Protein AF-0000000084919489 (afdb_homodimer)

Secondary structure (DSSP, 8-state):
--HHHHHHHHHHHHHHHHHH-HHHHHHHHTS-TTTHHHHHHHHHHHHHHHHHHHH-TTS-HHHHHHHHHHHHHHHHHHS--SSHHHHHHHHHHHHHT-HHHHHHHHHHHHHHHH--B--SHHHHHHHHIIIIIHHHHHHHHHHTTT-HHHHHHHHHHHHHHHHHHHHHHHHHTHHHIIIII--B--TT-SSS---HHHHHHHHHHHHHHHHHHHHHHTTS-HHHHHHHHHHHHHHHHHHHHHHHS-HHHHHHS-----HHHHHHHHHHHHHHHHTT--/--HHHHHHHHHHHHHHHHHH-HHHHHHHHTS-TTTHHHHHHHHHHHHHHHHHHHH-TTS-HHHHHHHHHHHHHHHHHHS--SSHHHHHHHHHHHHHT-HHHHHHHHHHHHHHHH--B--SHHHHHHHHIIIIIHHHHHHHHHHTTT-HHHHHHHHHHHHHHHHHHHHHHHHHTHHHIIIII--B--TT-SSS---HHHHHHHHHHHHHHHHHHHHHHTTS-HHHHHHHHHHHHHHHHHHHHHHHS-HHHHHHS-----HHHHHHHHHHHHHHHHTT--

Solvent-accessible surface area (backbone atoms only — not comparable to full-atom values): 28231 Å² total; per-residue (Å²): 127,56,58,68,58,48,53,50,11,27,50,38,8,41,49,45,36,53,71,75,30,65,68,58,37,55,20,44,69,53,25,37,78,90,52,35,56,52,52,25,8,51,48,23,42,53,48,52,55,48,41,40,54,71,56,37,77,94,51,65,36,68,60,53,51,51,52,53,51,50,49,45,58,50,14,57,76,70,71,54,45,92,30,36,37,51,31,30,25,38,55,43,33,67,73,46,69,33,59,70,41,50,52,40,25,52,51,33,49,55,41,52,69,74,57,36,70,24,79,38,68,65,55,33,51,51,41,39,40,18,68,24,13,30,58,34,46,50,49,42,27,60,61,49,70,55,36,65,68,61,40,68,71,34,45,64,20,34,31,26,37,20,40,25,55,47,53,48,48,49,52,31,39,33,28,51,31,43,74,71,68,51,36,46,63,58,49,78,43,85,67,91,46,69,46,71,68,48,47,52,52,52,48,53,51,38,50,51,23,45,55,49,14,49,68,32,50,66,65,45,49,80,50,38,28,61,11,53,48,40,43,51,51,52,52,49,52,51,48,53,52,54,70,70,46,51,54,68,50,35,54,71,35,72,67,81,80,56,70,69,57,52,49,51,50,48,52,52,46,49,53,34,51,76,66,66,67,97,130,53,60,69,58,49,52,51,12,27,51,38,8,40,49,47,36,54,70,77,29,63,66,59,36,54,20,45,70,52,25,37,78,89,52,34,58,53,52,25,10,50,48,23,43,54,49,52,54,48,40,39,55,71,56,36,78,96,50,66,37,68,59,53,49,52,52,51,49,50,51,46,57,49,14,59,76,70,72,53,45,92,30,36,38,50,32,29,25,36,54,43,33,67,73,45,67,32,61,70,40,49,52,41,25,54,50,32,48,56,42,52,70,73,57,36,71,25,79,40,69,65,56,33,50,52,40,39,40,18,68,25,14,29,58,34,46,51,49,43,28,60,60,51,68,55,35,64,67,60,39,67,71,35,46,65,21,34,32,26,38,19,41,25,55,47,53,48,47,49,51,30,39,33,28,52,32,42,74,71,68,50,36,45,64,58,49,78,44,86,70,89,48,70,44,69,67,49,47,52,52,51,50,52,52,36,49,50,23,45,56,50,15,50,68,31,49,68,66,45,49,81,51,38,27,61,12,53,49,38,43,51,51,51,51,50,51,51,49,53,52,54,70,70,45,52,53,68,50,35,53,72,36,71,69,81,80,55,69,70,57,50,49,52,49,47,53,52,46,50,53,34,50,77,67,66,68,97

Radius of gyration: 27.22 Å; Cα contacts (8 Å, |Δi|>4): 750; chains: 2; bounding box: 45×75×59 Å

Organism: Cellulophaga lytica (strain ATCC 23178 / DSM 7489 / JCM 8516 / NBRC 14961 / NCIMB 1423 / VKM B-1433 / Cy l20) (NCBI:txid867900)

pLDDT: mean 94.31, std 6.11, range [64.94, 98.94]

Structure (mmCIF, N/CA/C/O backbone):
data_AF-0000000084919489-model_v1
#
loop_
_entity.id
_entity.type
_entity.pdbx_description
1 polymer 'Phytoene synthase'
#
loop_
_atom_site.group_PDB
_atom_site.id
_atom_site.type_symbol
_atom_site.label_atom_id
_atom_site.label_alt_id
_atom_site.label_comp_id
_atom_site.label_asym_id
_atom_site.label_entity_id
_atom_site.label_seq_id
_atom_site.pdbx_PDB_ins_code
_atom_site.Cartn_x
_atom_site.Cartn_y
_atom_site.Cartn_z
_atom_site.occupancy
_atom_site.B_iso_or_equiv
_atom_site.auth_seq_id
_atom_site.auth_comp_id
_atom_site.auth_asym_id
_atom_site.auth_atom_id
_atom_site.pdbx_PDB_model_num
ATOM 1 N N . MET A 1 1 ? 19.141 -4.91 -3.258 1 65.06 1 MET A N 1
ATOM 2 C CA . MET A 1 1 ? 18.391 -5.949 -2.555 1 65.06 1 MET A CA 1
ATOM 3 C C . MET A 1 1 ? 17.016 -5.438 -2.137 1 65.06 1 MET A C 1
ATOM 5 O O . MET A 1 1 ? 16.797 -4.23 -2.041 1 65.06 1 MET A O 1
ATOM 9 N N . LYS A 1 2 ? 15.922 -5.48 -2.252 1 89.19 2 LYS A N 1
ATOM 10 C CA . LYS A 1 2 ? 14.469 -5.355 -2.219 1 89.19 2 LYS A CA 1
ATOM 11 C C . LYS A 1 2 ? 14.008 -4.074 -2.906 1 89.19 2 LYS A C 1
ATOM 13 O O . LYS A 1 2 ? 13.125 -3.375 -2.406 1 89.19 2 LYS A O 1
ATOM 18 N N . ALA A 1 3 ? 14.727 -3.834 -4.109 1 91.25 3 ALA A N 1
ATOM 19 C CA . ALA A 1 3 ? 14.469 -2.58 -4.812 1 91.25 3 ALA A CA 1
ATOM 20 C C . ALA A 1 3 ? 13.008 -2.49 -5.258 1 91.25 3 ALA A C 1
ATOM 22 O O . ALA A 1 3 ? 12.367 -1.452 -5.09 1 91.25 3 ALA A O 1
ATOM 23 N N . LEU A 1 4 ? 12.547 -3.535 -5.812 1 94.12 4 LEU A N 1
ATOM 24 C CA . LEU A 1 4 ? 11.172 -3.547 -6.293 1 94.12 4 LEU A CA 1
ATOM 25 C C . LEU A 1 4 ? 10.188 -3.408 -5.133 1 94.12 4 LEU A C 1
ATOM 27 O O . LEU A 1 4 ? 9.18 -2.707 -5.246 1 94.12 4 LEU A O 1
ATOM 31 N N . PHE A 1 5 ? 10.492 -4.043 -4.008 1 97.06 5 PHE A N 1
ATOM 32 C CA . PHE A 1 5 ? 9.672 -3.953 -2.809 1 97.06 5 PHE A CA 1
ATOM 33 C C . PHE A 1 5 ? 9.656 -2.527 -2.268 1 97.06 5 PHE A C 1
ATOM 35 O O . PHE A 1 5 ? 8.602 -2 -1.916 1 97.06 5 PHE A O 1
ATOM 42 N N . ASP A 1 6 ? 10.828 -1.882 -2.295 1 97.44 6 ASP A N 1
ATOM 43 C CA . ASP A 1 6 ? 10.953 -0.512 -1.807 1 97.44 6 ASP A CA 1
ATOM 44 C C . ASP A 1 6 ? 10.18 0.46 -2.697 1 97.44 6 ASP A C 1
ATOM 46 O O . ASP A 1 6 ? 9.461 1.326 -2.199 1 97.44 6 ASP A O 1
ATOM 50 N N . SER A 1 7 ? 10.312 0.253 -3.961 1 97.31 7 SER A N 1
ATOM 51 C CA . SER A 1 7 ? 9.625 1.139 -4.895 1 97.31 7 SER A CA 1
ATOM 52 C C . SER A 1 7 ? 8.109 0.983 -4.785 1 97.31 7 SER A C 1
ATOM 54 O O . SER A 1 7 ? 7.379 1.974 -4.793 1 97.31 7 SER A O 1
ATOM 56 N N . SER A 1 8 ? 7.617 -0.249 -4.688 1 97.75 8 SER A N 1
ATOM 57 C CA . SER A 1 8 ? 6.188 -0.483 -4.543 1 97.75 8 SER A CA 1
ATOM 58 C C . SER A 1 8 ? 5.668 0.064 -3.215 1 97.75 8 SER A C 1
ATOM 60 O O . SER A 1 8 ? 4.531 0.53 -3.133 1 97.75 8 SER A O 1
ATOM 62 N N . SER A 1 9 ? 6.492 0.033 -2.174 1 98.5 9 SER A N 1
ATOM 63 C CA . SER A 1 9 ? 6.121 0.587 -0.875 1 98.5 9 SER A CA 1
ATOM 64 C C . SER A 1 9 ? 5.898 2.094 -0.961 1 98.5 9 SER A C 1
ATOM 66 O O . SER A 1 9 ? 4.91 2.609 -0.437 1 98.5 9 SER A O 1
ATOM 68 N N . VAL A 1 10 ? 6.793 2.773 -1.64 1 98.56 10 VAL A N 1
ATOM 69 C CA . VAL A 1 10 ? 6.668 4.215 -1.822 1 98.56 10 VAL A CA 1
ATOM 70 C C . VAL A 1 10 ? 5.406 4.527 -2.621 1 98.56 10 VAL A C 1
ATOM 72 O O . VAL A 1 10 ? 4.684 5.477 -2.305 1 98.56 10 VAL A O 1
ATOM 75 N N . ASN A 1 11 ? 5.133 3.75 -3.6 1 98.62 11 ASN A N 1
ATOM 76 C CA . ASN A 1 11 ? 3.959 3.975 -4.434 1 98.62 11 ASN A CA 1
ATOM 77 C C . ASN A 1 11 ? 2.668 3.719 -3.664 1 98.62 11 ASN A C 1
ATOM 79 O O . ASN A 1 11 ? 1.645 4.352 -3.932 1 98.62 11 ASN A O 1
ATOM 83 N N . CYS A 1 12 ? 2.674 2.826 -2.74 1 98.75 12 CYS A N 1
ATOM 84 C CA . CYS A 1 12 ? 1.529 2.678 -1.849 1 98.75 12 CYS A CA 1
ATOM 85 C C . CYS A 1 12 ? 1.317 3.938 -1.018 1 98.75 12 CYS A C 1
ATOM 87 O O . CYS A 1 12 ? 0.183 4.387 -0.839 1 98.75 12 CYS A O 1
ATOM 89 N N . SER A 1 13 ? 2.396 4.516 -0.531 1 98.75 13 SER A N 1
ATOM 90 C CA . SER A 1 13 ? 2.289 5.766 0.217 1 98.75 13 SER A CA 1
ATOM 91 C C . SER A 1 13 ? 1.735 6.887 -0.656 1 98.75 13 SER A C 1
ATOM 93 O O . SER A 1 13 ? 0.948 7.711 -0.189 1 98.75 13 SER A O 1
ATOM 95 N N . LYS A 1 14 ? 2.217 6.914 -1.881 1 98.5 14 LYS A N 1
ATOM 96 C CA . LYS A 1 14 ? 1.668 7.871 -2.838 1 98.5 14 LYS A CA 1
ATOM 97 C C . LYS A 1 14 ? 0.169 7.66 -3.027 1 98.5 14 LYS A C 1
ATOM 99 O O . LYS A 1 14 ? -0.603 8.625 -3.041 1 98.5 14 LYS A O 1
ATOM 104 N N . LEU A 1 15 ? -0.211 6.445 -3.145 1 98.44 15 LEU A N 1
ATOM 105 C CA . LEU A 1 15 ? -1.619 6.102 -3.303 1 98.44 15 LEU A CA 1
ATOM 106 C C . LEU A 1 15 ? -2.434 6.57 -2.102 1 98.44 15 LEU A C 1
ATOM 108 O O . LEU A 1 15 ? -3.529 7.113 -2.262 1 98.44 15 LEU A O 1
ATOM 112 N N . ILE A 1 16 ? -1.938 6.359 -0.915 1 98 16 ILE A N 1
ATOM 113 C CA . ILE A 1 16 ? -2.609 6.812 0.298 1 98 16 ILE A CA 1
ATOM 114 C C . ILE A 1 16 ? -2.746 8.336 0.275 1 98 16 ILE A C 1
ATOM 116 O O . ILE A 1 16 ? -3.809 8.875 0.588 1 98 16 ILE A O 1
ATOM 120 N N . THR A 1 17 ? -1.705 9 -0.117 1 97.56 17 THR A N 1
ATOM 121 C CA . THR A 1 17 ? -1.72 10.461 -0.183 1 97.56 17 THR A CA 1
ATOM 122 C C . THR A 1 17 ? -2.809 10.945 -1.134 1 97.56 17 THR A C 1
ATOM 124 O O . THR A 1 17 ? -3.617 11.805 -0.772 1 97.56 17 THR A O 1
ATOM 127 N N . THR A 1 18 ? -2.896 10.367 -2.27 1 96.44 18 THR A N 1
ATOM 128 C CA . THR A 1 18 ? -3.842 10.797 -3.295 1 96.44 18 THR A CA 1
ATOM 129 C C . THR A 1 18 ? -5.273 10.445 -2.895 1 96.44 18 THR A C 1
ATOM 131 O O . THR A 1 18 ? -6.215 11.141 -3.262 1 96.44 18 THR A O 1
ATOM 134 N N . THR A 1 19 ? -5.395 9.422 -2.139 1 96.25 19 THR A N 1
ATOM 135 C CA . THR A 1 19 ? -6.707 8.969 -1.704 1 96.25 19 THR A CA 1
ATOM 136 C C . THR A 1 19 ? -7.266 9.883 -0.618 1 96.25 19 THR A C 1
ATOM 138 O O . THR A 1 19 ? -8.461 10.188 -0.608 1 96.25 19 THR A O 1
ATOM 141 N N . TYR A 1 20 ? -6.426 10.359 0.219 1 94.38 20 TYR A N 1
ATOM 142 C CA . TYR A 1 20 ? -6.914 11.008 1.432 1 94.38 20 TYR A CA 1
ATOM 143 C C . TYR A 1 20 ? -6.883 12.523 1.291 1 94.38 20 TYR A C 1
ATOM 145 O O . TYR A 1 20 ? -7.559 13.242 2.037 1 94.38 20 TYR A O 1
ATOM 153 N N . SER A 1 21 ? -6.062 13.031 0.315 1 92.56 21 SER A N 1
ATOM 154 C CA . SER A 1 21 ? -5.961 14.492 0.253 1 92.56 21 SER A CA 1
ATOM 155 C C . SER A 1 21 ? -5.652 14.961 -1.163 1 92.56 21 SER A C 1
ATOM 157 O O . SER A 1 21 ? -4.562 14.711 -1.683 1 92.56 21 SER A O 1
ATOM 159 N N . THR A 1 22 ? -6.48 15.695 -1.717 1 89.62 22 THR A N 1
ATOM 160 C CA . THR A 1 22 ? -6.25 16.297 -3.025 1 89.62 22 THR A CA 1
ATOM 161 C C . THR A 1 22 ? -5.254 17.438 -2.924 1 89.62 22 THR A C 1
ATOM 163 O O . THR A 1 22 ? -4.359 17.578 -3.764 1 89.62 22 THR A O 1
ATOM 166 N N . SER A 1 23 ? -5.387 18.328 -1.868 1 87.19 23 SER A N 1
ATOM 167 C CA . SER A 1 23 ? -4.531 19.5 -1.711 1 87.19 23 SER A CA 1
ATOM 168 C C . SER A 1 23 ? -3.072 19.094 -1.528 1 87.19 23 SER A C 1
ATOM 170 O O . SER A 1 23 ? -2.188 19.641 -2.197 1 87.19 23 SER A O 1
ATOM 172 N N . PHE A 1 24 ? -2.867 18.047 -0.701 1 90.5 24 PHE A N 1
ATOM 173 C CA . PHE A 1 24 ? -1.49 17.625 -0.463 1 90.5 24 PHE A CA 1
ATOM 174 C C . PHE A 1 24 ? -0.933 16.875 -1.672 1 90.5 24 PHE A C 1
ATOM 176 O O . PHE A 1 24 ? 0.256 16.984 -1.979 1 90.5 24 PHE A O 1
ATOM 183 N N . SER A 1 25 ? -1.797 16.125 -2.332 1 94.19 25 SER A N 1
ATOM 184 C CA . SER A 1 25 ? -1.357 15.445 -3.545 1 94.19 25 SER A CA 1
ATOM 185 C C . SER A 1 25 ? -0.851 16.438 -4.586 1 94.19 25 SER A C 1
ATOM 187 O O . SER A 1 25 ? 0.199 16.219 -5.195 1 94.19 25 SER A O 1
ATOM 189 N N . ILE A 1 26 ? -1.596 17.5 -4.746 1 92.94 26 ILE A N 1
ATOM 190 C CA . ILE A 1 26 ? -1.223 18.516 -5.715 1 92.94 26 ILE A CA 1
ATOM 191 C C . ILE A 1 26 ? 0.076 19.203 -5.281 1 92.94 26 ILE A C 1
ATOM 193 O O . ILE A 1 26 ? 0.989 19.375 -6.09 1 92.94 26 ILE A O 1
ATOM 197 N N . GLY A 1 27 ? 0.155 19.578 -4.039 1 94.5 27 GLY A N 1
ATOM 198 C CA . GLY A 1 27 ? 1.374 20.172 -3.523 1 94.5 27 GLY A CA 1
ATOM 199 C C . GLY A 1 27 ? 2.604 19.312 -3.74 1 94.5 27 GLY A C 1
ATOM 200 O O . GLY A 1 27 ? 3.637 19.812 -4.199 1 94.5 27 GLY A O 1
ATOM 201 N N . ILE A 1 28 ? 2.504 18.016 -3.5 1 97.25 28 ILE A N 1
ATOM 202 C CA . ILE A 1 28 ? 3.641 17.109 -3.59 1 97.25 28 ILE A CA 1
ATOM 203 C C . ILE A 1 28 ? 4.039 16.922 -5.051 1 97.25 28 ILE A C 1
ATOM 205 O O . ILE A 1 28 ? 5.227 16.844 -5.371 1 97.25 28 ILE A O 1
ATOM 209 N N . LYS A 1 29 ? 3.105 16.875 -5.922 1 96.44 29 LYS A N 1
ATOM 210 C CA . LYS A 1 29 ? 3.375 16.719 -7.348 1 96.44 29 LYS A CA 1
ATOM 211 C C . LYS A 1 29 ? 4.246 17.859 -7.875 1 96.44 29 LYS A C 1
ATOM 213 O O . LYS A 1 29 ? 4.938 17.703 -8.883 1 96.44 29 LYS A O 1
ATOM 218 N N . LEU A 1 30 ? 4.242 18.953 -7.195 1 96.88 30 LEU A N 1
ATOM 219 C CA . LEU A 1 30 ? 4.965 20.141 -7.648 1 96.88 30 LEU A CA 1
ATOM 220 C C . LEU A 1 30 ? 6.367 20.172 -7.055 1 96.88 30 LEU A C 1
ATOM 222 O O . LEU A 1 30 ? 7.156 21.078 -7.371 1 96.88 30 LEU A O 1
ATOM 226 N N . PHE A 1 31 ? 6.715 19.25 -6.156 1 97.94 31 PHE A N 1
ATOM 227 C CA . PHE A 1 31 ? 8.094 19.109 -5.711 1 97.94 31 PHE A CA 1
ATOM 228 C C . PHE A 1 31 ? 8.953 18.484 -6.809 1 97.94 31 PHE A C 1
ATOM 230 O O . PHE A 1 31 ? 8.43 17.891 -7.746 1 97.94 31 PHE A O 1
ATOM 237 N N . ALA A 1 32 ? 10.25 18.719 -6.711 1 97.81 32 ALA A N 1
ATOM 238 C CA . ALA A 1 32 ? 11.164 18 -7.586 1 97.81 32 ALA A CA 1
ATOM 239 C C . ALA A 1 32 ? 11 16.484 -7.426 1 97.81 32 ALA A C 1
ATOM 241 O O . ALA A 1 32 ? 10.805 16 -6.312 1 97.81 32 ALA A O 1
ATOM 242 N N . PRO A 1 33 ? 11.086 15.703 -8.5 1 97.75 33 PRO A N 1
ATOM 243 C CA . PRO A 1 33 ? 10.906 14.25 -8.445 1 97.75 33 PRO A CA 1
ATOM 244 C C . PRO A 1 33 ? 11.812 13.586 -7.41 1 97.75 33 PRO A C 1
ATOM 246 O O . PRO A 1 33 ? 11.422 12.586 -6.797 1 97.75 33 PRO A O 1
ATOM 249 N N . SER A 1 34 ? 12.953 14.148 -7.191 1 97.69 34 SER A N 1
ATOM 250 C CA . SER A 1 34 ? 13.953 13.531 -6.324 1 97.69 34 SER A CA 1
ATOM 251 C C . SER A 1 34 ? 13.484 13.516 -4.871 1 97.69 34 SER A C 1
ATOM 253 O O . SER A 1 34 ? 13.93 12.68 -4.082 1 97.69 34 SER A O 1
ATOM 255 N N . ILE A 1 35 ? 12.492 14.375 -4.449 1 98.44 35 ILE A N 1
ATOM 256 C CA . ILE A 1 35 ? 12.141 14.445 -3.033 1 98.44 35 ILE A CA 1
ATOM 257 C C . ILE A 1 35 ? 10.711 13.969 -2.834 1 98.44 35 ILE A C 1
ATOM 259 O O . ILE A 1 35 ? 10.281 13.727 -1.702 1 98.44 35 ILE A O 1
ATOM 263 N N . ARG A 1 36 ? 9.906 13.789 -3.891 1 98.69 36 ARG A N 1
ATOM 264 C CA . ARG A 1 36 ? 8.508 13.391 -3.803 1 98.69 36 ARG A CA 1
ATOM 265 C C . ARG A 1 36 ? 8.359 12.094 -3.02 1 98.69 36 ARG A C 1
ATOM 267 O O . ARG A 1 36 ? 7.523 12 -2.117 1 98.69 36 ARG A O 1
ATOM 274 N N . PRO A 1 37 ? 9.227 11.062 -3.344 1 98.56 37 PRO A N 1
ATOM 275 C CA . PRO A 1 37 ? 9.047 9.789 -2.652 1 98.56 37 PRO A CA 1
ATOM 276 C C . PRO A 1 37 ? 9.133 9.922 -1.135 1 98.56 37 PRO A C 1
ATOM 278 O O . PRO A 1 37 ? 8.344 9.305 -0.412 1 98.56 37 PRO A O 1
ATOM 281 N N . ALA A 1 38 ? 10.023 10.75 -0.661 1 98.88 38 ALA A N 1
ATOM 282 C CA . ALA A 1 38 ? 10.188 10.93 0.779 1 98.88 38 ALA A CA 1
ATOM 283 C C . ALA A 1 38 ? 8.969 11.609 1.396 1 98.88 38 ALA A C 1
ATOM 285 O O . ALA A 1 38 ? 8.539 11.242 2.49 1 98.88 38 ALA A O 1
ATOM 286 N N . ILE A 1 39 ? 8.398 12.547 0.732 1 98.88 39 ILE A N 1
ATOM 287 C CA . ILE A 1 39 ? 7.25 13.281 1.257 1 98.88 39 ILE A CA 1
ATOM 288 C C . ILE A 1 39 ? 6.02 12.375 1.259 1 98.88 39 ILE A C 1
ATOM 290 O O . ILE A 1 39 ? 5.219 12.414 2.193 1 98.88 39 ILE A O 1
ATOM 294 N N . TYR A 1 40 ? 5.887 11.547 0.207 1 98.81 40 TYR A N 1
ATOM 295 C CA . TYR A 1 40 ? 4.816 10.555 0.206 1 98.81 40 TYR A CA 1
ATOM 296 C C . TYR A 1 40 ? 4.941 9.609 1.397 1 98.81 40 TYR A C 1
ATOM 298 O O . TYR A 1 40 ? 3.943 9.281 2.041 1 98.81 40 TYR A O 1
ATOM 306 N N . ALA A 1 41 ? 6.129 9.172 1.666 1 98.88 41 ALA A N 1
ATOM 307 C CA . ALA A 1 41 ? 6.367 8.258 2.781 1 98.88 41 ALA A CA 1
ATOM 308 C C . ALA A 1 41 ? 5.969 8.898 4.109 1 98.88 41 ALA A C 1
ATOM 310 O O . ALA A 1 41 ? 5.324 8.266 4.945 1 98.88 41 ALA A O 1
ATOM 311 N N . ILE A 1 42 ? 6.352 10.164 4.281 1 98.88 42 ILE A N 1
ATOM 312 C CA . ILE A 1 42 ? 6.004 10.891 5.5 1 98.88 42 ILE A CA 1
ATOM 313 C C . ILE A 1 42 ? 4.488 10.984 5.625 1 98.88 42 ILE A C 1
ATOM 315 O O . ILE A 1 42 ? 3.922 10.648 6.668 1 98.88 42 ILE A O 1
ATOM 319 N N . TYR A 1 43 ? 3.855 11.398 4.578 1 98.5 43 TYR A N 1
ATOM 320 C CA . TYR A 1 43 ? 2.408 11.578 4.629 1 98.5 43 TYR A CA 1
ATOM 321 C C . TYR A 1 43 ? 1.706 10.25 4.902 1 98.5 43 TYR A C 1
ATOM 323 O O . TYR A 1 43 ? 0.768 10.188 5.703 1 98.5 43 TYR A O 1
ATOM 331 N N . GLY A 1 44 ? 2.121 9.203 4.184 1 98.5 44 GLY A N 1
ATOM 332 C CA . GLY A 1 44 ? 1.497 7.906 4.391 1 98.5 44 GLY A CA 1
ATOM 333 C C . GLY A 1 44 ? 1.518 7.457 5.84 1 98.5 44 GLY A C 1
ATOM 334 O O . GLY A 1 44 ? 0.497 7.02 6.371 1 98.5 44 GLY A O 1
ATOM 335 N N . PHE A 1 45 ? 2.639 7.605 6.508 1 98.81 45 PHE A N 1
ATOM 336 C CA . PHE A 1 45 ? 2.797 7.184 7.898 1 98.81 45 PHE A CA 1
ATOM 337 C C . PHE A 1 45 ? 1.897 8 8.812 1 98.81 45 PHE A C 1
ATOM 339 O O . PHE A 1 45 ? 1.174 7.445 9.641 1 98.81 45 PHE A O 1
ATOM 346 N N . VAL A 1 46 ? 1.938 9.281 8.625 1 98.62 46 VAL A N 1
ATOM 347 C CA . VAL A 1 46 ? 1.199 10.148 9.539 1 98.62 46 VAL A CA 1
ATOM 348 C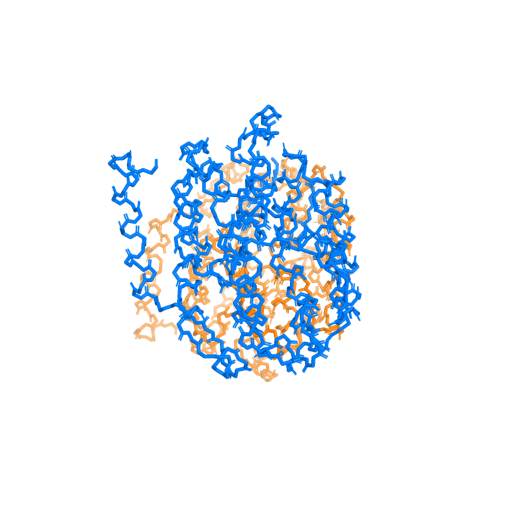 C . VAL A 1 46 ? -0.301 9.984 9.305 1 98.62 46 VAL A C 1
ATOM 350 O O . VAL A 1 46 ? -1.091 10.031 10.25 1 98.62 46 VAL A O 1
ATOM 353 N N . ARG A 1 47 ? -0.689 9.789 8.078 1 97.69 47 ARG A N 1
ATOM 354 C CA . ARG A 1 47 ? -2.1 9.578 7.758 1 97.69 47 ARG A CA 1
ATOM 355 C C . ARG A 1 47 ? -2.627 8.305 8.414 1 97.69 47 ARG A C 1
ATOM 357 O O . ARG A 1 47 ? -3.73 8.305 8.969 1 97.69 47 ARG A O 1
ATOM 364 N N . TYR A 1 48 ? -1.858 7.223 8.344 1 98 48 TYR A N 1
ATOM 365 C CA . TYR A 1 48 ? -2.295 5.969 8.953 1 98 48 TYR A CA 1
ATOM 366 C C . TYR A 1 48 ? -2.43 6.117 10.469 1 98 48 TYR A C 1
ATOM 368 O O . TYR A 1 48 ? -3.406 5.648 11.055 1 98 48 TYR A O 1
ATOM 376 N N . ALA A 1 49 ? -1.466 6.762 11.055 1 98.12 49 ALA A N 1
ATOM 377 C CA . ALA A 1 49 ? -1.557 7 12.492 1 98.12 49 ALA A CA 1
ATOM 378 C C . ALA A 1 49 ? -2.795 7.824 12.836 1 98.12 49 ALA A C 1
ATOM 380 O O . ALA A 1 49 ? -3.518 7.504 13.781 1 98.12 49 ALA A O 1
ATOM 381 N N . ASP A 1 50 ? -3.041 8.828 12.055 1 95.69 50 ASP A N 1
ATOM 382 C CA . ASP A 1 50 ? -4.215 9.68 12.227 1 95.69 50 ASP A CA 1
ATOM 383 C C . ASP A 1 50 ? -5.504 8.875 12.086 1 95.69 50 ASP A C 1
ATOM 385 O O . ASP A 1 50 ? -6.453 9.07 12.844 1 95.69 50 ASP A O 1
ATOM 389 N N . GLU A 1 51 ? -5.559 7.996 11.133 1 95.69 51 GLU A N 1
ATOM 390 C CA . GLU A 1 51 ? -6.742 7.168 10.914 1 95.69 51 GLU A CA 1
ATOM 391 C C . GLU A 1 51 ? -7.039 6.297 12.133 1 95.69 51 GLU A C 1
ATOM 393 O O . GLU A 1 51 ? -8.203 6.102 12.492 1 95.69 51 GLU A O 1
ATOM 398 N N . ILE A 1 52 ? -6.008 5.754 12.703 1 97 52 ILE A N 1
ATOM 399 C CA . ILE A 1 52 ? -6.176 4.895 13.867 1 97 52 ILE A CA 1
ATOM 400 C C . ILE A 1 52 ? -6.969 5.637 14.945 1 97 52 ILE A C 1
ATOM 402 O O . ILE A 1 52 ? -7.984 5.133 15.438 1 97 52 ILE A O 1
ATOM 406 N N . VAL A 1 53 ? -6.617 6.879 15.227 1 94.75 53 VAL A N 1
ATOM 407 C CA . VAL A 1 53 ? -7.141 7.559 16.406 1 94.75 53 VAL A CA 1
ATOM 408 C C . VAL A 1 53 ? -8.414 8.328 16.047 1 94.75 53 VAL A C 1
ATOM 410 O O . VAL A 1 53 ? -9.258 8.586 16.906 1 94.75 53 VAL A O 1
ATOM 413 N N . ASP A 1 54 ? -8.602 8.539 14.75 1 91.5 54 ASP A N 1
ATOM 414 C CA . ASP A 1 54 ? -9.711 9.398 14.352 1 91.5 54 ASP A CA 1
ATOM 415 C C . ASP A 1 54 ? -10.883 8.562 13.836 1 91.5 54 ASP A C 1
ATOM 417 O O . ASP A 1 54 ? -12.039 8.984 13.93 1 91.5 54 ASP A O 1
ATOM 421 N N . THR A 1 55 ? -10.586 7.445 13.211 1 92.12 55 THR A N 1
ATOM 422 C CA . THR A 1 55 ? -11.664 6.855 12.43 1 92.12 55 THR A CA 1
ATOM 423 C C . THR A 1 55 ? -11.938 5.418 12.867 1 92.12 55 THR A C 1
ATOM 425 O O . THR A 1 55 ? -13.016 4.879 12.625 1 92.12 55 THR A O 1
ATOM 428 N N . PHE A 1 56 ? -11.031 4.781 13.547 1 94.94 56 PHE A N 1
ATOM 429 C CA . PHE A 1 56 ? -11.203 3.367 13.859 1 94.94 56 PHE A CA 1
ATOM 430 C C . PHE A 1 56 ? -11.875 3.188 15.211 1 94.94 56 PHE A C 1
ATOM 432 O O . PHE A 1 56 ? -11.422 2.387 16.031 1 94.94 56 PHE A O 1
ATOM 439 N N . HIS A 1 57 ? -12.969 3.852 15.422 1 90.88 57 HIS A N 1
ATOM 440 C CA . HIS A 1 57 ? -13.664 3.879 16.703 1 90.88 57 HIS A CA 1
ATOM 441 C C . HIS A 1 57 ? -14.273 2.521 17.031 1 90.88 57 HIS A C 1
ATOM 443 O O . HIS A 1 57 ? -14.516 2.209 18.203 1 90.88 57 HIS A O 1
ATOM 449 N N . ASP A 1 58 ? -14.57 1.667 16.031 1 93.69 58 ASP A N 1
ATOM 450 C CA . ASP A 1 58 ? -15.18 0.357 16.234 1 93.69 58 ASP A CA 1
ATOM 451 C C . ASP A 1 58 ? -14.133 -0.694 16.578 1 93.69 58 ASP A C 1
ATOM 453 O O . ASP A 1 58 ? -14.461 -1.868 16.766 1 93.69 58 ASP A O 1
ATOM 457 N N . TYR A 1 59 ? -12.891 -0.258 16.719 1 96.44 59 TYR A N 1
ATOM 458 C CA . TYR A 1 59 ? -11.773 -1.16 16.984 1 96.44 59 TYR A CA 1
ATOM 459 C C . TYR A 1 59 ? -10.984 -0.694 18.203 1 96.44 59 TYR A C 1
ATOM 461 O O . TYR A 1 59 ? -11.227 0.389 18.734 1 96.44 59 TYR A O 1
ATOM 469 N N . ASN A 1 60 ? -10.102 -1.562 18.703 1 97 60 ASN A N 1
ATOM 470 C CA . ASN A 1 60 ? -9.219 -1.185 19.797 1 97 60 ASN A CA 1
ATOM 471 C C . ASN A 1 60 ? -8.094 -0.26 19.328 1 97 6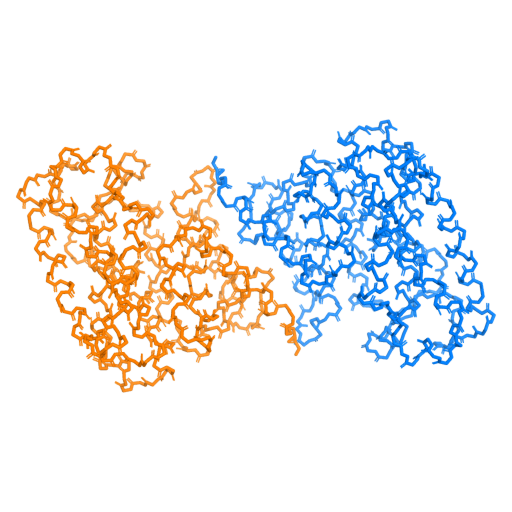0 ASN A C 1
ATOM 473 O O . ASN A 1 60 ? -6.984 -0.716 19.047 1 97 60 ASN A O 1
ATOM 477 N N . GLN A 1 61 ? -8.359 0.985 19.344 1 96.88 61 GLN A N 1
ATOM 478 C CA . GLN A 1 61 ? -7.461 1.992 18.797 1 96.88 61 GLN A CA 1
ATOM 479 C C . GLN A 1 61 ? -6.109 1.975 19.516 1 96.88 61 GLN A C 1
ATOM 481 O O . GLN A 1 61 ? -5.066 2.117 18.875 1 96.88 61 GLN A O 1
ATOM 486 N N . GLU A 1 62 ? -6.141 1.873 20.812 1 97.44 62 GLU A N 1
ATOM 487 C CA . GLU A 1 62 ? -4.898 1.845 21.578 1 97.44 62 GLU A CA 1
ATOM 488 C C . GLU A 1 62 ? -4.008 0.687 21.141 1 97.44 62 GLU A C 1
ATOM 490 O O . GLU A 1 62 ? -2.805 0.865 20.938 1 97.44 62 GLU A O 1
ATOM 495 N N . GLU A 1 63 ? -4.574 -0.471 21.016 1 97.44 63 GLU A N 1
ATOM 496 C CA . GLU A 1 63 ? -3.828 -1.645 20.578 1 97.44 63 GLU A CA 1
ATOM 497 C C . GLU A 1 63 ? -3.277 -1.45 19.156 1 97.44 63 GLU A C 1
ATOM 499 O O . GLU A 1 63 ? -2.129 -1.804 18.891 1 97.44 63 GLU A O 1
ATOM 504 N N . LEU A 1 64 ? -4.109 -0.93 18.281 1 97.69 64 LEU A N 1
ATOM 505 C CA . LEU A 1 64 ? -3.688 -0.681 16.906 1 97.69 64 LEU A CA 1
ATOM 506 C C . LEU A 1 64 ? -2.52 0.299 16.859 1 97.69 64 LEU A C 1
ATOM 508 O O . LEU A 1 64 ? -1.547 0.084 16.141 1 97.69 64 LEU A O 1
ATOM 512 N N . LEU A 1 65 ? -2.604 1.37 17.641 1 98.25 65 LEU A N 1
ATOM 513 C CA . LEU A 1 65 ? -1.535 2.363 17.656 1 98.25 65 LEU A CA 1
ATOM 514 C C . LEU A 1 65 ? -0.256 1.77 18.25 1 98.25 65 LEU A C 1
ATOM 516 O O . LEU A 1 65 ? 0.841 2.047 17.75 1 98.25 65 LEU A O 1
ATOM 520 N N . ASN A 1 66 ? -0.379 0.959 19.328 1 98.19 66 ASN A N 1
ATOM 521 C CA . ASN A 1 66 ? 0.777 0.29 19.922 1 98.19 66 ASN A CA 1
ATOM 522 C C . ASN A 1 66 ? 1.491 -0.594 18.891 1 98.19 66 ASN A C 1
ATOM 524 O O . ASN A 1 66 ? 2.717 -0.551 18.781 1 98.19 66 ASN A O 1
ATOM 528 N N . GLU A 1 67 ? 0.748 -1.376 18.219 1 97.38 67 GLU A N 1
ATOM 529 C CA . GLU A 1 67 ? 1.317 -2.289 17.234 1 97.38 67 GLU A CA 1
ATOM 530 C C . GLU A 1 67 ? 1.942 -1.526 16.078 1 97.38 67 GLU A C 1
ATOM 532 O O . GLU A 1 67 ? 2.979 -1.932 15.539 1 97.38 67 GLU A O 1
ATOM 537 N N . PHE A 1 68 ? 1.247 -0.465 15.648 1 98.12 68 PHE A N 1
ATOM 538 C CA . PHE A 1 68 ? 1.771 0.393 14.594 1 98.12 68 PHE A CA 1
ATOM 539 C C . PHE A 1 68 ? 3.121 0.976 14.992 1 98.12 68 PHE A C 1
ATOM 541 O O . PHE A 1 68 ? 4.078 0.928 14.211 1 98.12 68 PHE A O 1
ATOM 548 N N . GLU A 1 69 ? 3.219 1.508 16.172 1 98.56 69 GLU A N 1
ATOM 549 C CA . GLU A 1 69 ? 4.457 2.08 16.703 1 98.56 69 GLU A CA 1
ATOM 550 C C . GLU A 1 69 ? 5.535 1.012 16.859 1 98.56 69 GLU A C 1
ATOM 552 O O . GLU A 1 69 ? 6.703 1.246 16.531 1 98.56 69 GLU A O 1
ATOM 557 N N . GLU A 1 70 ? 5.199 -0.1 17.375 1 98.12 70 GLU A N 1
ATOM 558 C CA . GLU A 1 70 ? 6.152 -1.191 17.562 1 98.12 70 GLU A CA 1
ATOM 559 C C . GLU A 1 70 ? 6.75 -1.632 16.219 1 98.12 70 GLU A C 1
ATOM 561 O O . GLU A 1 70 ? 7.957 -1.857 16.125 1 98.12 70 GLU A O 1
ATOM 566 N N . GLU A 1 71 ? 5.898 -1.808 15.242 1 98 71 GLU A N 1
ATOM 567 C CA . GLU A 1 71 ? 6.379 -2.191 13.922 1 98 71 GLU A CA 1
ATOM 568 C C . GLU A 1 71 ? 7.316 -1.135 13.352 1 98 71 GLU A C 1
ATOM 570 O O . GLU A 1 71 ? 8.336 -1.468 12.742 1 98 71 GLU A O 1
ATOM 575 N N . TYR A 1 72 ? 6.922 0.13 13.547 1 98.75 72 TYR A N 1
ATOM 576 C CA . TYR A 1 72 ? 7.781 1.231 13.125 1 98.75 72 TYR A CA 1
ATOM 577 C C . TYR A 1 72 ? 9.156 1.139 13.781 1 98.75 72 TYR A C 1
ATOM 579 O O . TYR A 1 72 ? 10.18 1.178 13.094 1 98.75 72 TYR A O 1
ATOM 587 N N . ARG A 1 73 ? 9.188 0.963 15.055 1 98.56 73 ARG A N 1
ATOM 588 C CA . ARG A 1 73 ? 10.453 0.909 15.789 1 98.56 73 ARG A CA 1
ATOM 589 C C . ARG A 1 73 ? 11.289 -0.282 15.344 1 98.56 73 ARG A C 1
ATOM 591 O O . ARG A 1 73 ? 12.5 -0.155 15.141 1 98.56 73 ARG A O 1
ATOM 598 N N . LYS A 1 74 ? 10.672 -1.445 15.164 1 97.88 74 LYS A N 1
ATOM 599 C CA . LYS A 1 74 ? 11.367 -2.635 14.68 1 97.88 74 LYS A CA 1
ATOM 600 C C . LYS A 1 74 ? 11.953 -2.404 13.289 1 97.88 74 LYS A C 1
ATOM 602 O O . LYS A 1 74 ? 13.055 -2.867 12.992 1 97.88 74 LYS A O 1
ATOM 607 N N . SER A 1 75 ? 11.188 -1.73 12.461 1 98.31 75 SER A N 1
ATOM 608 C CA . SER A 1 75 ? 11.602 -1.521 11.078 1 98.31 75 SER A CA 1
ATOM 609 C C . SER A 1 75 ? 12.844 -0.635 11 1 98.31 75 SER A C 1
ATOM 611 O O . SER A 1 75 ? 13.648 -0.77 10.078 1 98.31 75 SER A O 1
ATOM 613 N N . LEU A 1 76 ? 13.039 0.283 11.969 1 98.38 76 LEU A N 1
ATOM 614 C CA . LEU A 1 76 ? 14.219 1.139 11.984 1 98.38 76 LEU A CA 1
ATOM 615 C C . LEU A 1 76 ? 15.484 0.316 12.219 1 98.38 76 LEU A C 1
ATOM 617 O O . LEU A 1 76 ? 16.547 0.619 11.648 1 98.38 76 LEU A O 1
ATOM 621 N N . ILE A 1 77 ? 15.328 -0.661 13.047 1 97.88 77 ILE A N 1
ATOM 622 C CA . ILE A 1 77 ? 16.469 -1.516 13.391 1 97.88 77 ILE A CA 1
ATOM 623 C C . ILE A 1 77 ? 16.734 -2.492 12.25 1 97.88 77 ILE A C 1
ATOM 625 O O . ILE A 1 77 ? 17.875 -2.652 11.82 1 97.88 77 ILE A O 1
ATOM 629 N N . ARG A 1 78 ? 15.703 -3.08 11.695 1 97.38 78 ARG A N 1
ATOM 630 C CA . ARG A 1 78 ? 15.828 -4.164 10.727 1 97.38 78 ARG A CA 1
ATOM 631 C C . ARG A 1 78 ? 15.938 -3.619 9.312 1 97.38 78 ARG A C 1
ATOM 633 O O . ARG A 1 78 ? 16.328 -4.344 8.391 1 97.38 78 ARG A O 1
ATOM 640 N N . LYS A 1 79 ? 15.484 -2.363 9.117 1 97.69 79 LYS A N 1
ATOM 641 C CA . LYS A 1 79 ? 15.508 -1.663 7.836 1 97.69 79 LYS A CA 1
ATOM 642 C C . LYS A 1 79 ? 14.562 -2.314 6.836 1 97.69 79 LYS A C 1
ATOM 644 O O . LYS A 1 79 ? 14.836 -2.33 5.633 1 97.69 79 LYS A O 1
ATOM 649 N N . ILE A 1 80 ? 13.477 -2.961 7.348 1 98 80 ILE A N 1
ATOM 650 C CA . ILE A 1 80 ? 12.453 -3.566 6.504 1 98 80 ILE A CA 1
ATOM 651 C C . ILE A 1 80 ? 11.156 -3.727 7.297 1 98 80 ILE A C 1
ATOM 653 O O . ILE A 1 80 ? 11.188 -3.945 8.508 1 98 80 ILE A O 1
ATOM 657 N N . SER A 1 81 ? 10.047 -3.531 6.688 1 98.25 81 SER A N 1
ATOM 658 C CA . SER A 1 81 ? 8.719 -3.854 7.188 1 98.25 81 SER A CA 1
ATOM 659 C C . SER A 1 81 ? 7.824 -4.391 6.074 1 98.25 81 SER A C 1
ATOM 661 O O . SER A 1 81 ? 7.852 -3.887 4.949 1 98.25 81 SER A O 1
ATOM 663 N N . LEU A 1 82 ? 7.02 -5.367 6.379 1 97.12 82 LEU A N 1
ATOM 664 C CA . LEU A 1 82 ? 6.105 -5.898 5.375 1 97.12 82 LEU A CA 1
ATOM 665 C C . LEU A 1 82 ? 4.875 -5.012 5.238 1 97.12 82 LEU A C 1
ATOM 667 O O . LEU A 1 82 ? 4.051 -5.215 4.344 1 97.12 82 LEU A O 1
ATOM 671 N N . ASN A 1 83 ? 4.699 -4.059 6.191 1 98.62 83 ASN A N 1
ATOM 672 C CA . ASN A 1 83 ? 3.785 -2.947 5.953 1 98.62 83 ASN A CA 1
ATOM 673 C C . ASN A 1 83 ? 4.398 -1.909 5.02 1 98.62 83 ASN A C 1
ATOM 675 O O . ASN A 1 83 ? 5.332 -1.198 5.402 1 98.62 83 ASN A O 1
ATOM 679 N N . PRO A 1 84 ? 3.83 -1.85 3.814 1 98.75 84 PRO A N 1
ATOM 680 C CA . PRO A 1 84 ? 4.492 -0.993 2.828 1 98.75 84 PRO A CA 1
ATOM 681 C C . PRO A 1 84 ? 4.551 0.47 3.26 1 98.75 84 PRO A C 1
ATOM 683 O O . PRO A 1 84 ? 5.48 1.19 2.893 1 98.75 84 PRO A O 1
ATOM 686 N N . ILE A 1 85 ? 3.631 0.968 4.094 1 98.81 85 ILE A N 1
ATOM 687 C CA . ILE A 1 85 ? 3.611 2.348 4.566 1 98.81 85 ILE A CA 1
ATOM 688 C C . ILE A 1 85 ? 4.762 2.572 5.543 1 98.81 85 ILE A C 1
ATOM 690 O O . ILE A 1 85 ? 5.5 3.557 5.434 1 98.81 85 ILE A O 1
ATOM 694 N N . ILE A 1 86 ? 4.953 1.636 6.41 1 98.88 86 ILE A N 1
ATOM 695 C CA . ILE A 1 86 ? 6.031 1.729 7.391 1 98.88 86 ILE A CA 1
ATOM 696 C C . ILE A 1 86 ? 7.375 1.508 6.703 1 98.88 86 ILE A C 1
ATOM 698 O O . ILE A 1 86 ? 8.375 2.143 7.055 1 98.88 86 ILE A O 1
ATOM 702 N N . ASN A 1 87 ? 7.395 0.599 5.688 1 98.75 87 ASN A N 1
ATOM 703 C CA . ASN A 1 87 ? 8.641 0.307 4.984 1 98.75 87 ASN A CA 1
ATOM 704 C C . ASN A 1 87 ? 9.172 1.537 4.258 1 98.75 87 ASN A C 1
ATOM 706 O O . ASN A 1 87 ? 10.375 1.822 4.312 1 98.75 87 ASN A O 1
ATOM 710 N N . SER A 1 88 ? 8.289 2.234 3.586 1 98.62 88 SER A N 1
ATOM 711 C CA . SER A 1 88 ? 8.727 3.434 2.881 1 98.62 88 SER A CA 1
ATOM 712 C C . SER A 1 88 ? 9.164 4.523 3.857 1 98.62 88 SER A C 1
ATOM 714 O O . SER A 1 88 ? 10.117 5.254 3.596 1 98.62 88 SER A O 1
ATOM 716 N N . PHE A 1 89 ? 8.523 4.539 5.012 1 98.94 89 PHE A N 1
ATOM 717 C CA . PHE A 1 89 ? 8.758 5.605 5.98 1 98.94 89 PHE A CA 1
ATOM 718 C C . PHE A 1 89 ? 10.062 5.379 6.734 1 98.94 89 PHE A C 1
ATOM 720 O O . PHE A 1 89 ? 10.828 6.32 6.953 1 98.94 89 PHE A O 1
ATOM 727 N N . GLN A 1 90 ? 10.328 4.129 7.148 1 98.75 90 GLN A N 1
ATOM 728 C CA . GLN A 1 90 ? 11.516 3.869 7.949 1 98.75 90 GLN A CA 1
ATOM 729 C C . GLN A 1 90 ? 12.781 4.258 7.191 1 98.75 90 GLN A C 1
ATOM 731 O O . GLN A 1 90 ? 13.75 4.73 7.789 1 98.75 90 GLN A O 1
ATOM 736 N N . GLU A 1 91 ? 12.812 4.09 5.863 1 98.12 91 GLU A N 1
ATOM 737 C CA . GLU A 1 91 ? 13.961 4.484 5.051 1 98.12 91 GLU A CA 1
ATOM 738 C C . GLU A 1 91 ? 14.188 5.992 5.105 1 98.12 91 GLU A C 1
ATOM 740 O O . GLU A 1 91 ? 15.328 6.453 5.191 1 98.12 91 GLU A O 1
ATOM 745 N N . VAL A 1 92 ? 13.109 6.715 5.059 1 98.75 92 VAL A N 1
ATOM 746 C CA . VAL A 1 92 ? 13.156 8.172 5.074 1 98.75 92 VAL A CA 1
ATOM 747 C C . VAL A 1 92 ? 13.609 8.656 6.449 1 98.75 92 VAL A C 1
ATOM 749 O O . VAL A 1 92 ? 14.391 9.602 6.555 1 98.75 92 VAL A O 1
ATOM 752 N N . VAL A 1 93 ? 13.086 8.039 7.5 1 98.88 93 VAL A N 1
ATOM 753 C CA . VAL A 1 93 ? 13.445 8.406 8.867 1 98.88 93 VAL A CA 1
ATOM 754 C C . VAL A 1 93 ? 14.953 8.25 9.07 1 98.88 93 VAL A C 1
ATOM 756 O O . VAL A 1 93 ? 15.602 9.141 9.633 1 98.88 93 VAL A O 1
ATOM 759 N N . LEU A 1 94 ? 15.484 7.129 8.625 1 98.56 94 LEU A N 1
ATOM 760 C CA . LEU A 1 94 ? 16.906 6.855 8.781 1 98.56 94 LEU A CA 1
ATOM 761 C C . LEU A 1 94 ? 17.75 7.805 7.934 1 98.56 94 LEU A C 1
ATOM 763 O O . LEU A 1 94 ? 18.766 8.305 8.383 1 98.56 94 LEU A O 1
ATOM 767 N N . LYS A 1 95 ? 17.312 8.07 6.738 1 98.25 95 LYS A N 1
ATOM 768 C CA . LYS A 1 95 ? 18.062 8.898 5.801 1 98.25 95 LYS A CA 1
ATOM 769 C C . LYS A 1 95 ? 18.125 10.352 6.277 1 98.25 95 LYS A C 1
ATOM 771 O O . LYS A 1 95 ? 19.141 11.023 6.102 1 98.25 95 LYS A O 1
ATOM 776 N N . TYR A 1 96 ? 17.062 10.859 6.922 1 98.62 96 TYR A N 1
ATOM 777 C CA . TYR A 1 96 ? 16.953 12.281 7.203 1 98.62 96 TYR A CA 1
ATOM 778 C C . TYR A 1 96 ? 16.922 12.539 8.703 1 98.62 96 TYR A C 1
ATOM 780 O O . TYR A 1 96 ? 16.609 13.648 9.141 1 98.62 96 TYR A O 1
ATOM 788 N N . ASP A 1 97 ? 17.094 11.508 9.531 1 98.25 97 ASP A N 1
ATOM 789 C CA . ASP A 1 97 ? 17.188 11.625 10.984 1 98.25 97 ASP A CA 1
ATOM 790 C C . ASP A 1 97 ? 15.93 12.242 11.578 1 98.25 97 ASP A C 1
ATOM 792 O O . ASP A 1 97 ? 15.992 13.242 12.289 1 98.25 97 ASP A O 1
ATOM 796 N N . LEU A 1 98 ? 14.828 11.562 11.359 1 98.81 98 LEU A N 1
ATOM 797 C CA . LEU A 1 98 ? 13.539 12.164 11.688 1 98.81 98 LEU A CA 1
ATOM 798 C C . LEU A 1 98 ? 13.016 11.633 13.016 1 98.81 98 LEU A C 1
ATOM 800 O O . LEU A 1 98 ? 11.906 11.977 13.438 1 98.81 98 LEU A O 1
ATOM 804 N N . GLN A 1 99 ? 13.719 10.781 13.773 1 98.56 99 GLN A N 1
ATOM 805 C CA . GLN A 1 99 ? 13.227 9.992 14.898 1 98.56 99 GLN A CA 1
ATOM 806 C C . GLN A 1 99 ? 12.594 10.875 15.961 1 98.56 99 GLN A C 1
ATOM 808 O O . GLN A 1 99 ? 11.516 10.57 16.469 1 98.56 99 GLN A O 1
ATOM 813 N N . GLU A 1 100 ? 13.242 11.961 16.297 1 98.38 100 GLU A N 1
ATOM 814 C CA . GLU A 1 100 ? 12.742 12.812 17.375 1 98.38 100 GLU A CA 1
ATOM 815 C C . GLU A 1 100 ? 11.383 13.398 17.016 1 98.38 100 GLU A C 1
ATOM 817 O O . GLU A 1 100 ? 10.516 13.547 17.891 1 98.38 100 GLU A O 1
ATOM 822 N N . TYR A 1 101 ? 11.188 13.781 15.805 1 98.75 101 TYR A N 1
ATOM 823 C CA . TYR A 1 101 ? 9.922 14.359 15.352 1 98.75 101 TYR A CA 1
ATOM 824 C C . TYR A 1 101 ? 8.828 13.312 15.312 1 98.75 101 TYR A C 1
ATOM 826 O O . TYR A 1 101 ? 7.672 13.594 15.656 1 98.75 101 TYR A O 1
ATOM 834 N N . VAL A 1 102 ? 9.203 12.078 14.93 1 98.88 102 VAL A N 1
ATOM 835 C CA . VAL A 1 102 ? 8.242 10.984 14.906 1 98.88 102 VAL A CA 1
ATOM 836 C C . VAL A 1 102 ? 7.781 10.672 16.328 1 98.88 102 VAL A C 1
ATOM 838 O O . VAL A 1 102 ? 6.598 10.406 16.562 1 98.88 102 VAL A O 1
ATOM 841 N N . ASP A 1 103 ? 8.68 10.68 17.266 1 98.56 103 ASP A N 1
ATOM 842 C CA . ASP A 1 103 ? 8.336 10.438 18.672 1 98.56 103 ASP A CA 1
ATOM 843 C C . ASP A 1 103 ? 7.312 11.453 19.172 1 98.56 103 ASP A C 1
ATOM 845 O O . ASP A 1 103 ? 6.34 11.094 19.828 1 98.56 103 ASP A O 1
ATOM 849 N N . ALA A 1 104 ? 7.543 12.719 18.891 1 98.56 104 ALA A N 1
ATOM 850 C CA . ALA A 1 104 ? 6.609 13.781 19.281 1 98.56 104 ALA A CA 1
ATOM 851 C C . ALA A 1 104 ? 5.254 13.586 18.609 1 98.56 104 ALA A C 1
ATOM 853 O O . ALA A 1 104 ? 4.211 13.773 19.25 1 98.56 104 ALA A O 1
ATOM 854 N N . PHE A 1 105 ? 5.289 13.219 17.359 1 98.75 105 PHE A N 1
ATOM 855 C CA . PHE A 1 105 ? 4.062 12.977 16.625 1 98.75 105 PHE A CA 1
ATOM 856 C C . PHE A 1 105 ? 3.254 11.852 17.25 1 98.75 105 PHE A C 1
ATOM 858 O O . PHE A 1 105 ? 2.059 12.008 17.516 1 98.75 105 PHE A O 1
ATOM 865 N N . LEU A 1 106 ? 3.922 10.75 17.5 1 98.62 106 LEU A N 1
ATOM 866 C CA . LEU A 1 106 ? 3.244 9.586 18.047 1 98.62 106 LEU A CA 1
ATOM 867 C C . LEU A 1 106 ? 2.705 9.883 19.453 1 98.62 106 LEU A C 1
ATOM 869 O O . LEU A 1 106 ? 1.658 9.367 19.844 1 98.62 106 LEU A O 1
ATOM 873 N N . THR A 1 107 ? 3.377 10.703 20.203 1 97.25 107 THR A N 1
ATOM 874 C CA . THR A 1 107 ? 2.885 11.133 21.516 1 97.25 107 THR A CA 1
ATOM 875 C C . THR A 1 107 ? 1.551 11.867 21.375 1 97.25 107 THR A C 1
ATOM 877 O O . THR A 1 107 ? 0.61 11.602 22.125 1 97.25 107 THR A O 1
ATOM 880 N N . SER A 1 108 ? 1.443 12.758 20.438 1 96.38 108 SER A N 1
ATOM 881 C CA . SER A 1 108 ? 0.198 13.484 20.203 1 96.38 108 SER A CA 1
ATOM 882 C C . SER A 1 108 ? -0.909 12.539 19.734 1 96.38 108 SER A C 1
ATOM 884 O O . SER A 1 108 ? -2.074 12.727 20.094 1 96.38 108 SER A O 1
ATOM 886 N N . MET A 1 109 ? -0.516 11.539 18.875 1 97.12 109 MET A N 1
ATOM 887 C CA . MET A 1 109 ? -1.504 10.539 18.469 1 97.12 109 MET A CA 1
ATOM 888 C C . MET A 1 109 ? -2.055 9.805 19.688 1 97.12 109 MET A C 1
ATOM 890 O O . MET A 1 109 ? -3.256 9.539 19.766 1 97.12 109 MET A O 1
ATOM 894 N N . ARG A 1 110 ? -1.232 9.516 20.609 1 95.75 110 ARG A N 1
ATOM 895 C CA . ARG A 1 110 ? -1.66 8.828 21.812 1 95.75 110 ARG A CA 1
ATOM 896 C C . ARG A 1 110 ? -2.592 9.703 22.641 1 95.75 110 ARG A C 1
ATOM 898 O O . ARG A 1 110 ? -3.533 9.203 23.266 1 95.75 110 ARG A O 1
ATOM 905 N N . PHE A 1 111 ? -2.33 11.008 22.688 1 92.69 111 PHE A N 1
ATOM 906 C CA . PHE A 1 111 ? -3.219 11.938 23.391 1 92.69 111 PHE A CA 1
ATOM 907 C C . PHE A 1 111 ? -4.621 11.891 22.797 1 92.69 111 PHE A C 1
ATOM 909 O O . PHE A 1 111 ? -5.613 11.969 23.516 1 92.69 111 PHE A O 1
ATOM 916 N N . ASP A 1 112 ? -4.703 11.68 21.516 1 91.88 112 ASP A N 1
ATOM 917 C CA . ASP A 1 112 ? -5.98 11.695 20.812 1 91.88 112 ASP A CA 1
ATOM 918 C C . ASP A 1 112 ? -6.836 10.492 21.188 1 91.88 112 ASP A C 1
ATOM 920 O O . ASP A 1 112 ? -8.039 10.469 20.922 1 91.88 112 ASP A O 1
ATOM 924 N N . LEU A 1 113 ? -6.246 9.5 21.797 1 92.44 113 LEU A N 1
ATOM 925 C CA . LEU A 1 113 ? -7.004 8.328 22.219 1 92.44 113 LEU A CA 1
ATOM 926 C C . LEU A 1 113 ? -7.852 8.641 23.438 1 92.44 113 LEU A C 1
ATOM 928 O O . LEU A 1 113 ? -8.898 8.023 23.656 1 92.44 113 LEU A O 1
ATOM 932 N N . ASN A 1 114 ? -7.414 9.625 24.25 1 87.5 114 ASN A N 1
ATOM 933 C CA . ASN A 1 114 ? -8.078 9.766 25.531 1 87.5 114 ASN A CA 1
ATOM 934 C C . ASN A 1 114 ? -8.344 11.234 25.859 1 87.5 114 ASN A C 1
ATOM 936 O O . ASN A 1 114 ? -9.242 11.547 26.656 1 87.5 114 ASN A O 1
ATOM 940 N N . LYS A 1 115 ? -7.59 12.133 25.328 1 81.94 115 LYS A N 1
ATOM 941 C CA . LYS A 1 115 ? -7.723 13.539 25.703 1 81.94 115 LYS A CA 1
ATOM 942 C C . LYS A 1 115 ? -8.766 14.242 24.828 1 81.94 115 LYS A C 1
ATOM 944 O O . LYS A 1 115 ? -8.719 14.148 23.609 1 81.94 115 LYS A O 1
ATOM 949 N N . THR A 1 116 ? -9.562 14.992 25.531 1 79.56 116 THR A N 1
ATOM 950 C CA . THR A 1 116 ? -10.68 15.57 24.797 1 79.56 116 THR A CA 1
ATOM 951 C C . THR A 1 116 ? -10.656 17.094 24.891 1 79.56 116 THR A C 1
ATOM 953 O O . THR A 1 116 ? -11.312 17.781 24.094 1 79.56 116 THR A O 1
ATOM 956 N N . GLU A 1 117 ? -9.961 17.547 25.906 1 79.19 117 GLU A N 1
ATOM 957 C CA . GLU A 1 117 ? -9.938 19 26.078 1 79.19 117 GLU A CA 1
ATOM 958 C C . GLU A 1 117 ? -8.523 19.484 26.359 1 79.19 117 GLU A C 1
ATOM 960 O O . GLU A 1 117 ? -7.766 18.844 27.078 1 79.19 117 GLU A O 1
ATOM 965 N N . TYR A 1 118 ? -8.297 20.578 25.766 1 84.12 118 TYR A N 1
ATOM 966 C CA . TYR A 1 118 ? -7.055 21.297 26 1 84.12 118 TYR A CA 1
ATOM 967 C C . TYR A 1 118 ? -7.32 22.641 26.672 1 84.12 118 TYR A C 1
ATOM 969 O O . TYR A 1 118 ? -7.672 23.625 26.016 1 84.12 118 TYR A O 1
ATOM 977 N N . SER A 1 119 ? -7.027 22.719 27.891 1 82.31 119 SER A N 1
ATOM 978 C CA . SER A 1 119 ? -7.504 23.828 28.703 1 82.31 119 SER A CA 1
ATOM 979 C C . SER A 1 119 ? -6.426 24.906 28.859 1 82.31 119 SER A C 1
ATOM 981 O O . SER A 1 119 ? -6.723 26.047 29.219 1 82.31 119 SER A O 1
ATOM 983 N N . THR A 1 120 ? -5.23 24.484 28.609 1 88.62 120 THR A N 1
ATOM 984 C CA . THR A 1 120 ? -4.168 25.469 28.75 1 88.62 120 THR A CA 1
ATOM 985 C C . THR A 1 120 ? -3.479 25.719 27.406 1 88.62 120 THR A C 1
ATOM 987 O O . THR A 1 120 ? -3.453 24.844 26.547 1 88.62 120 THR A O 1
ATOM 990 N N . ARG A 1 121 ? -2.885 26.859 27.344 1 90.94 121 ARG A N 1
ATOM 991 C CA . ARG A 1 121 ? -2.137 27.219 26.141 1 90.94 121 ARG A CA 1
ATOM 992 C C . ARG A 1 121 ? -0.938 26.297 25.938 1 90.94 121 ARG A C 1
ATOM 994 O O . ARG A 1 121 ? -0.584 25.969 24.812 1 90.94 121 ARG A O 1
ATOM 1001 N N . GLU A 1 122 ? -0.401 25.906 27 1 92.44 122 GLU A N 1
ATOM 1002 C CA . GLU A 1 122 ? 0.758 25.031 26.953 1 92.44 122 GLU A CA 1
ATOM 1003 C C . GLU A 1 122 ? 0.388 23.672 26.344 1 92.44 122 GLU A C 1
ATOM 1005 O O . GLU A 1 122 ? 1.09 23.156 25.469 1 92.44 122 GLU A O 1
ATOM 1010 N N . GLU A 1 123 ? -0.686 23.109 26.875 1 91.75 123 GLU A N 1
ATOM 1011 C CA . GLU A 1 123 ? -1.16 21.828 26.344 1 91.75 123 GLU A CA 1
ATOM 1012 C C . GLU A 1 123 ? -1.546 21.953 24.875 1 91.75 123 GLU A C 1
ATOM 1014 O O . GLU A 1 123 ? -1.279 21.047 24.078 1 91.75 123 GLU A O 1
ATOM 1019 N N . TYR A 1 124 ? -2.18 23.031 24.594 1 93.38 124 TYR A N 1
ATOM 1020 C CA . TYR A 1 124 ? -2.594 23.328 23.219 1 93.38 124 TYR A CA 1
ATOM 1021 C C . TYR A 1 124 ? -1.39 23.406 22.297 1 93.38 124 TYR A C 1
ATOM 1023 O O . TYR A 1 124 ? -1.361 22.766 21.25 1 93.38 124 TYR A O 1
ATOM 1031 N N . ASN A 1 125 ? -0.44 24.125 22.703 1 95.12 125 ASN A N 1
ATOM 1032 C CA . ASN A 1 125 ? 0.769 24.297 21.906 1 95.12 125 ASN A CA 1
ATOM 1033 C C . ASN A 1 125 ? 1.525 22.984 21.75 1 95.12 125 ASN A C 1
ATOM 1035 O O . ASN A 1 125 ? 2.084 22.703 20.688 1 95.12 125 ASN A O 1
ATOM 1039 N N . GLU A 1 126 ? 1.578 22.234 22.828 1 94.88 126 GLU A N 1
ATOM 1040 C CA . GLU A 1 126 ? 2.24 20.938 22.781 1 94.88 126 GLU A CA 1
ATOM 1041 C C . GLU A 1 126 ? 1.553 20 21.781 1 94.88 126 GLU A C 1
ATOM 1043 O O . GLU A 1 126 ? 2.219 19.281 21.031 1 94.88 126 GLU A O 1
ATOM 1048 N N . TYR A 1 127 ? 0.283 20 21.828 1 95.38 127 TYR A N 1
ATOM 1049 C CA . TYR A 1 127 ? -0.47 19.172 20.906 1 95.38 127 TYR A CA 1
ATOM 1050 C C . TYR A 1 127 ? -0.228 19.594 19.469 1 95.38 127 TYR A C 1
ATOM 1052 O O . TYR A 1 127 ? -0.018 18.766 18.578 1 95.38 127 TYR A O 1
ATOM 1060 N N . ILE A 1 128 ? -0.26 20.859 19.188 1 96.5 128 ILE A N 1
ATOM 1061 C CA . ILE A 1 128 ? -0.055 21.375 17.844 1 96.5 128 ILE A CA 1
ATOM 1062 C C . ILE A 1 128 ? 1.357 21.031 17.375 1 96.5 128 ILE A C 1
ATOM 1064 O O . ILE A 1 128 ? 1.557 20.641 16.219 1 96.5 128 ILE A O 1
ATOM 1068 N N . TYR A 1 129 ? 2.271 21.172 18.266 1 97.88 129 TYR A N 1
ATOM 1069 C CA . TYR A 1 129 ? 3.643 20.812 17.922 1 97.88 129 TYR A CA 1
ATOM 1070 C C . TYR A 1 129 ? 3.717 19.359 17.438 1 97.88 129 TYR A C 1
ATOM 1072 O O . TYR A 1 129 ? 4.254 19.078 16.375 1 97.88 129 TYR A O 1
ATOM 1080 N N . GLY A 1 130 ? 3.164 18.469 18.219 1 97.69 130 GLY A N 1
ATOM 1081 C CA . GLY A 1 130 ? 3.256 17.047 17.922 1 97.69 130 GLY A CA 1
ATOM 1082 C C . GLY A 1 130 ? 2.381 16.625 16.766 1 97.69 130 GLY A C 1
ATOM 1083 O O . GLY A 1 130 ? 2.73 15.695 16.016 1 97.69 130 GLY A O 1
ATOM 1084 N N . SER A 1 131 ? 1.261 17.281 16.562 1 96.56 131 SER A N 1
ATOM 1085 C CA . SER A 1 131 ? 0.291 16.812 15.578 1 96.56 131 SER A CA 1
ATOM 1086 C C . SER A 1 131 ? 0.53 17.438 14.211 1 96.56 131 SER A C 1
ATOM 1088 O O . SER A 1 131 ? 0.102 16.906 13.188 1 96.56 131 SER A O 1
ATOM 1090 N N . ALA A 1 132 ? 1.275 18.562 14.195 1 97.62 132 ALA A N 1
ATOM 1091 C CA . ALA A 1 132 ? 1.351 19.25 12.906 1 97.62 132 ALA A CA 1
ATOM 1092 C C . ALA A 1 132 ? 2.744 19.828 12.672 1 97.62 132 ALA A C 1
ATOM 1094 O O . ALA A 1 132 ? 3.348 19.609 11.625 1 97.62 132 ALA A O 1
ATOM 1095 N N . ASP A 1 133 ? 3.299 20.516 13.641 1 98.62 133 ASP A N 1
ATOM 1096 C CA . ASP A 1 133 ? 4.586 21.188 13.445 1 98.62 133 ASP A CA 1
ATOM 1097 C C . ASP A 1 133 ? 5.676 20.188 13.086 1 98.62 133 ASP A C 1
ATOM 1099 O O . ASP A 1 133 ? 6.5 20.438 12.203 1 98.62 133 ASP A O 1
ATOM 1103 N N . VAL A 1 134 ? 5.676 19.094 13.75 1 98.75 134 VAL A N 1
ATOM 1104 C CA . VAL A 1 134 ? 6.734 18.109 13.539 1 98.75 134 VAL A CA 1
ATOM 1105 C C . VAL A 1 134 ? 6.629 17.547 12.125 1 98.75 134 VAL A C 1
ATOM 1107 O O . VAL A 1 134 ? 7.637 17.156 11.531 1 98.75 134 VAL A O 1
ATOM 1110 N N . VAL A 1 135 ? 5.473 17.438 11.539 1 98.56 135 VAL A N 1
ATOM 1111 C CA . VAL A 1 135 ? 5.328 16.984 10.164 1 98.56 135 VAL A CA 1
ATOM 1112 C C . VAL A 1 135 ? 6.012 17.969 9.219 1 98.56 135 VAL A C 1
ATOM 1114 O O . VAL A 1 135 ? 6.719 17.562 8.289 1 98.56 135 VAL A O 1
ATOM 1117 N N . GLY A 1 136 ? 5.797 19.25 9.469 1 98.62 136 GLY A N 1
ATOM 1118 C CA . GLY A 1 136 ? 6.512 20.281 8.719 1 98.62 136 GLY A CA 1
ATOM 1119 C C . GLY A 1 136 ? 8.023 20.172 8.867 1 98.62 136 GLY A C 1
ATOM 1120 O O . GLY A 1 136 ? 8.758 20.359 7.891 1 98.62 136 GLY A O 1
ATOM 1121 N N . LEU A 1 137 ? 8.445 19.891 10.062 1 98.88 137 LEU A N 1
ATOM 1122 C CA . LEU A 1 137 ? 9.875 19.781 10.32 1 98.88 137 LEU A CA 1
ATOM 1123 C C . LEU A 1 137 ? 10.461 18.562 9.609 1 98.88 137 LEU A C 1
ATOM 1125 O O . LEU A 1 137 ? 11.57 18.625 9.078 1 98.88 137 LEU A O 1
ATOM 1129 N N . MET A 1 138 ? 9.766 17.438 9.609 1 98.94 138 MET A N 1
ATOM 1130 C CA . MET A 1 138 ? 10.211 16.281 8.852 1 98.94 138 MET A CA 1
ATOM 1131 C C . MET A 1 138 ? 10.344 16.609 7.371 1 98.94 138 MET A C 1
ATOM 1133 O O . MET A 1 138 ? 11.352 16.281 6.746 1 98.94 138 MET A O 1
ATOM 1137 N N . CYS A 1 139 ? 9.375 17.328 6.797 1 98.88 139 CYS A N 1
ATOM 1138 C CA . CYS A 1 139 ? 9.43 17.719 5.395 1 98.88 139 CYS A CA 1
ATOM 1139 C C . CYS A 1 139 ? 10.609 18.656 5.145 1 98.88 139 CYS A C 1
ATOM 1141 O O . CYS A 1 139 ? 11.297 18.531 4.125 1 98.88 139 CYS A O 1
ATOM 1143 N N . LEU A 1 140 ? 10.812 19.516 6.078 1 98.94 140 LEU A N 1
ATOM 1144 C CA . LEU A 1 140 ? 11.898 20.484 5.922 1 98.94 140 LEU A CA 1
ATOM 1145 C C . LEU A 1 140 ? 13.25 19.766 5.855 1 98.94 140 LEU A C 1
ATOM 1147 O O . LEU A 1 140 ? 14.117 20.156 5.07 1 98.94 140 LEU A O 1
ATOM 1151 N N . ARG A 1 141 ? 13.43 18.766 6.715 1 98.94 141 ARG A N 1
ATOM 1152 C CA . ARG A 1 141 ? 14.664 17.969 6.645 1 98.94 141 ARG A CA 1
ATOM 1153 C C . ARG A 1 141 ? 14.883 17.438 5.234 1 98.94 141 ARG A C 1
ATOM 1155 O O . ARG A 1 141 ? 16.016 17.453 4.73 1 98.94 141 ARG A O 1
ATOM 1162 N N . VAL A 1 142 ? 13.867 16.984 4.574 1 98.88 142 VAL A N 1
ATOM 1163 C CA . VAL A 1 142 ? 13.945 16.453 3.215 1 98.88 142 VAL A CA 1
ATOM 1164 C C . VAL A 1 142 ? 14.242 17.594 2.24 1 98.88 142 VAL A C 1
ATOM 1166 O O . VAL A 1 142 ? 15.102 17.469 1.367 1 98.88 142 VAL A O 1
ATOM 1169 N N . PHE A 1 143 ? 13.547 18.766 2.42 1 98.88 143 PHE A N 1
ATOM 1170 C CA . PHE A 1 143 ? 13.664 19.891 1.505 1 98.88 143 PHE A CA 1
ATOM 1171 C C . PHE A 1 143 ? 15.102 20.406 1.456 1 98.88 143 PHE A C 1
ATOM 1173 O O . PHE A 1 143 ? 15.594 20.797 0.394 1 98.88 143 PHE A O 1
ATOM 1180 N N . VAL A 1 144 ? 15.75 20.359 2.623 1 98.75 144 VAL A N 1
ATOM 1181 C CA . VAL A 1 144 ? 17.078 20.953 2.682 1 98.75 144 VAL A CA 1
ATOM 1182 C C . VAL A 1 144 ? 18.141 19.875 2.654 1 98.75 144 VAL A C 1
ATOM 1184 O O . VAL A 1 144 ? 19.312 20.125 2.99 1 98.75 144 VAL A O 1
ATOM 1187 N N . ASN A 1 145 ? 17.766 18.641 2.359 1 98.19 145 ASN A N 1
ATOM 1188 C CA . ASN A 1 145 ? 18.656 17.5 2.242 1 98.19 145 ASN A CA 1
ATOM 1189 C C . ASN A 1 145 ? 19.516 17.328 3.496 1 98.19 145 ASN A C 1
ATOM 1191 O O . ASN A 1 145 ? 20.734 17.156 3.406 1 98.19 145 ASN A O 1
ATOM 1195 N N . ASN A 1 146 ? 18.859 17.531 4.629 1 97.25 146 ASN A N 1
ATOM 1196 C CA . ASN A 1 146 ? 19.391 17.312 5.969 1 97.25 146 ASN A CA 1
ATOM 1197 C C . ASN A 1 146 ? 20.547 18.266 6.273 1 97.25 146 ASN A C 1
ATOM 1199 O O . ASN A 1 146 ? 21.391 17.969 7.129 1 97.25 146 ASN A O 1
ATOM 1203 N N . ASP A 1 147 ? 20.562 19.359 5.562 1 98.19 147 ASP A N 1
ATOM 1204 C CA . ASP A 1 147 ? 21.516 20.422 5.902 1 98.19 147 ASP A CA 1
ATOM 1205 C C . ASP A 1 147 ? 21.141 21.094 7.223 1 98.19 147 ASP A C 1
ATOM 1207 O O . ASP A 1 147 ? 20.125 21.797 7.301 1 98.19 147 ASP A O 1
ATOM 1211 N N . ASN A 1 148 ? 21.953 21 8.219 1 98.25 148 ASN A N 1
ATOM 1212 C CA . ASN A 1 148 ? 21.656 21.469 9.562 1 98.25 148 ASN A CA 1
ATOM 1213 C C . ASN A 1 148 ? 21.516 23 9.594 1 98.25 148 ASN A C 1
ATOM 1215 O O . ASN A 1 148 ? 20.641 23.531 10.297 1 98.25 148 ASN A O 1
ATOM 1219 N N . GLU A 1 149 ? 22.328 23.656 8.914 1 98.56 149 GLU A N 1
ATOM 1220 C CA . GLU A 1 149 ? 22.297 25.109 8.914 1 98.56 149 GLU A CA 1
ATOM 1221 C C . GLU A 1 149 ? 21 25.641 8.297 1 98.56 149 GLU A C 1
ATOM 1223 O O . GLU A 1 149 ? 20.344 26.5 8.875 1 98.56 149 GLU A O 1
ATOM 1228 N N . ARG A 1 150 ? 20.672 25.125 7.199 1 98.5 150 ARG A N 1
ATOM 1229 C CA . ARG A 1 150 ? 19.438 25.547 6.535 1 98.5 150 ARG A CA 1
ATOM 1230 C C . ARG A 1 150 ? 18.203 25.141 7.348 1 98.5 150 ARG A C 1
ATOM 1232 O O . ARG A 1 150 ? 17.234 25.891 7.43 1 98.5 150 ARG A O 1
ATOM 1239 N N . PHE A 1 151 ? 18.281 23.938 7.891 1 98.75 151 PHE A N 1
ATOM 1240 C CA . PHE A 1 151 ? 17.188 23.469 8.734 1 98.75 151 PHE A CA 1
ATOM 1241 C C . PHE A 1 151 ? 16.953 24.422 9.906 1 98.75 151 PHE A C 1
ATOM 1243 O O . PHE A 1 151 ? 15.836 24.859 10.148 1 98.75 151 PHE A O 1
ATOM 1250 N N . ASN A 1 152 ? 17.984 24.766 10.594 1 98.69 152 ASN A N 1
ATOM 1251 C CA . ASN A 1 152 ? 17.891 25.625 11.766 1 98.69 152 ASN A CA 1
ATOM 1252 C C . ASN A 1 152 ? 17.406 27.031 11.391 1 98.69 152 ASN A C 1
ATOM 1254 O O . ASN A 1 152 ? 16.703 27.672 12.164 1 98.69 152 ASN A O 1
ATOM 1258 N N . HIS A 1 153 ? 17.797 27.406 10.242 1 98.5 153 HIS A N 1
ATOM 1259 C CA . HIS A 1 153 ? 17.422 28.719 9.75 1 98.5 153 HIS A CA 1
ATOM 1260 C C . HIS A 1 153 ? 15.922 28.797 9.453 1 98.5 153 HIS A C 1
ATOM 1262 O O . HIS A 1 153 ? 15.289 29.828 9.664 1 98.5 153 HIS A O 1
ATOM 1268 N N . LEU A 1 154 ? 15.312 27.688 9.031 1 98.75 154 LEU A N 1
ATOM 1269 C CA . LEU A 1 154 ? 13.969 27.734 8.477 1 98.75 154 LEU A CA 1
ATOM 1270 C C . LEU A 1 154 ? 12.977 27.031 9.406 1 98.75 154 LEU A C 1
ATOM 1272 O O . LEU A 1 154 ? 11.766 27.109 9.195 1 98.75 154 LEU A O 1
ATOM 1276 N N . LYS A 1 155 ? 13.391 26.344 10.484 1 98.69 155 LYS A N 1
ATOM 1277 C CA . LYS A 1 155 ? 12.547 25.469 11.289 1 98.69 155 LYS A CA 1
ATOM 1278 C C . LYS A 1 155 ? 11.422 26.25 11.961 1 98.69 155 LYS A C 1
ATOM 1280 O O . LYS A 1 155 ? 10.297 25.75 12.07 1 98.69 155 LYS A O 1
ATOM 1285 N N . GLU A 1 156 ? 11.695 27.484 12.375 1 98.62 156 GLU A N 1
ATOM 1286 C CA . GLU A 1 156 ? 10.648 28.25 13.031 1 98.62 156 GLU A CA 1
ATOM 1287 C C . GLU A 1 156 ? 9.516 28.578 12.062 1 98.62 156 GLU A C 1
ATOM 1289 O O . GLU A 1 156 ? 8.336 28.438 12.406 1 98.62 156 GLU A O 1
ATOM 1294 N N . SER A 1 157 ? 9.844 29.016 10.875 1 98.69 157 SER A N 1
ATOM 1295 C CA . SER A 1 157 ? 8.836 29.297 9.852 1 98.69 157 SER A CA 1
ATOM 1296 C C . SER A 1 157 ? 8.047 28.031 9.5 1 98.69 157 SER A C 1
ATOM 1298 O O . SER A 1 157 ? 6.84 28.094 9.273 1 98.69 157 SER A O 1
ATOM 1300 N N . ALA A 1 158 ? 8.766 26.938 9.422 1 98.75 158 ALA A N 1
ATOM 1301 C CA . ALA A 1 158 ? 8.094 25.672 9.141 1 98.75 158 ALA A CA 1
ATOM 1302 C C . ALA A 1 158 ? 7.078 25.328 10.227 1 98.75 158 ALA A C 1
ATOM 1304 O O . ALA A 1 158 ? 5.977 24.859 9.938 1 98.75 158 ALA A O 1
ATOM 1305 N N . GLN A 1 159 ? 7.418 25.516 11.445 1 98.75 159 GLN A N 1
ATOM 1306 C CA . GLN A 1 159 ? 6.52 25.25 12.562 1 98.75 159 GLN A CA 1
ATOM 1307 C C . GLN A 1 159 ? 5.301 26.172 12.516 1 98.75 159 GLN A C 1
ATOM 1309 O O . GLN A 1 159 ? 4.18 25.75 12.797 1 98.75 159 GLN A O 1
ATOM 1314 N N . TYR A 1 160 ? 5.539 27.453 12.172 1 98.62 160 TYR A N 1
ATOM 1315 C CA . TYR A 1 160 ? 4.426 28.375 12.016 1 98.62 160 TYR A CA 1
ATOM 1316 C C . TYR A 1 160 ? 3.453 27.891 10.945 1 98.62 160 TYR A C 1
ATOM 1318 O O . TYR A 1 160 ? 2.236 28 11.109 1 98.62 160 TYR A O 1
ATOM 1326 N N . LEU A 1 161 ? 3.998 27.391 9.898 1 98.62 161 LEU A N 1
ATOM 1327 C CA . LEU A 1 161 ? 3.141 26.875 8.828 1 98.62 161 LEU A CA 1
ATOM 1328 C C . LEU A 1 161 ? 2.32 25.688 9.312 1 98.62 161 LEU A C 1
ATOM 1330 O O . LEU A 1 161 ? 1.112 25.625 9.078 1 98.62 161 LEU A O 1
ATOM 1334 N N . GLY A 1 162 ? 3.021 24.75 9.961 1 98.12 162 GLY A N 1
ATOM 1335 C CA . GLY A 1 162 ? 2.312 23.625 10.547 1 98.12 162 GLY A CA 1
ATOM 1336 C C . GLY A 1 162 ? 1.2 24.031 11.492 1 98.12 162 GLY A C 1
ATOM 1337 O O . GLY A 1 162 ? 0.085 23.516 11.406 1 98.12 162 GLY A O 1
ATOM 1338 N N . SER A 1 163 ? 1.487 24.953 12.328 1 98.06 163 SER A N 1
ATOM 1339 C CA . SER A 1 163 ? 0.518 25.469 13.289 1 98.06 163 SER A CA 1
ATOM 1340 C C . SER A 1 163 ? -0.674 26.109 12.578 1 98.06 163 SER A C 1
ATOM 1342 O O . SER A 1 163 ? -1.824 25.859 12.953 1 98.06 163 SER A O 1
ATOM 1344 N N . ALA A 1 164 ? -0.378 26.891 11.594 1 98.19 164 ALA A N 1
ATOM 1345 C CA . ALA A 1 164 ? -1.441 27.562 10.836 1 98.19 164 ALA A CA 1
ATOM 1346 C C . ALA A 1 164 ? -2.371 26.531 10.195 1 98.19 164 ALA A C 1
ATOM 1348 O O . ALA A 1 164 ? -3.594 26.641 10.305 1 98.19 164 ALA A O 1
ATOM 1349 N N . PHE A 1 165 ? -1.766 25.562 9.5 1 97.31 165 PHE A N 1
ATOM 1350 C CA . PHE A 1 165 ? -2.551 24.531 8.844 1 97.31 165 PHE A CA 1
ATOM 1351 C C . PHE A 1 165 ? -3.428 23.797 9.852 1 97.31 165 PHE A C 1
ATOM 1353 O O . PHE A 1 165 ? -4.613 23.562 9.602 1 97.31 165 PHE A O 1
ATOM 1360 N N . GLN A 1 166 ? -2.871 23.453 11.016 1 96.38 166 GLN A N 1
ATOM 1361 C CA . GLN A 1 166 ? -3.604 22.688 12.023 1 96.38 166 GLN A CA 1
ATOM 1362 C C . GLN A 1 166 ? -4.77 23.484 12.586 1 96.38 166 GLN A C 1
ATOM 1364 O O . GLN A 1 166 ? -5.871 22.953 12.758 1 96.38 166 GLN A O 1
ATOM 1369 N N . LYS A 1 167 ? -4.52 24.719 12.883 1 96.5 167 LYS A N 1
ATOM 1370 C CA . LYS A 1 167 ? -5.559 25.578 13.445 1 96.5 167 LYS A CA 1
ATOM 1371 C C . LYS A 1 167 ? -6.691 25.797 12.445 1 96.5 167 LYS A C 1
ATOM 1373 O O . LYS A 1 167 ? -7.863 25.844 12.82 1 96.5 167 LYS A O 1
ATOM 1378 N N . VAL A 1 168 ? -6.324 25.938 11.203 1 96.56 168 VAL A N 1
ATOM 1379 C CA . VAL A 1 168 ? -7.336 26.016 10.164 1 96.56 168 VAL A CA 1
ATOM 1380 C C . VAL A 1 168 ? -8.164 24.734 10.141 1 96.56 168 VAL A C 1
ATOM 1382 O O . VAL A 1 168 ? -9.398 24.781 10.039 1 96.56 168 VAL A O 1
ATOM 1385 N N . ASN A 1 169 ? -7.52 23.609 10.25 1 94 169 ASN A N 1
ATOM 1386 C CA . ASN A 1 169 ? -8.219 22.328 10.273 1 94 169 ASN A CA 1
ATOM 1387 C C . ASN A 1 169 ? -9.156 22.219 11.477 1 94 169 ASN A C 1
ATOM 1389 O O . ASN A 1 169 ? -10.266 21.703 11.352 1 94 169 ASN A O 1
ATOM 1393 N N . PHE A 1 170 ? -8.695 22.719 12.609 1 92.88 170 PHE A N 1
ATOM 1394 C CA . PHE A 1 170 ? -9.547 22.703 13.789 1 92.88 170 PHE A CA 1
ATOM 1395 C C . PHE A 1 170 ? -10.844 23.469 13.539 1 92.88 170 PHE A C 1
ATOM 1397 O O . PHE A 1 170 ? -11.922 23 13.891 1 92.88 170 PHE A O 1
ATOM 1404 N N . LEU A 1 171 ? -10.695 24.578 13.008 1 93.62 171 LEU A N 1
ATOM 1405 C CA . LEU A 1 171 ? -11.859 25.422 12.734 1 93.62 171 LEU A CA 1
ATOM 1406 C C . LEU A 1 171 ? -12.742 24.797 11.656 1 93.62 171 LEU A C 1
ATOM 1408 O O . LEU A 1 171 ? -13.969 24.797 11.773 1 93.62 171 LEU A O 1
ATOM 1412 N N . ARG A 1 172 ? -12.094 24.344 10.625 1 93.06 172 ARG A N 1
ATOM 1413 C CA . ARG A 1 172 ? -12.789 23.75 9.484 1 93.06 172 ARG A CA 1
ATOM 1414 C C . ARG A 1 172 ? -13.578 22.516 9.898 1 93.06 172 ARG A C 1
ATOM 1416 O O . ARG A 1 172 ? -14.672 22.266 9.391 1 93.06 172 ARG A O 1
ATOM 1423 N N . ASP A 1 173 ? -13.031 21.766 10.82 1 90.88 173 ASP A N 1
ATOM 1424 C CA . ASP A 1 173 ? -13.617 20.484 11.234 1 90.88 173 ASP A CA 1
ATOM 1425 C C . ASP A 1 173 ? -14.266 20.594 12.609 1 90.88 173 ASP A C 1
ATOM 1427 O O . ASP A 1 173 ? -14.445 19.594 13.305 1 90.88 173 ASP A O 1
ATOM 1431 N N . PHE A 1 174 ? -14.625 21.781 12.953 1 90.44 174 PHE A N 1
ATOM 1432 C CA . PHE A 1 174 ? -15.133 22.094 14.289 1 90.44 174 PHE A CA 1
ATOM 1433 C C . PHE A 1 174 ? -16.297 21.188 14.641 1 90.44 174 PHE A C 1
ATOM 1435 O O . PHE A 1 174 ? -16.312 20.578 15.719 1 90.44 174 PHE A O 1
ATOM 1442 N N . LYS A 1 175 ? -17.25 21.062 13.797 1 88.56 175 LYS A N 1
ATOM 1443 C CA . LYS A 1 175 ? -18.438 20.25 14.031 1 88.56 175 LYS A CA 1
ATOM 1444 C C . LYS A 1 175 ? -18.078 18.797 14.336 1 88.56 175 LYS A C 1
ATOM 1446 O O . LYS A 1 175 ? -18.5 18.25 15.352 1 88.56 175 LYS A O 1
ATOM 1451 N N . ASP A 1 176 ? -17.266 18.219 13.477 1 87.19 176 ASP A N 1
ATOM 1452 C CA . ASP A 1 176 ? -16.938 16.812 13.594 1 87.19 176 ASP A CA 1
ATOM 1453 C C . ASP A 1 176 ? -16.078 16.547 14.836 1 87.19 176 ASP A C 1
ATOM 1455 O O . ASP A 1 176 ? -16.234 15.523 15.5 1 87.19 176 ASP A O 1
ATOM 1459 N N . ASP A 1 177 ? -15.219 17.469 15.125 1 86.81 177 ASP A N 1
ATOM 1460 C CA . ASP A 1 177 ? -14.359 17.328 16.297 1 86.81 177 ASP A CA 1
ATOM 1461 C C . ASP A 1 177 ? -15.18 17.328 17.578 1 86.81 177 ASP A C 1
ATOM 1463 O O . ASP A 1 177 ? -14.969 16.484 18.469 1 86.81 177 ASP A O 1
ATOM 1467 N N . ILE A 1 178 ? -16.109 18.156 17.625 1 82.62 178 ILE A N 1
ATOM 1468 C CA . ILE A 1 178 ? -16.906 18.281 18.844 1 82.62 178 ILE A CA 1
ATOM 1469 C C . ILE A 1 178 ? -17.969 17.172 18.875 1 82.62 178 ILE A C 1
ATOM 1471 O O . ILE A 1 178 ? -18.094 16.469 19.875 1 82.62 178 ILE A O 1
ATOM 1475 N N . ASN A 1 179 ? -18.656 17.016 17.812 1 83.38 179 ASN A N 1
ATOM 1476 C CA . ASN A 1 179 ? -19.828 16.141 17.828 1 83.38 179 ASN A CA 1
ATOM 1477 C C . ASN A 1 179 ? -19.453 14.68 17.625 1 83.38 179 ASN A C 1
ATOM 1479 O O . ASN A 1 179 ? -20.094 13.789 18.188 1 83.38 179 ASN A O 1
ATOM 1483 N N . GLU A 1 180 ? -18.453 14.461 16.844 1 81.62 180 GLU A N 1
ATOM 1484 C CA . GLU A 1 180 ? -18.125 13.086 16.516 1 81.62 180 GLU A CA 1
ATOM 1485 C C . GLU A 1 180 ? -16.969 12.578 17.375 1 81.62 180 GLU A C 1
ATOM 1487 O O . GLU A 1 180 ? -16.984 11.445 17.859 1 81.62 180 GLU A O 1
ATOM 1492 N N . LEU A 1 181 ? -15.984 13.375 17.594 1 82.81 181 LEU A N 1
ATOM 1493 C CA . LEU A 1 181 ? -14.773 12.922 18.281 1 82.81 181 LEU A CA 1
ATOM 1494 C C . LEU A 1 181 ? -14.789 13.352 19.75 1 82.81 181 LEU A C 1
ATOM 1496 O O . LEU A 1 181 ? -14.039 12.805 20.562 1 82.81 181 LEU A O 1
ATOM 1500 N N . GLY A 1 182 ? -15.641 14.406 20.031 1 79.19 182 GLY A N 1
ATOM 1501 C CA . GLY A 1 182 ? -15.711 14.938 21.391 1 79.19 182 GLY A CA 1
ATOM 1502 C C . GLY A 1 182 ? -14.469 15.719 21.781 1 79.19 182 GLY A C 1
ATOM 1503 O O . GLY A 1 182 ? -14.078 15.719 22.953 1 79.19 182 GLY A O 1
ATOM 1504 N N . ARG A 1 183 ? -13.773 16.266 20.812 1 8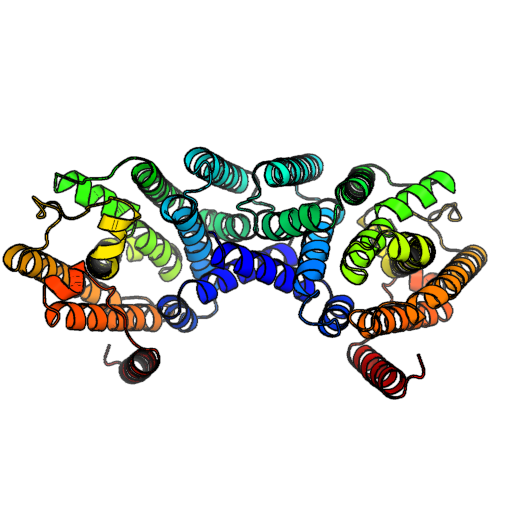3.44 183 ARG A N 1
ATOM 1505 C CA . ARG A 1 183 ? -12.531 16.984 21.078 1 83.44 183 ARG A CA 1
ATOM 1506 C C . ARG A 1 183 ? -12.719 18.484 20.875 1 83.44 183 ARG A C 1
ATOM 1508 O O . ARG A 1 183 ? -13.398 18.922 19.938 1 83.44 183 ARG A O 1
ATOM 1515 N N . SER A 1 184 ? -12.242 19.234 21.812 1 83 184 SER A N 1
ATOM 1516 C CA . SER A 1 184 ? -12.133 20.688 21.719 1 83 184 SER A CA 1
ATOM 1517 C C . SER A 1 184 ? -10.688 21.141 21.875 1 83 184 SER A C 1
ATOM 1519 O O . SER A 1 184 ? -10.094 20.969 22.953 1 83 184 SER A O 1
ATOM 1521 N N . TYR A 1 185 ? -10.211 21.797 20.922 1 86.81 185 TYR A N 1
ATOM 1522 C CA . TYR A 1 185 ? -8.773 22.031 20.922 1 86.81 185 TYR A CA 1
ATOM 1523 C C . TYR A 1 185 ? -8.438 23.438 21.391 1 86.81 185 TYR A C 1
ATOM 1525 O O . TYR A 1 185 ? -7.387 23.672 22 1 86.81 185 TYR A O 1
ATOM 1533 N N . PHE A 1 186 ? -9.32 24.375 21.141 1 88.19 186 PHE A N 1
ATOM 1534 C CA . PHE A 1 186 ? -9 25.766 21.438 1 88.19 186 PHE A CA 1
ATOM 1535 C C . PHE A 1 186 ? -9.273 26.078 22.906 1 88.19 186 PHE A C 1
ATOM 1537 O O . PHE A 1 186 ? -10.422 26.016 23.359 1 88.19 186 PHE A O 1
ATOM 1544 N N . PRO A 1 187 ? -8.258 26.484 23.547 1 84.38 187 PRO A N 1
ATOM 1545 C CA . PRO A 1 187 ? -8.445 26.828 24.953 1 84.38 187 PRO A CA 1
ATOM 1546 C C . PRO A 1 187 ? -9.406 27.984 25.172 1 84.38 187 PRO A C 1
ATOM 1548 O O . PRO A 1 187 ? -9.961 28.141 26.25 1 84.38 187 PRO A O 1
ATOM 1551 N N . GLU A 1 188 ? -9.625 28.734 24.141 1 78.56 188 GLU A N 1
ATOM 1552 C CA . GLU A 1 188 ? -10.492 29.906 24.219 1 78.56 188 GLU A CA 1
ATOM 1553 C C . GLU A 1 188 ? -11.961 29.5 24.297 1 78.56 188 GLU A C 1
ATOM 1555 O O . GLU A 1 188 ? -12.82 30.312 24.625 1 78.56 188 GLU A O 1
ATOM 1560 N N . LEU A 1 189 ? -12.219 28.156 24.109 1 79.38 189 LEU A N 1
ATOM 1561 C CA . LEU A 1 189 ? -13.609 27.734 24.031 1 79.38 189 LEU A CA 1
ATOM 1562 C C . LEU A 1 189 ? -14.109 27.297 25.406 1 79.38 189 LEU A C 1
ATOM 1564 O O . LEU A 1 189 ? -13.5 26.453 26.062 1 79.38 189 LEU A O 1
ATOM 1568 N N . ASN A 1 190 ? -14.914 27.969 26.047 1 68.38 190 ASN A N 1
ATOM 1569 C CA . ASN A 1 190 ? -15.469 27.641 27.359 1 68.38 190 ASN A CA 1
ATOM 1570 C C . ASN A 1 190 ? -16.625 26.656 27.25 1 68.38 190 ASN A C 1
ATOM 1572 O O . ASN A 1 190 ? -16.922 25.938 28.203 1 68.38 190 ASN A O 1
ATOM 1576 N N . THR A 1 191 ? -17.391 26.688 26.281 1 67.12 191 THR A N 1
ATOM 1577 C CA . THR A 1 191 ? -18.609 25.906 26.156 1 67.12 191 THR A CA 1
ATOM 1578 C C . THR A 1 191 ? -18.688 25.203 24.812 1 67.12 191 THR A C 1
ATOM 1580 O O . THR A 1 191 ? -19.781 24.938 24.297 1 67.12 191 THR A O 1
ATOM 1583 N N . ASN A 1 192 ? -17.781 24.672 24.359 1 76.69 192 ASN A N 1
ATOM 1584 C CA . ASN A 1 192 ? -17.781 24.047 23.031 1 76.69 192 ASN A CA 1
ATOM 1585 C C . ASN A 1 192 ? -18.562 24.891 22.031 1 76.69 192 ASN A C 1
ATOM 1587 O O . ASN A 1 192 ? -19.25 24.344 21.156 1 76.69 192 ASN A O 1
ATOM 1591 N N . THR A 1 193 ? -18.641 26.062 22.328 1 84.25 193 THR A N 1
ATOM 1592 C CA . THR A 1 193 ? -19.281 27.016 21.422 1 84.25 193 THR A CA 1
ATOM 1593 C C . THR A 1 193 ? -18.25 28.031 20.906 1 84.25 193 THR A C 1
ATOM 1595 O O . THR A 1 193 ? -17.422 28.516 21.672 1 84.25 193 THR A O 1
ATOM 1598 N N . LEU A 1 194 ? -18.406 28.281 19.703 1 92.12 194 LEU A N 1
ATOM 1599 C CA . LEU A 1 194 ? -17.531 29.266 19.078 1 92.12 194 LEU A CA 1
ATOM 1600 C C . LEU A 1 194 ? -18.172 30.641 19.078 1 92.12 194 LEU A C 1
ATOM 1602 O O . LEU A 1 194 ? -19.062 30.906 18.266 1 92.12 194 LEU A O 1
ATOM 1606 N N . THR A 1 195 ? -17.688 31.484 19.938 1 92 195 THR A N 1
ATOM 1607 C CA . THR A 1 195 ? -18.188 32.875 19.953 1 92 195 THR A CA 1
ATOM 1608 C C . THR A 1 195 ? -17.5 33.688 18.875 1 92 195 THR A C 1
ATOM 1610 O O . THR A 1 195 ? -16.453 33.312 18.359 1 92 195 THR A O 1
ATOM 1613 N N . HIS A 1 196 ? -18.078 34.844 18.594 1 93.62 196 HIS A N 1
ATOM 1614 C CA . HIS A 1 196 ? -17.484 35.75 17.625 1 93.62 196 HIS A CA 1
ATOM 1615 C C . HIS A 1 196 ? -16.125 36.25 18.109 1 93.62 196 HIS A C 1
ATOM 1617 O O . HIS A 1 196 ? -15.188 36.375 17.312 1 93.62 196 HIS A O 1
ATOM 1623 N N . THR A 1 197 ? -16.062 36.469 19.359 1 93.69 197 THR A N 1
ATOM 1624 C CA . THR A 1 197 ? -14.812 37 19.938 1 93.69 197 THR A CA 1
ATOM 1625 C C . THR A 1 197 ? -13.719 35.938 19.875 1 93.69 197 THR A C 1
ATOM 1627 O O . THR A 1 197 ? -12.578 36.219 19.516 1 93.69 197 THR A O 1
ATOM 1630 N N . ALA A 1 198 ? -14.086 34.719 20.219 1 92.5 198 ALA A N 1
ATOM 1631 C CA . ALA A 1 198 ? -13.125 33.625 20.141 1 92.5 198 ALA A CA 1
ATOM 1632 C C . ALA A 1 198 ? -12.68 33.375 18.703 1 92.5 198 ALA A C 1
ATOM 1634 O O . ALA A 1 198 ? -11.492 33.156 18.453 1 92.5 198 ALA A O 1
ATOM 1635 N N . LYS A 1 199 ? -13.617 33.406 17.828 1 95.12 199 LYS A N 1
ATOM 1636 C CA . LYS A 1 199 ? -13.305 33.219 16.406 1 95.12 199 LYS A CA 1
ATOM 1637 C C . LYS A 1 199 ? -12.297 34.25 15.93 1 95.12 199 LYS A C 1
ATOM 1639 O O . LYS A 1 199 ? -11.305 33.906 15.281 1 95.12 199 LYS A O 1
ATOM 1644 N N . ASP A 1 200 ? -12.578 35.5 16.266 1 95.56 200 ASP A N 1
ATOM 1645 C CA . ASP A 1 200 ? -11.719 36.594 15.82 1 95.56 200 ASP A CA 1
ATOM 1646 C C . ASP A 1 200 ? -10.297 36.406 16.359 1 95.56 200 ASP A C 1
ATOM 1648 O O . ASP A 1 200 ? -9.32 36.656 15.648 1 95.56 200 ASP A O 1
ATOM 1652 N N . ARG A 1 201 ? -10.219 36.062 17.562 1 94.88 201 ARG A N 1
ATOM 1653 C CA . ARG A 1 201 ? -8.914 35.844 18.188 1 94.88 201 ARG A CA 1
ATOM 1654 C C . ARG A 1 201 ? -8.164 34.719 17.484 1 94.88 201 ARG A C 1
ATOM 1656 O O . ARG A 1 201 ? -6.965 34.812 17.219 1 94.88 201 ARG A O 1
ATOM 1663 N N . ILE A 1 202 ? -8.852 33.625 17.266 1 95.25 202 ILE A N 1
ATOM 1664 C CA . ILE A 1 202 ? -8.258 32.438 16.609 1 95.25 202 ILE A CA 1
ATOM 1665 C C . ILE A 1 202 ? -7.789 32.812 15.211 1 95.25 202 ILE A C 1
ATOM 1667 O O . ILE A 1 202 ? -6.676 32.469 14.812 1 95.25 202 ILE A O 1
ATOM 1671 N N . LEU A 1 203 ? -8.617 33.562 14.516 1 97.31 203 LEU A N 1
ATOM 1672 C CA . LEU A 1 203 ? -8.297 33.969 13.148 1 97.31 203 LEU A CA 1
ATOM 1673 C C . LEU A 1 203 ? -7.062 34.844 13.117 1 97.31 203 LEU A C 1
ATOM 1675 O O . LEU A 1 203 ? -6.207 34.719 12.25 1 97.31 203 LEU A O 1
ATOM 1679 N N . LYS A 1 204 ? -7.004 35.781 14.016 1 97.12 204 LYS A N 1
ATOM 1680 C CA . LYS A 1 204 ? -5.848 36.656 14.094 1 97.12 204 LYS A CA 1
ATOM 1681 C C . LYS A 1 204 ? -4.57 35.875 14.367 1 97.12 204 LYS A C 1
ATOM 1683 O O . LYS A 1 204 ? -3.518 36.156 13.797 1 97.12 204 LYS A O 1
ATOM 1688 N N . ASP A 1 205 ? -4.723 34.938 15.234 1 97 205 ASP A N 1
ATOM 1689 C CA . ASP A 1 205 ? -3.59 34.062 15.547 1 97 205 ASP A CA 1
ATOM 1690 C C . ASP A 1 205 ? -3.141 33.281 14.312 1 97 205 ASP A C 1
ATOM 1692 O O . ASP A 1 205 ? -1.943 33.188 14.055 1 97 205 ASP A O 1
ATOM 1696 N N . ILE A 1 206 ? -4.047 32.75 13.555 1 98.19 206 ILE A N 1
ATOM 1697 C CA . ILE A 1 206 ? -3.756 31.984 12.344 1 98.19 206 ILE A CA 1
ATOM 1698 C C . ILE A 1 206 ? -3.086 32.906 11.312 1 98.19 206 ILE A C 1
ATOM 1700 O O . ILE A 1 206 ? -2.125 32.5 10.656 1 98.19 206 ILE A O 1
ATOM 1704 N N . GLU A 1 207 ? -3.566 34.094 11.203 1 98.31 207 GLU A N 1
ATOM 1705 C CA . GLU A 1 207 ? -2.994 35.062 10.266 1 98.31 207 GLU A CA 1
ATOM 1706 C C . GLU A 1 207 ? -1.54 35.375 10.609 1 98.31 207 GLU A C 1
ATOM 1708 O O . GLU A 1 207 ? -0.698 35.5 9.719 1 98.31 207 GLU A O 1
ATOM 1713 N N . ASN A 1 208 ? -1.377 35.562 11.852 1 98.31 208 ASN A N 1
ATOM 1714 C CA . ASN A 1 208 ? -0.002 35.781 12.289 1 98.31 208 ASN A CA 1
ATOM 1715 C C . ASN A 1 208 ? 0.893 34.594 11.922 1 98.31 208 ASN A C 1
ATOM 1717 O O . ASN A 1 208 ? 2.018 34.781 11.453 1 98.31 208 ASN A O 1
ATOM 1721 N N . ASP A 1 209 ? 0.435 33.375 12.211 1 98.56 209 ASP A N 1
ATOM 1722 C CA . ASP A 1 209 ? 1.196 32.188 11.852 1 98.56 209 ASP A CA 1
ATOM 1723 C C . ASP A 1 209 ? 1.5 32.156 10.359 1 98.56 209 ASP A C 1
ATOM 1725 O O . ASP A 1 209 ? 2.621 31.828 9.953 1 98.56 209 ASP A O 1
ATOM 1729 N N . PHE A 1 210 ? 0.506 32.469 9.547 1 98.5 210 PHE A N 1
ATOM 1730 C CA . PHE A 1 210 ? 0.694 32.469 8.102 1 98.5 210 PHE A CA 1
ATOM 1731 C C . PHE A 1 210 ? 1.751 33.5 7.695 1 98.5 210 PHE A C 1
ATOM 1733 O O . PHE A 1 210 ? 2.58 33.219 6.824 1 98.5 210 PHE A O 1
ATOM 1740 N N . SER A 1 211 ? 1.681 34.625 8.312 1 98.5 211 SER A N 1
ATOM 1741 C CA . SER A 1 211 ? 2.648 35.688 8 1 98.5 211 SER A CA 1
ATOM 1742 C C . SER A 1 211 ? 4.07 35.219 8.32 1 98.5 211 SER A C 1
ATOM 1744 O O . SER A 1 211 ? 4.984 35.438 7.512 1 98.5 211 SER A O 1
ATOM 1746 N N . GLU A 1 212 ? 4.242 34.656 9.453 1 98.62 212 GLU A N 1
ATOM 1747 C CA . GLU A 1 212 ? 5.559 34.156 9.859 1 98.62 212 GLU A CA 1
ATOM 1748 C C . GLU A 1 212 ? 6.008 33 8.984 1 98.62 212 GLU A C 1
ATOM 1750 O O . GLU A 1 212 ? 7.191 32.875 8.648 1 98.62 212 GLU A O 1
ATOM 1755 N N . ALA A 1 213 ? 5.117 32.156 8.617 1 98.69 213 ALA A N 1
ATOM 1756 C CA . ALA A 1 213 ? 5.414 31 7.762 1 98.69 213 ALA A CA 1
ATOM 1757 C C . ALA A 1 213 ? 5.914 31.469 6.395 1 98.69 213 ALA A C 1
ATOM 1759 O O . ALA A 1 213 ? 6.852 30.891 5.84 1 98.69 213 ALA A O 1
ATOM 1760 N N . TYR A 1 214 ? 5.324 32.5 5.852 1 98.25 214 TYR A N 1
ATOM 1761 C CA . TYR A 1 214 ? 5.633 33 4.512 1 98.25 214 TYR A CA 1
ATOM 1762 C C . TYR A 1 214 ? 7.09 33.438 4.41 1 98.25 214 TYR A C 1
ATOM 1764 O O . TYR A 1 214 ? 7.727 33.25 3.373 1 98.25 214 TYR A O 1
ATOM 1772 N N . LYS A 1 215 ? 7.609 34 5.473 1 98.25 215 LYS A N 1
ATOM 1773 C CA . LYS A 1 215 ? 8.992 34.438 5.504 1 98.25 215 LYS A CA 1
ATOM 1774 C C . LYS A 1 215 ? 9.953 33.281 5.184 1 98.25 215 LYS A C 1
ATOM 1776 O O . LYS A 1 215 ? 11.008 33.5 4.578 1 98.25 215 LYS A O 1
ATOM 1781 N N . GLY A 1 216 ? 9.594 32.094 5.621 1 98.38 216 GLY A N 1
ATOM 1782 C CA . GLY A 1 216 ? 10.438 30.953 5.355 1 98.38 216 GLY A CA 1
ATOM 1783 C C . GLY A 1 216 ? 10.156 30.312 4.008 1 98.38 216 GLY A C 1
ATOM 1784 O O . GLY A 1 216 ? 11.055 29.75 3.381 1 98.38 216 GLY A O 1
ATOM 1785 N N . ILE A 1 217 ? 8.922 30.391 3.523 1 98.19 217 ILE A N 1
ATOM 1786 C CA . ILE A 1 217 ? 8.531 29.75 2.275 1 98.19 217 ILE A CA 1
ATOM 1787 C C . ILE A 1 217 ? 9.352 30.312 1.118 1 98.19 217 ILE A C 1
ATOM 1789 O O . ILE A 1 217 ? 9.844 29.562 0.276 1 98.19 217 ILE A O 1
ATOM 1793 N N . VAL A 1 218 ? 9.633 31.594 1.111 1 96.94 218 VAL A N 1
ATOM 1794 C CA . VAL A 1 218 ? 10.305 32.25 0.001 1 96.94 218 VAL A CA 1
ATOM 1795 C C . VAL A 1 218 ? 11.797 31.922 0.023 1 96.94 218 VAL A C 1
ATOM 1797 O O . VAL A 1 218 ? 12.516 32.219 -0.932 1 96.94 218 VAL A O 1
ATOM 1800 N N . GLN A 1 219 ? 12.234 31.297 1.091 1 98.06 219 GLN A N 1
ATOM 1801 C CA . GLN A 1 219 ? 13.648 30.969 1.229 1 98.06 219 GLN A CA 1
ATOM 1802 C C . GLN A 1 219 ? 13.883 29.469 1.032 1 98.06 219 GLN A C 1
ATOM 1804 O O . GLN A 1 219 ? 15.023 29.016 1.09 1 98.06 219 GLN A O 1
ATOM 1809 N N . LEU A 1 220 ? 12.875 28.688 0.762 1 98.38 220 LEU A N 1
ATOM 1810 C CA . LEU A 1 220 ? 13.008 27.25 0.559 1 98.38 220 LEU A CA 1
ATOM 1811 C C . LEU A 1 220 ? 13.789 26.953 -0.718 1 98.38 220 LEU A C 1
ATOM 1813 O O . LEU A 1 220 ? 13.789 27.75 -1.65 1 98.38 220 LEU A O 1
ATOM 1817 N N . PRO A 1 221 ? 14.461 25.797 -0.735 1 97.94 221 PRO A N 1
ATOM 1818 C CA . PRO A 1 221 ? 15.062 25.359 -2 1 97.94 221 PRO A CA 1
ATOM 1819 C C . PRO A 1 221 ? 14.047 25.297 -3.141 1 97.94 221 PRO A C 1
ATOM 1821 O O . PRO A 1 221 ? 12.859 25.031 -2.904 1 97.94 221 PRO A O 1
ATOM 1824 N N . LEU A 1 222 ? 14.508 25.422 -4.352 1 96.12 222 LEU A N 1
ATOM 1825 C CA . LEU A 1 222 ? 13.648 25.422 -5.531 1 96.12 222 LEU A CA 1
ATOM 1826 C C . LEU A 1 222 ? 12.883 24.109 -5.648 1 96.12 222 LEU A C 1
ATOM 1828 O O . LEU A 1 222 ? 11.75 24.094 -6.133 1 96.12 222 LEU A O 1
ATOM 1832 N N . GLU A 1 223 ? 13.469 23.062 -5.191 1 96.88 223 GLU A N 1
ATOM 1833 C CA . GLU A 1 223 ? 12.914 21.719 -5.301 1 96.88 223 GLU A CA 1
ATOM 1834 C C . GLU A 1 223 ? 11.594 21.594 -4.543 1 96.88 223 GLU A C 1
ATOM 1836 O O . GLU A 1 223 ? 10.781 20.719 -4.836 1 96.88 223 GLU A O 1
ATOM 1841 N N . SER A 1 224 ? 11.352 22.484 -3.619 1 98.19 224 SER A N 1
ATOM 1842 C CA . SER A 1 224 ? 10.188 22.312 -2.754 1 98.19 224 SER A CA 1
ATOM 1843 C C . SER A 1 224 ? 9.32 23.562 -2.73 1 98.19 224 SER A C 1
ATOM 1845 O O . SER A 1 224 ? 8.148 23.516 -2.34 1 98.19 224 SER A O 1
ATOM 1847 N N . ARG A 1 225 ? 9.797 24.703 -3.09 1 97.44 225 ARG A N 1
ATOM 1848 C CA . ARG A 1 225 ? 9.219 26.016 -2.824 1 97.44 225 ARG A CA 1
ATOM 1849 C C . ARG A 1 225 ? 7.832 26.141 -3.439 1 97.44 225 ARG A C 1
ATOM 1851 O O . ARG A 1 225 ? 6.883 26.562 -2.77 1 97.44 225 ARG A O 1
ATOM 1858 N N . LEU A 1 226 ? 7.695 25.781 -4.711 1 96.5 226 LEU A N 1
ATOM 1859 C CA . LEU A 1 226 ? 6.414 25.938 -5.395 1 96.5 226 LEU A CA 1
ATOM 1860 C C . LEU A 1 226 ? 5.336 25.078 -4.738 1 96.5 226 LEU A C 1
ATOM 1862 O O . LEU A 1 226 ? 4.207 25.531 -4.551 1 96.5 226 LEU A O 1
ATOM 1866 N N . GLY A 1 227 ? 5.676 23.844 -4.398 1 97.25 227 GLY A N 1
ATOM 1867 C CA . GLY A 1 227 ? 4.707 22.969 -3.762 1 97.25 227 GLY A CA 1
ATOM 1868 C C . GLY A 1 227 ? 4.223 23.484 -2.42 1 97.25 227 GLY A C 1
ATOM 1869 O O . GLY A 1 227 ? 3.02 23.469 -2.143 1 97.25 227 GLY A O 1
ATOM 1870 N N . VAL A 1 228 ? 5.137 23.953 -1.612 1 97.88 228 VAL A N 1
ATOM 1871 C CA . VAL A 1 228 ? 4.777 24.5 -0.305 1 97.88 228 VAL A CA 1
ATOM 1872 C C . VAL A 1 228 ? 3.943 25.766 -0.48 1 97.88 228 VAL A C 1
ATOM 1874 O O . VAL A 1 228 ? 2.971 25.984 0.245 1 97.88 228 VAL A O 1
ATOM 1877 N N . PHE A 1 229 ? 4.32 26.547 -1.443 1 97 229 PHE A N 1
ATOM 1878 C CA . PHE A 1 229 ? 3.611 27.781 -1.706 1 97 229 PHE A CA 1
ATOM 1879 C C . PHE A 1 229 ? 2.172 27.516 -2.121 1 97 229 PHE A C 1
ATOM 1881 O O . PHE A 1 229 ? 1.251 28.203 -1.679 1 97 229 PHE A O 1
ATOM 1888 N N . VAL A 1 230 ? 1.948 26.578 -2.916 1 96.38 230 VAL A N 1
ATOM 1889 C CA . VAL A 1 230 ? 0.602 26.219 -3.354 1 96.38 230 VAL A CA 1
ATOM 1890 C C . VAL A 1 230 ? -0.226 25.75 -2.158 1 96.38 230 VAL A C 1
ATOM 1892 O O . VAL A 1 230 ? -1.386 26.141 -2.01 1 96.38 230 VAL A O 1
ATOM 1895 N N . ALA A 1 231 ? 0.343 24.906 -1.314 1 95.5 231 ALA A N 1
ATOM 1896 C CA . ALA A 1 231 ? -0.356 24.484 -0.103 1 95.5 231 ALA A CA 1
ATOM 1897 C C . ALA A 1 231 ? -0.707 25.688 0.773 1 95.5 231 ALA A C 1
ATOM 1899 O O . ALA A 1 231 ? -1.818 25.766 1.301 1 95.5 231 ALA A O 1
ATOM 1900 N N . TYR A 1 232 ? 0.265 26.531 0.923 1 96.62 232 TYR A N 1
ATOM 1901 C CA . TYR A 1 232 ? 0.067 27.766 1.672 1 96.62 232 TYR A CA 1
ATOM 1902 C C . TYR A 1 232 ? -1.11 28.562 1.116 1 96.62 232 TYR A C 1
ATOM 1904 O O . TYR A 1 232 ? -1.966 29.031 1.873 1 96.62 232 TYR A O 1
ATOM 1912 N N . LYS A 1 233 ? -1.199 28.703 -0.179 1 95.75 233 LYS A N 1
ATOM 1913 C CA . LYS A 1 233 ? -2.268 29.453 -0.823 1 95.75 233 LYS A CA 1
ATOM 1914 C C . LYS A 1 233 ? -3.617 28.766 -0.643 1 95.75 233 LYS A C 1
ATOM 1916 O O . LYS A 1 233 ? -4.637 29.438 -0.459 1 95.75 233 LYS A O 1
ATOM 1921 N N . TYR A 1 234 ? -3.627 27.484 -0.728 1 94.38 234 TYR A N 1
ATOM 1922 C CA . TYR A 1 234 ? -4.852 26.719 -0.495 1 94.38 234 TYR A CA 1
ATOM 1923 C C . TYR A 1 234 ? -5.398 26.984 0.903 1 94.38 234 TYR A C 1
ATOM 1925 O O . TYR A 1 234 ? -6.582 27.297 1.065 1 94.38 234 TYR A O 1
ATOM 1933 N N . TYR A 1 235 ? -4.578 26.891 1.89 1 95.81 235 TYR A N 1
ATOM 1934 C CA . TYR A 1 235 ? -5.023 27.047 3.268 1 95.81 235 TYR A CA 1
ATOM 1935 C C . TYR A 1 235 ? -5.34 28.516 3.568 1 95.81 235 TYR A C 1
ATOM 1937 O O . TYR A 1 235 ? -6.203 28.812 4.402 1 95.81 235 TYR A O 1
ATOM 1945 N N . SER A 1 236 ? -4.645 29.391 2.883 1 96.25 236 SER A N 1
ATOM 1946 C CA . SER A 1 236 ? -4.984 30.797 3.006 1 96.25 236 SER A CA 1
ATOM 1947 C C . SER A 1 236 ? -6.391 31.078 2.477 1 96.25 236 SER A C 1
ATOM 1949 O O . SER A 1 236 ? -7.133 31.875 3.059 1 96.25 236 SER A O 1
ATOM 1951 N N . LYS A 1 237 ? -6.688 30.469 1.39 1 95.38 237 LYS A N 1
ATOM 1952 C CA . LYS A 1 237 ? -8.031 30.609 0.843 1 95.38 237 LYS A CA 1
ATOM 1953 C C . LYS A 1 237 ? -9.078 30.016 1.79 1 95.38 237 LYS A C 1
ATOM 1955 O O . LYS A 1 237 ? -10.156 30.578 1.954 1 95.38 237 LYS A O 1
ATOM 1960 N N . LEU A 1 238 ? -8.766 28.875 2.363 1 95 238 LEU A N 1
ATOM 1961 C CA . LEU A 1 238 ? -9.641 28.281 3.363 1 95 238 LEU A CA 1
ATOM 1962 C C . LEU A 1 238 ? -9.844 29.234 4.539 1 95 238 LEU A C 1
ATOM 1964 O O . LEU A 1 238 ? -10.961 29.375 5.047 1 95 238 LEU A O 1
ATOM 1968 N N . LEU A 1 239 ? -8.789 29.844 4.988 1 96.94 239 LEU A N 1
ATOM 1969 C CA . LEU A 1 239 ? -8.859 30.812 6.078 1 96.94 239 LEU A CA 1
ATOM 1970 C C . LEU A 1 239 ? -9.789 31.969 5.723 1 96.94 239 LEU A C 1
ATOM 1972 O O . LEU A 1 239 ? -10.578 32.406 6.559 1 96.94 239 LEU A O 1
ATOM 1976 N N . ASN A 1 240 ? -9.695 32.438 4.531 1 96.75 240 ASN A N 1
ATOM 1977 C CA . ASN A 1 240 ? -10.547 33.531 4.086 1 96.75 240 ASN A CA 1
ATOM 1978 C C . ASN A 1 240 ? -12.023 33.125 4.098 1 96.75 240 ASN A C 1
ATOM 1980 O O . ASN A 1 240 ? -12.883 33.938 4.441 1 96.75 240 ASN A O 1
ATOM 1984 N N . LYS A 1 241 ? -12.289 31.906 3.705 1 95.75 241 LYS A N 1
ATOM 1985 C CA . LYS A 1 241 ? -13.656 31.422 3.773 1 95.75 241 LYS A CA 1
ATOM 1986 C C . LYS A 1 241 ? -14.148 31.344 5.219 1 95.75 241 LYS A C 1
ATOM 1988 O O . LYS A 1 241 ? -15.312 31.625 5.5 1 95.75 241 LYS A O 1
ATOM 1993 N N . LEU A 1 242 ? -13.266 30.938 6.023 1 96.31 242 LEU A N 1
ATOM 1994 C CA . LEU A 1 242 ? -13.594 30.844 7.438 1 96.31 242 LEU A CA 1
ATOM 1995 C C . LEU A 1 242 ? -13.859 32.219 8.039 1 96.31 242 LEU A C 1
ATOM 1997 O O . LEU A 1 242 ? -14.742 32.375 8.883 1 96.31 242 LEU A O 1
ATOM 2001 N N . LYS A 1 243 ? -13.109 33.188 7.621 1 96.62 243 LYS A N 1
ATOM 2002 C CA . LYS A 1 243 ? -13.297 34.562 8.07 1 96.62 243 LYS A CA 1
ATOM 2003 C C . LYS A 1 243 ? -14.68 35.094 7.695 1 96.62 243 LYS A C 1
ATOM 2005 O O . LYS A 1 243 ? -15.312 35.781 8.477 1 96.62 243 LYS A O 1
ATOM 2010 N N . LYS A 1 244 ? -15.156 34.656 6.602 1 96.38 244 LYS A N 1
ATOM 2011 C CA . LYS A 1 244 ? -16.422 35.156 6.078 1 96.38 244 LYS A CA 1
ATOM 2012 C C . LYS A 1 244 ? -17.594 34.375 6.645 1 96.38 244 LYS A C 1
ATOM 2014 O O . LYS A 1 244 ? -18.734 34.875 6.668 1 96.38 244 LYS A O 1
ATOM 2019 N N . ALA A 1 245 ? -17.344 33.188 7.059 1 95.5 245 ALA A N 1
ATOM 2020 C CA . ALA A 1 245 ? -18.406 32.344 7.586 1 95.5 245 ALA A CA 1
ATOM 2021 C C . ALA A 1 245 ? -18.828 32.781 8.984 1 95.5 245 ALA A C 1
ATOM 2023 O O . ALA A 1 245 ? -18 33.25 9.781 1 95.5 245 ALA A O 1
ATOM 2024 N N . ASP A 1 246 ? -20.109 32.656 9.297 1 95.31 246 ASP A N 1
ATOM 2025 C CA . ASP A 1 246 ? -20.562 32.938 10.656 1 95.31 246 ASP A CA 1
ATOM 2026 C C . ASP A 1 246 ? -20.234 31.781 11.586 1 95.31 246 ASP A C 1
ATOM 2028 O O . ASP A 1 246 ? -19.969 30.656 11.125 1 95.31 246 ASP A O 1
ATOM 2032 N N . THR A 1 247 ? -20.188 32.062 12.828 1 94.25 247 THR A N 1
ATOM 2033 C CA . THR A 1 247 ? -19.828 31.047 13.82 1 94.25 247 THR A CA 1
ATOM 2034 C C . THR A 1 247 ? -20.766 29.859 13.727 1 94.25 247 THR A C 1
ATOM 2036 O O . THR A 1 247 ? -20.344 28.703 13.883 1 94.25 247 THR A O 1
ATOM 2039 N N . SER A 1 248 ? -22.047 30.094 13.461 1 93.44 248 SER A N 1
ATOM 2040 C CA . SER A 1 248 ? -23.016 29.031 13.328 1 93.44 248 SER A CA 1
ATOM 2041 C C . SER A 1 248 ? -22.672 28.109 12.164 1 93.44 248 SER A C 1
ATOM 2043 O O . SER A 1 248 ? -22.781 26.875 12.281 1 93.44 248 SER A O 1
ATOM 2045 N N . SER A 1 249 ? -22.234 28.672 11.102 1 93.81 249 SER A N 1
ATOM 2046 C CA . SER A 1 249 ? -21.859 27.891 9.93 1 93.81 249 SER A CA 1
ATOM 2047 C C . SER A 1 249 ? -20.641 27.016 10.227 1 93.81 249 SER A C 1
ATOM 2049 O O . SER A 1 249 ? -20.609 25.844 9.859 1 93.81 249 SER A O 1
ATOM 2051 N N . ILE A 1 250 ? -19.688 27.547 10.914 1 93.31 250 ILE A N 1
ATOM 2052 C CA . ILE A 1 250 ? -18.469 26.812 11.258 1 93.31 250 ILE A CA 1
ATOM 2053 C C . ILE A 1 250 ? -18.797 25.672 12.219 1 93.31 250 ILE A C 1
ATOM 2055 O O . ILE A 1 250 ? -18.25 24.578 12.109 1 93.31 250 ILE A O 1
ATOM 2059 N N . MET A 1 251 ? -19.766 25.859 13.109 1 91.88 251 MET A N 1
ATOM 2060 C CA . MET A 1 251 ? -20.109 24.891 14.141 1 91.88 251 MET A CA 1
ATOM 2061 C C . MET A 1 251 ? -20.984 23.781 13.57 1 91.88 251 MET A C 1
ATOM 2063 O O . MET A 1 251 ? -21.078 22.703 14.156 1 91.88 251 MET A O 1
ATOM 2067 N N . ASN A 1 252 ? -21.562 24.078 12.305 1 91.12 252 ASN A N 1
ATOM 2068 C CA . ASN A 1 252 ? -22.562 23.125 11.852 1 91.12 252 ASN A CA 1
ATOM 2069 C C . ASN A 1 252 ? -22.172 22.484 10.523 1 91.12 252 ASN A C 1
ATOM 2071 O O . ASN A 1 252 ? -22.844 21.562 10.055 1 91.12 252 ASN A O 1
ATOM 2075 N N . SER A 1 253 ? -21.156 23.062 9.961 1 90.94 253 SER A N 1
ATOM 2076 C CA . SER A 1 253 ? -20.75 22.484 8.68 1 90.94 253 SER A CA 1
ATOM 2077 C C . SER A 1 253 ? -19.234 22.562 8.492 1 90.94 253 SER A C 1
ATOM 2079 O O . SER A 1 253 ? -18.578 23.422 9.07 1 90.94 253 SER A O 1
ATOM 2081 N N . ARG A 1 254 ? -18.766 21.625 7.73 1 89.12 254 ARG A N 1
ATOM 2082 C CA . ARG A 1 254 ? -17.359 21.641 7.34 1 89.12 254 ARG A CA 1
ATOM 2083 C C . ARG A 1 254 ? -17.141 22.609 6.188 1 89.12 254 ARG A C 1
ATOM 2085 O O . ARG A 1 254 ? -17.812 22.547 5.16 1 89.12 254 ARG A O 1
ATOM 2092 N N . ILE A 1 255 ? -16.219 23.469 6.359 1 87 255 ILE A N 1
ATOM 2093 C CA . ILE A 1 255 ? -15.891 24.438 5.32 1 87 255 ILE A CA 1
ATOM 2094 C C . ILE A 1 255 ? -14.867 23.844 4.352 1 87 255 ILE A C 1
ATOM 2096 O O . ILE A 1 255 ? -13.82 23.359 4.773 1 87 255 ILE A O 1
ATOM 2100 N N . ARG A 1 256 ? -15.156 23.859 3.023 1 87.94 256 ARG A N 1
ATOM 2101 C CA . ARG A 1 256 ? -14.305 23.25 2.008 1 87.94 256 ARG A CA 1
ATOM 2102 C C . ARG A 1 256 ? -14.031 24.234 0.867 1 87.94 256 ARG A C 1
ATOM 2104 O O . ARG A 1 256 ? -14.719 25.25 0.729 1 87.94 256 ARG A O 1
ATOM 2111 N N . ILE A 1 257 ? -13.008 23.891 0.207 1 88.81 257 ILE A N 1
ATOM 2112 C CA . ILE A 1 257 ? -12.719 24.547 -1.063 1 88.81 257 ILE A CA 1
ATOM 2113 C C . ILE A 1 257 ? -13.055 23.594 -2.219 1 88.81 257 ILE A C 1
ATOM 2115 O O . ILE A 1 257 ? -12.766 22.406 -2.15 1 88.81 257 ILE A O 1
ATOM 2119 N N . SER A 1 258 ? -13.711 24.125 -3.252 1 88.38 258 SER A N 1
ATOM 2120 C CA . SER A 1 258 ? -14.125 23.312 -4.387 1 88.38 258 SER A CA 1
ATOM 2121 C C . SER A 1 258 ? -12.938 22.984 -5.293 1 88.38 258 SER A C 1
ATOM 2123 O O . SER A 1 258 ? -11.938 23.703 -5.289 1 88.38 258 SER A O 1
ATOM 2125 N N . ASN A 1 259 ? -13.023 21.938 -6.078 1 88.31 259 ASN A N 1
ATOM 2126 C CA . ASN A 1 259 ? -11.938 21.5 -6.957 1 88.31 259 ASN A CA 1
ATOM 2127 C C . ASN A 1 259 ? -11.617 22.547 -8.016 1 88.31 259 ASN A C 1
ATOM 2129 O O . ASN A 1 259 ? -10.453 22.812 -8.297 1 88.31 259 ASN A O 1
ATOM 2133 N N . PRO A 1 260 ? -12.586 23.172 -8.57 1 88.25 260 PRO A N 1
ATOM 2134 C CA . PRO A 1 260 ? -12.266 24.25 -9.523 1 88.25 260 PRO A CA 1
ATOM 2135 C C . PRO A 1 260 ? -11.469 25.375 -8.891 1 88.25 260 PRO A C 1
ATOM 2137 O O . PRO A 1 260 ? -10.555 25.922 -9.523 1 88.25 260 PRO A O 1
ATOM 2140 N N . LEU A 1 261 ? -11.875 25.734 -7.691 1 88.12 261 LEU A N 1
ATOM 2141 C CA . LEU A 1 261 ? -11.133 26.781 -7.004 1 88.12 261 LEU A CA 1
ATOM 2142 C C . LEU A 1 261 ? -9.703 26.328 -6.703 1 88.12 261 LEU A C 1
ATOM 2144 O O . LEU A 1 261 ? -8.766 27.125 -6.77 1 88.12 261 LEU A O 1
ATOM 2148 N N . LYS A 1 262 ? -9.453 25.125 -6.305 1 89.38 262 LYS A N 1
ATOM 2149 C CA . LYS A 1 262 ? -8.109 24.594 -6.105 1 89.38 262 LYS A CA 1
ATOM 2150 C C . LYS A 1 262 ? -7.273 24.719 -7.375 1 89.38 262 LYS A C 1
ATOM 2152 O O . LYS A 1 262 ? -6.09 25.062 -7.309 1 89.38 262 LYS A O 1
ATOM 2157 N N . PHE A 1 263 ? -7.934 24.453 -8.484 1 89.25 263 PHE A N 1
ATOM 2158 C CA . PHE A 1 263 ? -7.246 24.562 -9.766 1 89.25 263 PHE A CA 1
ATOM 2159 C C . PHE A 1 263 ? -6.852 26.016 -10.039 1 89.25 263 PHE A C 1
ATOM 2161 O O . PHE A 1 263 ? -5.762 26.281 -10.547 1 89.25 263 PHE A O 1
ATOM 2168 N N . LEU A 1 264 ? -7.727 26.844 -9.773 1 89.31 264 LEU A N 1
ATOM 2169 C CA . LEU A 1 264 ? -7.434 28.266 -9.953 1 89.31 264 LEU A CA 1
ATOM 2170 C C . LEU A 1 264 ? -6.258 28.688 -9.086 1 89.31 264 LEU A C 1
ATOM 2172 O O . LEU A 1 264 ? -5.383 29.438 -9.531 1 89.31 264 LEU A O 1
ATOM 2176 N N . ILE A 1 265 ? -6.262 28.25 -7.867 1 90.31 265 ILE A N 1
ATOM 2177 C CA . ILE A 1 265 ? -5.176 28.562 -6.941 1 90.31 265 ILE A CA 1
ATOM 2178 C C . ILE A 1 265 ? -3.855 28.031 -7.496 1 90.31 265 ILE A C 1
ATOM 2180 O O . ILE A 1 265 ? -2.844 28.734 -7.484 1 90.31 265 ILE A O 1
ATOM 2184 N N . LEU A 1 266 ? -3.912 26.766 -7.996 1 88.44 266 LEU A N 1
ATOM 2185 C CA . LEU A 1 266 ? -2.727 26.141 -8.57 1 88.44 266 LEU A CA 1
ATOM 2186 C C . LEU A 1 266 ? -2.176 26.953 -9.727 1 88.44 266 LEU A C 1
ATOM 2188 O O . LEU A 1 266 ? -0.974 27.234 -9.781 1 88.44 266 LEU A O 1
ATOM 2192 N N . THR A 1 267 ? -3.045 27.375 -10.617 1 89.19 267 THR A N 1
ATOM 2193 C CA . THR A 1 267 ? -2.641 28.125 -11.797 1 89.19 267 THR A CA 1
ATOM 2194 C C . THR A 1 267 ? -2.043 29.469 -11.406 1 89.19 267 THR A C 1
ATOM 2196 O O . THR A 1 267 ? -0.992 29.859 -11.922 1 89.19 267 THR A O 1
ATOM 2199 N N . LYS A 1 268 ? -2.629 30.141 -10.539 1 90.06 268 LYS A N 1
ATOM 2200 C CA . LYS A 1 268 ? -2.139 31.438 -10.094 1 90.06 268 LYS A CA 1
ATOM 2201 C C . LYS A 1 268 ? -0.785 31.312 -9.406 1 90.06 268 LYS A C 1
ATOM 2203 O O . LYS A 1 268 ? 0.117 32.125 -9.641 1 90.06 268 LYS A O 1
ATOM 2208 N N . ALA A 1 269 ? -0.732 30.359 -8.57 1 87.69 269 ALA A N 1
ATOM 2209 C CA . ALA A 1 269 ? 0.517 30.141 -7.848 1 87.69 269 ALA A CA 1
ATOM 2210 C C . ALA A 1 269 ? 1.649 29.781 -8.812 1 87.69 269 ALA A C 1
ATOM 2212 O O . ALA A 1 269 ? 2.779 30.25 -8.641 1 87.69 269 ALA A O 1
ATOM 2213 N N . TYR A 1 270 ? 1.369 29.016 -9.797 1 86.94 270 TYR A N 1
ATOM 2214 C CA . TYR A 1 270 ? 2.367 28.594 -10.773 1 86.94 270 TYR A CA 1
ATOM 2215 C C . TYR A 1 270 ? 2.877 29.781 -11.57 1 86.94 270 TYR A C 1
ATOM 2217 O O . TYR A 1 270 ? 4.078 29.906 -11.82 1 86.94 270 TYR A O 1
ATOM 2225 N N . ILE A 1 271 ? 1.974 30.609 -11.961 1 86.56 271 ILE A N 1
ATOM 2226 C CA . ILE A 1 271 ? 2.322 31.812 -12.711 1 86.56 271 ILE A CA 1
ATOM 2227 C C . ILE A 1 271 ? 3.227 32.719 -11.867 1 86.56 271 ILE A C 1
ATOM 2229 O O . ILE A 1 271 ? 4.246 33.219 -12.352 1 86.56 271 ILE A O 1
ATOM 2233 N N . ARG A 1 272 ? 2.928 32.938 -10.656 1 86.06 272 ARG A N 1
ATOM 2234 C CA . ARG A 1 272 ? 3.748 33.75 -9.758 1 86.06 272 ARG A CA 1
ATOM 2235 C C . ARG A 1 272 ? 5.141 33.125 -9.602 1 86.06 272 ARG A C 1
ATOM 2237 O O . ARG A 1 272 ? 6.137 33.875 -9.57 1 86.06 272 ARG A O 1
ATOM 2244 N N . PHE A 1 273 ? 5.137 31.875 -9.461 1 84.06 273 PHE A N 1
ATOM 2245 C CA . PHE A 1 273 ? 6.398 31.172 -9.289 1 84.06 273 PHE A CA 1
ATOM 2246 C C . PHE A 1 273 ? 7.273 31.312 -10.531 1 84.06 273 PHE A C 1
ATOM 2248 O O . PHE A 1 273 ? 8.477 31.578 -10.422 1 84.06 273 PHE A O 1
ATOM 2255 N N . LYS A 1 274 ? 6.715 31.125 -11.719 1 82.75 274 LYS A N 1
ATOM 2256 C CA . LYS A 1 274 ? 7.441 31.188 -12.984 1 82.75 274 LYS A CA 1
ATOM 2257 C C . LYS A 1 274 ? 8.016 32.594 -13.203 1 82.75 274 LYS A C 1
ATOM 2259 O O . LYS A 1 274 ? 9.102 32.75 -13.781 1 82.75 274 LYS A O 1
ATOM 2264 N N . PHE A 1 275 ? 7.344 33.531 -12.688 1 84 275 PHE A N 1
ATOM 2265 C CA . PHE A 1 275 ? 7.789 34.906 -12.906 1 84 275 PHE A CA 1
ATOM 2266 C C . PHE A 1 275 ? 8.602 35.406 -11.711 1 84 275 PHE A C 1
ATOM 2268 O O . PHE A 1 275 ? 8.859 36.594 -11.602 1 84 275 PHE A O 1
ATOM 2275 N N . ASN A 1 276 ? 8.961 34.531 -10.852 1 74.88 276 ASN A N 1
ATOM 2276 C CA . ASN A 1 276 ? 9.789 34.812 -9.68 1 74.88 276 ASN A CA 1
ATOM 2277 C C . ASN A 1 276 ? 9.156 35.844 -8.766 1 74.88 276 ASN A C 1
ATOM 2279 O O . ASN A 1 276 ? 9.836 36.75 -8.273 1 74.88 276 ASN A O 1
ATOM 2283 N N . ILE A 1 277 ? 7.84 35.781 -8.695 1 73.12 277 ILE A N 1
ATOM 2284 C CA . ILE A 1 277 ? 7.105 36.75 -7.879 1 73.12 277 ILE A CA 1
ATOM 2285 C C . ILE A 1 277 ? 6.723 36.125 -6.547 1 73.12 277 ILE A C 1
ATOM 2287 O O . ILE A 1 277 ? 5.969 36.688 -5.766 1 73.12 277 ILE A O 1
ATOM 2291 N N . ILE A 1 278 ? 7.41 35.062 -6.234 1 73.12 278 ILE A N 1
ATOM 2292 C CA . ILE A 1 278 ? 7.168 34.469 -4.922 1 73.12 278 ILE A CA 1
ATOM 2293 C C . ILE A 1 278 ? 8.148 35.062 -3.908 1 73.12 278 ILE A C 1
ATOM 2295 O O . ILE A 1 278 ? 9.352 35.125 -4.176 1 73.12 278 ILE A O 1
ATOM 2299 N N . MET B 1 1 ? -17.828 2.008 8.344 1 64.94 1 MET B N 1
ATOM 2300 C CA . MET B 1 1 ? -16.719 2.402 9.219 1 64.94 1 MET B CA 1
ATOM 2301 C C . MET B 1 1 ? -15.383 1.956 8.648 1 64.94 1 MET B C 1
ATOM 2303 O O . MET B 1 1 ? -15.32 1.019 7.852 1 64.94 1 MET B O 1
ATOM 2307 N N . LYS B 1 2 ? -14.43 2.256 8.133 1 89.12 2 LYS B N 1
ATOM 2308 C CA . LYS B 1 2 ? -13.094 2.361 7.551 1 89.12 2 LYS B CA 1
ATOM 2309 C C . LYS B 1 2 ? -13.133 2.098 6.047 1 89.12 2 LYS B C 1
ATOM 2311 O O . LYS B 1 2 ? -12.258 1.413 5.512 1 89.12 2 LYS B O 1
ATOM 2316 N N . ALA B 1 3 ? -14.258 2.723 5.434 1 91.38 3 ALA B N 1
ATOM 2317 C CA . ALA B 1 3 ? -14.477 2.459 4.012 1 91.38 3 ALA B CA 1
ATOM 2318 C C . ALA B 1 3 ? -13.305 2.967 3.174 1 91.38 3 ALA B C 1
ATOM 2320 O O . ALA B 1 3 ? -12.828 2.268 2.279 1 91.38 3 ALA B O 1
ATOM 2321 N N . LEU B 1 4 ? -12.906 4.141 3.463 1 94.25 4 LEU B N 1
ATOM 2322 C CA . LEU B 1 4 ? -11.797 4.727 2.709 1 94.25 4 LEU B CA 1
ATOM 2323 C C . LEU B 1 4 ? -10.508 3.941 2.934 1 94.25 4 LEU B C 1
ATOM 2325 O O . LEU B 1 4 ? -9.734 3.73 1.999 1 94.25 4 LEU B O 1
ATOM 2329 N N . PHE B 1 5 ? -10.297 3.488 4.148 1 97.06 5 PHE B N 1
ATOM 2330 C CA . PHE B 1 5 ? -9.133 2.678 4.484 1 97.06 5 PHE B CA 1
ATOM 2331 C C . PHE B 1 5 ? -9.164 1.346 3.744 1 97.06 5 PHE B C 1
ATOM 2333 O O . PHE B 1 5 ? -8.156 0.915 3.184 1 97.06 5 PHE B O 1
ATOM 2340 N N . ASP B 1 6 ? -10.359 0.756 3.668 1 97.44 6 ASP B N 1
ATOM 2341 C CA . ASP B 1 6 ? -10.523 -0.522 2.984 1 97.44 6 ASP B CA 1
ATOM 2342 C C . ASP B 1 6 ? -10.289 -0.377 1.481 1 97.44 6 ASP B C 1
ATOM 2344 O O . ASP B 1 6 ? -9.594 -1.19 0.876 1 97.44 6 ASP B O 1
ATOM 2348 N N . SER B 1 7 ? -10.828 0.658 0.952 1 97.25 7 SER B N 1
ATOM 2349 C CA . SER B 1 7 ? -10.664 0.879 -0.481 1 97.25 7 SER B CA 1
ATOM 2350 C C . SER B 1 7 ? -9.211 1.151 -0.837 1 97.25 7 SER B C 1
ATOM 2352 O O . SER B 1 7 ? -8.703 0.631 -1.832 1 97.25 7 SER B O 1
ATOM 2354 N N . SER B 1 8 ? -8.516 1.974 -0.048 1 97.75 8 SER B N 1
ATOM 2355 C CA . SER B 1 8 ? -7.109 2.256 -0.296 1 97.75 8 SER B CA 1
ATOM 2356 C C . SER B 1 8 ? -6.254 1.005 -0.118 1 97.75 8 SER B C 1
ATOM 2358 O O . SER B 1 8 ? -5.254 0.827 -0.813 1 97.75 8 SER B O 1
ATOM 2360 N N . SER B 1 9 ? -6.645 0.118 0.794 1 98.5 9 SER B N 1
ATOM 2361 C CA . SER B 1 9 ? -5.934 -1.141 1.002 1 98.5 9 SER B CA 1
ATOM 2362 C C . SER B 1 9 ? -6.008 -2.027 -0.236 1 98.5 9 SER B C 1
ATOM 2364 O O . SER B 1 9 ? -4.996 -2.59 -0.663 1 98.5 9 SER B O 1
ATOM 2366 N N . VAL B 1 10 ? -7.18 -2.117 -0.807 1 98.56 10 VAL B N 1
ATOM 2367 C CA . VAL B 1 10 ? -7.367 -2.904 -2.021 1 98.56 10 VAL B CA 1
ATOM 2368 C C . VAL B 1 10 ? -6.535 -2.311 -3.154 1 98.56 10 VAL B C 1
ATOM 2370 O O . VAL B 1 10 ? -5.91 -3.045 -3.928 1 98.56 10 VAL B O 1
ATOM 2373 N N . ASN B 1 11 ? -6.5 -1.044 -3.242 1 98.62 11 ASN B N 1
ATOM 2374 C CA . ASN B 1 11 ? -5.75 -0.38 -4.305 1 98.62 11 ASN B CA 1
ATOM 2375 C C . ASN B 1 11 ? -4.246 -0.565 -4.125 1 98.62 11 ASN B C 1
ATOM 2377 O O . ASN B 1 11 ? -3.5 -0.609 -5.105 1 98.62 11 ASN B O 1
ATOM 2381 N N . CYS B 1 12 ? -3.781 -0.664 -2.926 1 98.75 12 CYS B N 1
ATOM 2382 C CA . CYS B 1 12 ? -2.387 -1.033 -2.705 1 98.75 12 CYS B CA 1
ATOM 2383 C C . CYS B 1 12 ? -2.105 -2.438 -3.23 1 98.75 12 CYS B C 1
ATOM 2385 O O . CYS B 1 12 ? -1.071 -2.674 -3.855 1 98.75 12 CYS B O 1
ATOM 2387 N N . SER B 1 13 ? -3.025 -3.352 -2.998 1 98.75 13 SER B N 1
ATOM 2388 C CA . SER B 1 13 ? -2.869 -4.703 -3.527 1 98.75 13 SER B CA 1
ATOM 2389 C C . SER B 1 13 ? -2.848 -4.703 -5.051 1 98.75 13 SER B C 1
ATOM 2391 O O . SER B 1 13 ? -2.094 -5.457 -5.668 1 98.75 13 SER B O 1
ATOM 2393 N N . LYS B 1 14 ? -3.732 -3.893 -5.613 1 98.5 14 LYS B N 1
ATOM 2394 C CA . LYS B 1 14 ? -3.719 -3.723 -7.062 1 98.5 14 LYS B CA 1
ATOM 2395 C C . LYS B 1 14 ? -2.369 -3.197 -7.543 1 98.5 14 LYS B C 1
ATOM 2397 O O . LYS B 1 14 ? -1.821 -3.688 -8.531 1 98.5 14 LYS B O 1
ATOM 2402 N N . LEU B 1 15 ? -1.859 -2.256 -6.848 1 98.44 15 LEU B N 1
ATOM 2403 C CA . LEU B 1 15 ? -0.56 -1.68 -7.176 1 98.44 15 LEU B CA 1
ATOM 2404 C C . LEU B 1 15 ? 0.535 -2.738 -7.117 1 98.44 15 LEU B C 1
ATOM 2406 O O . LEU B 1 15 ? 1.4 -2.793 -7.996 1 98.44 15 LEU B O 1
ATOM 2410 N N . ILE B 1 16 ? 0.535 -3.559 -6.102 1 98.06 16 ILE B N 1
ATOM 2411 C CA . ILE B 1 16 ? 1.507 -4.641 -5.973 1 98.06 16 ILE B CA 1
ATOM 2412 C C . ILE B 1 16 ? 1.375 -5.594 -7.156 1 98.06 16 ILE B C 1
ATOM 2414 O O . ILE B 1 16 ? 2.377 -6 -7.75 1 98.06 16 ILE B O 1
ATOM 2418 N N . THR B 1 17 ? 0.169 -5.91 -7.516 1 97.56 17 THR B N 1
ATOM 2419 C CA . THR B 1 17 ? -0.078 -6.812 -8.633 1 97.56 17 THR B CA 1
ATOM 2420 C C . THR B 1 17 ? 0.514 -6.25 -9.922 1 97.56 17 THR B C 1
ATOM 2422 O O . THR B 1 17 ? 1.248 -6.945 -10.633 1 97.56 17 THR B O 1
ATOM 2425 N N . THR B 1 18 ? 0.291 -5.02 -10.18 1 96.44 18 THR B N 1
ATOM 2426 C CA . THR B 1 18 ? 0.732 -4.387 -11.414 1 96.44 18 THR B CA 1
ATOM 2427 C C . THR B 1 18 ? 2.248 -4.219 -11.422 1 96.44 18 THR B C 1
ATOM 2429 O O . THR B 1 18 ? 2.875 -4.254 -12.484 1 96.44 18 THR B O 1
ATOM 2432 N N . THR B 1 19 ? 2.789 -4.082 -10.281 1 96.25 19 THR B N 1
ATOM 2433 C CA . THR B 1 19 ? 4.23 -3.893 -10.156 1 96.25 19 THR B CA 1
ATOM 2434 C C . THR B 1 19 ? 4.973 -5.203 -10.398 1 96.25 19 THR B C 1
ATOM 2436 O O . THR B 1 19 ? 6.023 -5.215 -11.047 1 96.25 19 THR B O 1
ATOM 2439 N N . TYR B 1 20 ? 4.414 -6.273 -9.977 1 94.44 20 TYR B N 1
ATOM 2440 C CA . TYR B 1 20 ? 5.184 -7.512 -9.922 1 94.44 20 TYR B CA 1
ATOM 2441 C C . TYR B 1 20 ? 4.852 -8.406 -11.117 1 94.44 20 TYR B C 1
ATOM 2443 O O . TYR B 1 20 ? 5.613 -9.312 -11.445 1 94.44 20 TYR B O 1
ATOM 2451 N N . SER B 1 21 ? 3.676 -8.148 -11.766 1 92.5 21 SER B N 1
ATOM 2452 C CA . SER B 1 21 ? 3.32 -9.07 -12.844 1 92.5 21 SER B CA 1
ATOM 2453 C C . SER B 1 21 ? 2.459 -8.383 -13.898 1 92.5 21 SER B C 1
ATOM 2455 O O . SER B 1 21 ? 1.316 -8.008 -13.625 1 92.5 21 SER B O 1
ATOM 2457 N N . THR B 1 22 ? 2.904 -8.32 -15.055 1 89.69 22 THR B N 1
ATOM 2458 C CA . THR B 1 22 ? 2.129 -7.789 -16.172 1 89.69 22 THR B CA 1
ATOM 2459 C C . THR B 1 22 ? 1.053 -8.781 -16.609 1 89.69 22 THR B C 1
ATOM 2461 O O . THR B 1 22 ? -0.088 -8.391 -16.859 1 89.69 22 THR B O 1
ATOM 2464 N N . SER B 1 23 ? 1.393 -10.109 -16.688 1 87.25 23 SER B N 1
ATOM 2465 C CA . SER B 1 23 ? 0.465 -11.133 -17.156 1 87.25 23 SER B CA 1
ATOM 2466 C C . SER B 1 23 ? -0.748 -11.242 -16.234 1 87.25 23 SER B C 1
ATOM 2468 O O . SER B 1 23 ? -1.889 -11.242 -16.703 1 87.25 23 SER B O 1
ATOM 2470 N N . PHE B 1 24 ? -0.471 -11.203 -14.922 1 90.38 24 PHE B N 1
ATOM 2471 C CA . PHE B 1 24 ? -1.584 -11.328 -13.992 1 90.38 24 PHE B CA 1
ATOM 2472 C C . PHE B 1 24 ? -2.4 -10.047 -13.945 1 90.38 24 PHE B C 1
ATOM 2474 O O . PHE B 1 24 ? -3.621 -10.086 -13.781 1 90.38 24 PHE B O 1
ATOM 2481 N N . SER B 1 25 ? -1.709 -8.914 -14.07 1 94.19 25 SER B N 1
ATOM 2482 C CA . SER B 1 25 ? -2.428 -7.648 -14.117 1 94.19 25 SER B CA 1
ATOM 2483 C C . SER B 1 25 ? -3.43 -7.617 -15.266 1 94.19 25 SER B C 1
ATOM 2485 O O . SER B 1 25 ? -4.578 -7.203 -15.086 1 94.19 25 SER B O 1
ATOM 2487 N N . ILE B 1 26 ? -2.975 -8.078 -16.422 1 93 26 ILE B N 1
ATOM 2488 C CA . ILE B 1 26 ? -3.832 -8.094 -17.594 1 93 26 ILE B CA 1
ATOM 2489 C C . ILE B 1 26 ? -4.984 -9.07 -17.375 1 93 26 ILE B C 1
ATOM 2491 O O . ILE B 1 26 ? -6.145 -8.742 -17.656 1 93 26 ILE B O 1
ATOM 2495 N N . GLY B 1 27 ? -4.68 -10.242 -16.906 1 94.5 27 GLY B N 1
ATOM 2496 C CA . GLY B 1 27 ? -5.723 -11.219 -16.625 1 94.5 27 GLY B CA 1
ATOM 2497 C C . GLY B 1 27 ? -6.789 -10.695 -15.68 1 94.5 27 GLY B C 1
ATOM 2498 O O . GLY B 1 27 ? -7.984 -10.852 -15.945 1 94.5 27 GLY B O 1
ATOM 2499 N N . ILE B 1 28 ? -6.395 -10.023 -14.625 1 97.25 28 ILE B N 1
ATOM 2500 C CA . ILE B 1 28 ? -7.324 -9.547 -13.602 1 97.25 28 ILE B CA 1
ATOM 2501 C C . ILE B 1 28 ? -8.18 -8.414 -14.164 1 97.25 28 ILE B C 1
ATOM 2503 O O . ILE B 1 28 ? -9.367 -8.32 -13.867 1 97.25 28 ILE B O 1
ATOM 2507 N N . LYS B 1 29 ? -7.617 -7.582 -14.961 1 96.44 29 LYS B N 1
ATOM 2508 C CA . LYS B 1 29 ? -8.344 -6.469 -15.57 1 96.44 29 LYS B CA 1
ATOM 2509 C C . LYS B 1 29 ? -9.516 -6.969 -16.406 1 96.44 29 LYS B C 1
ATOM 2511 O O . LYS B 1 29 ? -10.484 -6.234 -16.625 1 96.44 29 LYS B O 1
ATOM 2516 N N . LEU B 1 30 ? -9.461 -8.18 -16.828 1 96.88 30 LEU B N 1
ATOM 2517 C CA . LEU B 1 30 ? -10.477 -8.742 -17.703 1 96.88 30 LEU B CA 1
ATOM 2518 C C . LEU B 1 30 ? -11.57 -9.43 -16.891 1 96.88 30 LEU B C 1
ATOM 2520 O O . LEU B 1 30 ? -12.555 -9.914 -17.469 1 96.88 30 LEU B O 1
ATOM 2524 N N . PHE B 1 31 ? -11.422 -9.562 -15.578 1 97.94 31 PHE B N 1
ATOM 2525 C CA . PHE B 1 31 ? -12.508 -10.016 -14.727 1 97.94 31 PHE B CA 1
ATOM 2526 C C . PHE B 1 31 ? -13.586 -8.945 -14.594 1 97.94 31 PHE B C 1
ATOM 2528 O O . PHE B 1 31 ? -13.336 -7.773 -14.875 1 97.94 31 PHE B O 1
ATOM 2535 N N . ALA B 1 32 ? -14.781 -9.383 -14.258 1 97.75 32 ALA B N 1
ATOM 2536 C CA . ALA B 1 32 ? -15.82 -8.414 -13.906 1 97.75 32 ALA B CA 1
ATOM 2537 C C . ALA B 1 32 ? -15.367 -7.516 -12.758 1 97.75 32 ALA B C 1
ATOM 2539 O O . ALA B 1 32 ? -14.711 -7.98 -11.82 1 97.75 32 ALA B O 1
ATOM 2540 N N . PRO B 1 33 ? -15.703 -6.227 -12.773 1 97.75 33 PRO B N 1
ATOM 2541 C CA . PRO B 1 33 ? -15.273 -5.289 -11.734 1 97.75 33 PRO B CA 1
ATOM 2542 C C . PRO B 1 33 ? -15.633 -5.766 -10.328 1 97.75 33 PRO B C 1
ATOM 2544 O O . PRO B 1 33 ? -14.906 -5.492 -9.375 1 97.75 33 PRO B O 1
ATOM 2547 N N . SER B 1 34 ? -16.703 -6.496 -10.219 1 97.69 34 SER B N 1
ATOM 2548 C CA . SER B 1 34 ? -17.203 -6.902 -8.914 1 97.69 34 SER B CA 1
ATOM 2549 C C . SER B 1 34 ? -16.266 -7.887 -8.227 1 97.69 34 SER B C 1
ATOM 2551 O O . SER B 1 34 ? -16.25 -8 -7.004 1 97.69 34 SER B O 1
ATOM 2553 N N . ILE B 1 35 ? -15.344 -8.586 -8.977 1 98.44 35 ILE B N 1
ATOM 2554 C CA . ILE B 1 35 ? -14.531 -9.625 -8.336 1 98.44 35 ILE B CA 1
ATOM 2555 C C . ILE B 1 35 ? -13.055 -9.219 -8.375 1 98.44 35 ILE B C 1
ATOM 2557 O O . ILE B 1 35 ? -12.227 -9.82 -7.695 1 98.44 35 ILE B O 1
ATOM 2561 N N . ARG B 1 36 ? -12.664 -8.188 -9.125 1 98.69 36 ARG B N 1
ATOM 2562 C CA . ARG B 1 36 ? -11.281 -7.754 -9.273 1 98.69 36 ARG B CA 1
ATOM 2563 C C . ARG B 1 36 ? -10.656 -7.457 -7.914 1 98.69 36 ARG B C 1
ATOM 2565 O O . ARG B 1 36 ? -9.555 -7.922 -7.617 1 98.69 36 ARG B O 1
ATOM 2572 N N . PRO B 1 37 ? -11.406 -6.688 -7.039 1 98.62 37 PRO B N 1
ATOM 2573 C CA . PRO B 1 37 ? -10.781 -6.332 -5.762 1 98.62 37 PRO B CA 1
ATOM 2574 C C . PRO B 1 37 ? -10.352 -7.555 -4.953 1 98.62 37 PRO B C 1
ATOM 2576 O O . PRO B 1 37 ? -9.266 -7.555 -4.367 1 98.62 37 PRO B O 1
ATOM 2579 N N . ALA B 1 38 ? -11.133 -8.594 -4.984 1 98.81 38 ALA B N 1
ATOM 2580 C CA . ALA B 1 38 ? -10.812 -9.805 -4.23 1 98.81 38 ALA B CA 1
ATOM 2581 C C . ALA B 1 38 ? -9.578 -10.5 -4.805 1 98.81 38 ALA B C 1
ATOM 2583 O O . ALA B 1 38 ? -8.734 -10.992 -4.055 1 98.81 38 ALA B O 1
ATOM 2584 N N . ILE B 1 39 ? -9.445 -10.531 -6.082 1 98.88 39 ILE B N 1
ATOM 2585 C CA . ILE B 1 39 ? -8.328 -11.203 -6.727 1 98.88 39 ILE B CA 1
ATOM 2586 C C . ILE B 1 39 ? -7.039 -10.414 -6.492 1 98.88 39 ILE B C 1
ATOM 2588 O O . ILE B 1 39 ? -5.977 -10.992 -6.266 1 98.88 39 ILE B O 1
ATOM 2592 N N . TYR B 1 40 ? -7.152 -9.07 -6.527 1 98.81 40 TYR B N 1
ATOM 2593 C CA . TYR B 1 40 ? -6 -8.242 -6.172 1 98.81 40 TYR B CA 1
ATOM 2594 C C . TYR B 1 40 ? -5.543 -8.531 -4.75 1 98.81 40 TYR B C 1
ATOM 2596 O O . TYR B 1 40 ? -4.34 -8.617 -4.484 1 98.81 40 TYR B O 1
ATOM 2604 N N . ALA B 1 41 ? -6.469 -8.641 -3.846 1 98.88 41 ALA B N 1
ATOM 2605 C CA . ALA B 1 41 ? -6.145 -8.906 -2.447 1 98.88 41 ALA B CA 1
ATOM 2606 C C . ALA B 1 41 ? -5.418 -10.234 -2.295 1 98.88 41 ALA B C 1
ATOM 2608 O O . ALA B 1 41 ? -4.422 -10.328 -1.573 1 98.88 41 ALA B O 1
ATOM 2609 N N . ILE B 1 42 ? -5.902 -11.25 -2.994 1 98.88 42 ILE B N 1
ATOM 2610 C CA . ILE B 1 42 ? -5.277 -12.562 -2.953 1 98.88 42 ILE B CA 1
ATOM 2611 C C . ILE B 1 42 ? -3.852 -12.477 -3.49 1 98.88 42 ILE B C 1
ATOM 2613 O O . ILE B 1 42 ? -2.908 -12.93 -2.84 1 98.88 42 ILE B O 1
ATOM 2617 N N . TYR B 1 43 ? -3.715 -11.867 -4.625 1 98.44 43 TYR B N 1
ATOM 2618 C CA . TYR B 1 43 ? -2.393 -11.789 -5.238 1 98.44 43 TYR B CA 1
ATOM 2619 C C . TYR B 1 43 ? -1.428 -11.008 -4.352 1 98.44 43 TYR B C 1
ATOM 2621 O O . TYR B 1 43 ? -0.274 -11.406 -4.18 1 98.44 43 TYR B O 1
ATOM 2629 N N . GLY B 1 44 ? -1.89 -9.859 -3.838 1 98.5 44 GLY B N 1
ATOM 2630 C CA . GLY B 1 44 ? -1.027 -9.055 -2.982 1 98.5 44 GLY B CA 1
ATOM 2631 C C . GLY B 1 44 ? -0.463 -9.836 -1.81 1 98.5 44 GLY B C 1
ATOM 2632 O O . GLY B 1 44 ? 0.738 -9.773 -1.538 1 98.5 44 GLY B O 1
ATOM 2633 N N . PHE B 1 45 ? -1.283 -10.617 -1.132 1 98.81 45 PHE B N 1
ATOM 2634 C CA . PHE B 1 45 ? -0.873 -11.391 0.031 1 98.81 45 PHE B CA 1
ATOM 2635 C C . PHE B 1 45 ? 0.143 -12.461 -0.361 1 98.81 45 PHE B C 1
ATOM 2637 O O . PHE B 1 45 ? 1.192 -12.586 0.272 1 98.81 45 PHE B O 1
ATOM 2644 N N . VAL B 1 46 ? -0.161 -13.148 -1.399 1 98.62 46 VAL B N 1
ATOM 2645 C CA . VAL B 1 46 ? 0.697 -14.266 -1.777 1 98.62 46 VAL B CA 1
ATOM 2646 C C . VAL B 1 46 ? 2.023 -13.742 -2.318 1 98.62 46 VAL B C 1
ATOM 2648 O O . VAL B 1 46 ? 3.076 -14.344 -2.088 1 98.62 46 VAL B O 1
ATOM 2651 N N . ARG B 1 47 ? 1.971 -12.641 -3.023 1 97.62 47 ARG B N 1
ATOM 2652 C CA . ARG B 1 47 ? 3.191 -12.039 -3.551 1 97.62 47 ARG B CA 1
ATOM 2653 C C . ARG B 1 47 ? 4.117 -11.609 -2.42 1 97.62 47 ARG B C 1
ATOM 2655 O O . ARG B 1 47 ? 5.328 -11.828 -2.486 1 97.62 47 ARG B O 1
ATOM 2662 N N . TYR B 1 48 ? 3.57 -10.977 -1.384 1 98 48 TYR B N 1
ATOM 2663 C CA . TYR B 1 48 ? 4.391 -10.531 -0.263 1 98 48 TYR B CA 1
ATOM 2664 C C . TYR B 1 48 ? 5.023 -11.719 0.451 1 98 48 TYR B C 1
ATOM 2666 O O . TYR B 1 48 ? 6.207 -11.688 0.794 1 98 48 TYR B O 1
ATOM 2674 N N . ALA B 1 49 ? 4.234 -12.734 0.65 1 98.12 49 ALA B N 1
ATOM 2675 C CA . ALA B 1 49 ? 4.785 -13.938 1.271 1 98.12 49 ALA B CA 1
ATOM 2676 C C . ALA B 1 49 ? 5.914 -14.523 0.426 1 98.12 49 ALA B C 1
ATOM 2678 O O . ALA B 1 49 ? 6.965 -14.898 0.953 1 98.12 49 ALA B O 1
ATOM 2679 N N . ASP B 1 50 ? 5.703 -14.57 -0.854 1 95.56 50 ASP B N 1
ATOM 2680 C CA . ASP B 1 50 ? 6.707 -15.062 -1.794 1 95.56 50 ASP B CA 1
ATOM 2681 C C . ASP B 1 50 ? 7.977 -14.219 -1.729 1 95.56 50 ASP B C 1
ATOM 2683 O O . ASP B 1 50 ? 9.086 -14.75 -1.771 1 95.56 50 ASP B O 1
ATOM 2687 N N . GLU B 1 51 ? 7.836 -12.93 -1.649 1 95.69 51 GLU B N 1
ATOM 2688 C CA . GLU B 1 51 ? 8.984 -12.023 -1.576 1 95.69 51 GLU B CA 1
ATOM 2689 C C . GLU B 1 51 ? 9.828 -12.305 -0.335 1 95.69 51 GLU B C 1
ATOM 2691 O O . GLU B 1 51 ? 11.055 -12.258 -0.39 1 95.69 51 GLU B O 1
ATOM 2696 N N . ILE B 1 52 ? 9.172 -12.547 0.755 1 97.06 52 ILE B N 1
ATOM 2697 C CA . ILE B 1 52 ? 9.875 -12.812 2.002 1 97.06 52 ILE B CA 1
ATOM 2698 C C . ILE B 1 52 ? 10.859 -13.969 1.796 1 97.06 52 ILE B C 1
ATOM 2700 O O . ILE B 1 52 ? 12.047 -13.828 2.094 1 97.06 52 ILE B O 1
ATOM 2704 N N . VAL B 1 53 ? 10.43 -15.039 1.166 1 94.75 53 VAL B N 1
ATOM 2705 C CA . VAL B 1 53 ? 11.211 -16.266 1.161 1 94.75 53 VAL B CA 1
ATOM 2706 C C . VAL B 1 53 ? 12.125 -16.297 -0.061 1 94.75 53 VAL B C 1
ATOM 2708 O O . VAL B 1 53 ? 13.164 -16.969 -0.057 1 94.75 53 VAL B O 1
ATOM 2711 N N . ASP B 1 54 ? 11.812 -15.453 -1.028 1 91.5 54 ASP B N 1
ATOM 2712 C CA . ASP B 1 54 ? 12.562 -15.539 -2.281 1 91.5 54 ASP B CA 1
ATOM 2713 C C . ASP B 1 54 ? 13.602 -14.422 -2.377 1 91.5 54 ASP B C 1
ATOM 2715 O O . ASP B 1 54 ? 14.625 -14.578 -3.039 1 91.5 54 ASP B O 1
ATOM 2719 N N . THR B 1 55 ? 13.289 -13.273 -1.806 1 92.12 55 THR B N 1
ATOM 2720 C CA . THR B 1 55 ? 14.109 -12.133 -2.201 1 92.12 55 THR B CA 1
ATOM 2721 C C . THR B 1 55 ? 14.742 -11.477 -0.981 1 92.12 55 THR B C 1
ATOM 2723 O O . THR B 1 55 ? 15.742 -10.766 -1.104 1 92.12 55 THR B O 1
ATOM 2726 N N . PHE B 1 56 ? 14.25 -11.695 0.194 1 94.94 56 PHE B N 1
ATOM 2727 C CA . PHE B 1 56 ? 14.75 -10.969 1.358 1 94.94 56 PHE B CA 1
ATOM 2728 C C . PHE B 1 56 ? 15.875 -11.75 2.037 1 94.94 56 PHE B C 1
ATOM 2730 O O . PHE B 1 56 ? 15.875 -11.906 3.26 1 94.94 56 PHE B O 1
ATOM 2737 N N . HIS B 1 57 ? 16.859 -12.156 1.279 1 90.94 57 HIS B N 1
ATOM 2738 C CA . HIS B 1 57 ? 17.938 -13.008 1.756 1 90.94 57 HIS B CA 1
ATOM 2739 C C . HIS B 1 57 ? 18.844 -12.266 2.732 1 90.94 57 HIS B C 1
ATOM 2741 O O . HIS B 1 57 ? 19.531 -12.883 3.549 1 90.94 57 HIS B O 1
ATOM 2747 N N . ASP B 1 58 ? 18.922 -10.922 2.684 1 93.75 58 ASP B N 1
ATOM 2748 C CA . ASP B 1 58 ? 19.766 -10.109 3.549 1 93.75 58 ASP B CA 1
ATOM 2749 C C . ASP B 1 58 ? 19.094 -9.859 4.895 1 93.75 58 ASP B C 1
ATOM 2751 O O . ASP B 1 58 ? 19.656 -9.18 5.758 1 93.75 58 ASP B O 1
ATOM 2755 N N . TYR B 1 59 ? 17.922 -10.438 5.09 1 96.5 59 TYR B N 1
ATOM 2756 C CA . TYR B 1 59 ? 17.141 -10.234 6.305 1 96.5 59 TYR B CA 1
ATOM 2757 C C . TYR B 1 59 ? 16.766 -11.57 6.941 1 96.5 59 TYR B C 1
ATOM 2759 O O . TYR B 1 59 ? 17 -12.633 6.359 1 96.5 59 TYR B O 1
ATOM 2767 N N . ASN B 1 60 ? 16.25 -11.508 8.18 1 97.06 60 ASN B N 1
ATOM 2768 C CA . ASN B 1 60 ? 15.766 -12.711 8.836 1 97.06 60 ASN B CA 1
ATOM 2769 C C . ASN B 1 60 ? 14.414 -13.156 8.281 1 97.06 60 ASN B C 1
ATOM 2771 O O . ASN B 1 60 ? 13.367 -12.836 8.844 1 97.06 60 ASN B O 1
ATOM 2775 N N . GLN B 1 61 ? 14.461 -13.938 7.273 1 96.88 61 GLN B N 1
ATOM 2776 C CA . GLN B 1 61 ? 13.273 -14.336 6.527 1 96.88 61 GLN B CA 1
ATOM 2777 C C . GLN B 1 61 ? 12.289 -15.078 7.422 1 96.88 61 GLN B C 1
ATOM 2779 O O . GLN B 1 61 ? 11.078 -14.875 7.32 1 96.88 61 GLN B O 1
ATOM 2784 N N . GLU B 1 62 ? 12.789 -15.969 8.234 1 97.44 62 GLU B N 1
ATOM 2785 C CA . GLU B 1 62 ? 11.914 -16.719 9.133 1 97.44 62 GLU B CA 1
ATOM 2786 C C . GLU B 1 62 ? 11.133 -15.789 10.047 1 97.44 62 GLU B C 1
ATOM 2788 O O . GLU B 1 62 ? 9.922 -15.953 10.219 1 97.44 62 GLU B O 1
ATOM 2793 N N . GLU B 1 63 ? 11.805 -14.852 10.625 1 97.5 63 GLU B N 1
ATOM 2794 C CA . GLU B 1 63 ? 11.156 -13.883 11.5 1 97.5 63 GLU B CA 1
ATOM 2795 C C . GLU B 1 63 ? 10.125 -13.055 10.742 1 97.5 63 GLU B C 1
ATOM 2797 O O . GLU B 1 63 ? 9.023 -12.805 11.25 1 97.5 63 GLU B O 1
ATOM 2802 N N . LEU B 1 64 ? 10.484 -12.602 9.562 1 97.75 64 LEU B N 1
ATOM 2803 C CA . LEU B 1 64 ? 9.57 -11.82 8.734 1 97.75 64 LEU B CA 1
ATOM 2804 C C . LEU B 1 64 ? 8.312 -12.625 8.398 1 97.75 64 LEU B C 1
ATOM 2806 O O . LEU B 1 64 ? 7.199 -12.102 8.484 1 97.75 64 LEU B O 1
ATOM 2810 N N . LEU B 1 65 ? 8.5 -13.883 8.023 1 98.25 65 LEU B N 1
ATOM 2811 C CA . LEU B 1 65 ? 7.355 -14.727 7.68 1 98.25 65 LEU B CA 1
ATOM 2812 C C . LEU B 1 65 ? 6.48 -14.977 8.906 1 98.25 65 LEU B C 1
ATOM 2814 O O . LEU B 1 65 ? 5.254 -14.977 8.805 1 98.25 65 LEU B O 1
ATOM 2818 N N . ASN B 1 66 ? 7.105 -15.227 10.086 1 98.19 66 ASN B N 1
ATOM 2819 C CA . ASN B 1 66 ? 6.359 -15.414 11.328 1 98.19 66 ASN B CA 1
ATOM 2820 C C . ASN B 1 66 ? 5.488 -14.203 11.641 1 98.19 66 ASN B C 1
ATOM 2822 O O . ASN B 1 66 ? 4.309 -14.344 11.977 1 98.19 66 ASN B O 1
ATOM 2826 N N . GLU B 1 67 ? 6.062 -13.07 11.562 1 97.44 67 GLU B N 1
ATOM 2827 C CA . GLU B 1 67 ? 5.34 -11.836 11.875 1 97.44 67 GLU B CA 1
ATOM 2828 C C . GLU B 1 67 ? 4.23 -11.578 10.859 1 97.44 67 GLU B C 1
ATOM 2830 O O . GLU B 1 67 ? 3.154 -11.094 11.219 1 97.44 67 GLU B O 1
ATOM 2835 N N . PHE B 1 68 ? 4.547 -11.844 9.594 1 98.12 68 PHE B N 1
ATOM 2836 C CA . PHE B 1 68 ? 3.549 -11.711 8.539 1 98.12 68 PHE B CA 1
ATOM 2837 C C . PHE B 1 68 ? 2.348 -12.609 8.805 1 98.12 68 PHE B C 1
ATOM 2839 O O . PHE B 1 68 ? 1.202 -12.156 8.734 1 98.12 68 PHE B O 1
ATOM 2846 N N . GLU B 1 69 ? 2.588 -13.844 9.141 1 98.56 69 GLU B N 1
ATOM 2847 C CA . GLU B 1 69 ? 1.534 -14.805 9.453 1 98.56 69 GLU B CA 1
ATOM 2848 C C . GLU B 1 69 ? 0.774 -14.398 10.711 1 98.56 69 GLU B C 1
ATOM 2850 O O . GLU B 1 69 ? -0.453 -14.508 10.758 1 98.56 69 GLU B O 1
ATOM 2855 N N . GLU B 1 70 ? 1.454 -14.008 11.703 1 98.19 70 GLU B N 1
ATOM 2856 C CA . GLU B 1 70 ? 0.821 -13.586 12.953 1 98.19 70 GLU B CA 1
ATOM 2857 C C . GLU B 1 70 ? -0.126 -12.414 12.719 1 98.19 70 GLU B C 1
ATOM 2859 O O . GLU B 1 70 ? -1.236 -12.391 13.25 1 98.19 70 GLU B O 1
ATOM 2864 N N . GLU B 1 71 ? 0.344 -11.43 11.977 1 98 71 GLU B N 1
ATOM 2865 C CA . GLU B 1 71 ? -0.501 -10.281 11.672 1 98 71 GLU B CA 1
ATOM 2866 C C . GLU B 1 71 ? -1.743 -10.703 10.891 1 98 71 GLU B C 1
ATOM 2868 O O . GLU B 1 71 ? -2.842 -10.203 11.141 1 98 71 GLU B O 1
ATOM 2873 N N . TYR B 1 72 ? -1.516 -11.617 9.938 1 98.75 72 TYR B N 1
ATOM 2874 C CA . TYR B 1 72 ? -2.637 -12.164 9.18 1 98.75 72 TYR B CA 1
ATOM 2875 C C . TYR B 1 72 ? -3.654 -12.812 10.117 1 98.75 72 TYR B C 1
ATOM 2877 O O . TYR B 1 72 ? -4.848 -12.508 10.055 1 98.75 72 TYR B O 1
ATOM 2885 N N . ARG B 1 73 ? -3.211 -13.648 10.992 1 98.56 73 ARG B N 1
ATOM 2886 C CA . ARG B 1 73 ? -4.105 -14.359 11.898 1 98.56 73 ARG B CA 1
ATOM 2887 C C . ARG B 1 73 ? -4.84 -13.391 12.82 1 98.56 73 ARG B C 1
ATOM 2889 O O . ARG B 1 73 ? -6.047 -13.523 13.031 1 98.56 73 ARG B O 1
ATOM 2896 N N . LYS B 1 74 ? -4.141 -12.398 13.352 1 97.88 74 LYS B N 1
ATOM 2897 C CA . LYS B 1 74 ? -4.758 -11.383 14.195 1 97.88 74 LYS B CA 1
ATOM 2898 C C . LYS B 1 74 ? -5.82 -10.602 13.43 1 97.88 74 LYS B C 1
ATOM 2900 O O . LYS B 1 74 ? -6.867 -10.25 13.992 1 97.88 74 LYS B O 1
ATOM 2905 N N . SER B 1 75 ? -5.523 -10.305 12.195 1 98.25 75 SER B N 1
ATOM 2906 C CA . SER B 1 75 ? -6.426 -9.492 11.391 1 98.25 75 SER B CA 1
ATOM 2907 C C . SER B 1 75 ? -7.738 -10.219 11.125 1 98.25 75 SER B C 1
ATOM 2909 O O . SER B 1 75 ? -8.789 -9.586 10.977 1 98.25 75 SER B O 1
ATOM 2911 N N . LEU B 1 76 ? -7.734 -11.555 11.078 1 98.31 76 LEU B N 1
ATOM 2912 C CA . LEU B 1 76 ? -8.953 -12.328 10.875 1 98.31 76 LEU B CA 1
ATOM 2913 C C . LEU B 1 76 ? -9.906 -12.164 12.062 1 98.31 76 LEU B C 1
ATOM 2915 O O . LEU B 1 76 ? -11.125 -12.125 11.883 1 98.31 76 LEU B O 1
ATOM 2919 N N . ILE B 1 77 ? -9.305 -12.109 13.195 1 97.88 77 ILE B N 1
ATOM 2920 C CA . ILE B 1 77 ? -10.086 -11.992 14.422 1 97.88 77 ILE B CA 1
ATOM 2921 C C . ILE B 1 77 ? -10.578 -10.555 14.578 1 97.88 77 ILE B C 1
ATOM 2923 O O . ILE B 1 77 ? -11.758 -10.32 14.852 1 97.88 77 ILE B O 1
ATOM 2927 N N . ARG B 1 78 ? -9.727 -9.594 14.344 1 97.31 78 ARG B N 1
ATOM 2928 C CA . ARG B 1 78 ? -10 -8.188 14.625 1 97.31 78 ARG B CA 1
ATOM 2929 C C . ARG B 1 78 ? -10.688 -7.52 13.445 1 97.31 78 ARG B C 1
ATOM 2931 O O . ARG B 1 78 ? -11.25 -6.43 13.578 1 97.31 78 ARG B O 1
ATOM 2938 N N . LYS B 1 79 ? -10.547 -8.133 12.242 1 97.69 79 LYS B N 1
ATOM 2939 C CA . LYS B 1 79 ? -11.141 -7.652 10.992 1 97.69 79 LYS B CA 1
ATOM 2940 C C . LYS B 1 79 ? -10.516 -6.328 10.562 1 97.69 79 LYS B C 1
ATOM 2942 O O . LYS B 1 79 ? -11.195 -5.477 9.984 1 97.69 79 LYS B O 1
ATOM 2947 N N . ILE B 1 80 ? -9.227 -6.102 10.953 1 98 80 ILE B N 1
ATOM 2948 C CA . ILE B 1 80 ? -8.484 -4.914 10.547 1 98 80 ILE B CA 1
ATOM 2949 C C . ILE B 1 80 ? -6.98 -5.18 10.672 1 98 80 ILE B C 1
ATOM 2951 O O . ILE B 1 80 ? -6.547 -5.938 11.539 1 98 80 ILE B O 1
ATOM 2955 N N . SER B 1 81 ? -6.199 -4.672 9.789 1 98.25 81 SER B N 1
ATOM 2956 C CA . SER B 1 81 ? -4.742 -4.609 9.844 1 98.25 81 SER B CA 1
ATOM 2957 C C . SER B 1 81 ? -4.223 -3.289 9.289 1 98.25 81 SER B C 1
ATOM 2959 O O . SER B 1 81 ? -4.73 -2.793 8.281 1 98.25 81 SER B O 1
ATOM 2961 N N . LEU B 1 82 ? -3.227 -2.754 9.906 1 97.19 82 LEU B N 1
ATOM 2962 C CA . LEU B 1 82 ? -2.652 -1.513 9.398 1 97.19 82 LEU B CA 1
ATOM 2963 C C . LEU B 1 82 ? -1.714 -1.786 8.227 1 97.19 82 LEU B C 1
ATOM 2965 O O . LEU B 1 82 ? -1.251 -0.854 7.566 1 97.19 82 LEU B O 1
ATOM 2969 N N . ASN B 1 83 ? -1.367 -3.072 8.016 1 98.62 83 ASN B N 1
ATOM 2970 C CA . ASN B 1 83 ? -0.79 -3.465 6.738 1 98.62 83 ASN B CA 1
ATOM 2971 C C . ASN B 1 83 ? -1.854 -3.561 5.648 1 98.62 83 ASN B C 1
ATOM 2973 O O . ASN B 1 83 ? -2.693 -4.461 5.672 1 98.62 83 ASN B O 1
ATOM 2977 N N . PRO B 1 84 ? -1.766 -2.621 4.711 1 98.75 84 PRO B N 1
ATOM 2978 C CA . PRO B 1 84 ? -2.863 -2.562 3.742 1 98.75 84 PRO B CA 1
ATOM 2979 C C . PRO B 1 84 ? -3.002 -3.85 2.932 1 98.75 84 PRO B C 1
ATOM 2981 O O . PRO B 1 84 ? -4.105 -4.203 2.514 1 98.75 84 PRO B O 1
ATOM 2984 N N . ILE B 1 85 ? -1.948 -4.637 2.723 1 98.81 85 ILE B N 1
ATOM 2985 C CA . ILE B 1 85 ? -1.991 -5.887 1.972 1 98.81 85 ILE B CA 1
ATOM 2986 C C . ILE B 1 85 ? -2.744 -6.945 2.773 1 98.81 85 ILE B C 1
ATOM 2988 O O . ILE B 1 85 ? -3.621 -7.629 2.24 1 98.81 85 ILE B O 1
ATOM 2992 N N . ILE B 1 86 ? -2.463 -7.004 4.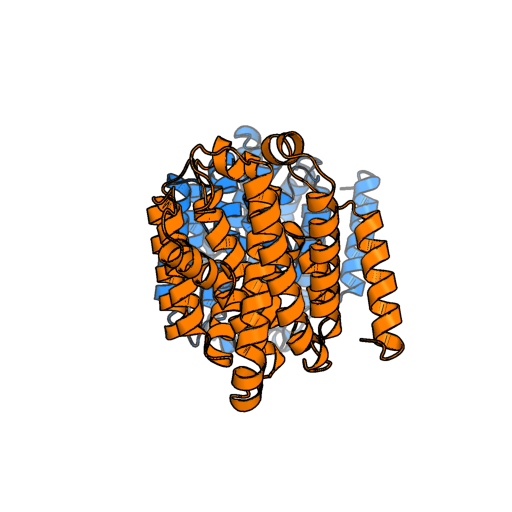035 1 98.88 86 ILE B N 1
ATOM 2993 C CA . ILE B 1 86 ? -3.127 -7.965 4.91 1 98.88 86 ILE B CA 1
ATOM 2994 C C . ILE B 1 86 ? -4.57 -7.535 5.148 1 98.88 86 ILE B C 1
ATOM 2996 O O . ILE B 1 86 ? -5.473 -8.375 5.234 1 98.88 86 ILE B O 1
ATOM 3000 N N . ASN B 1 87 ? -4.785 -6.191 5.234 1 98.75 87 ASN B N 1
ATOM 3001 C CA . ASN B 1 87 ? -6.133 -5.684 5.484 1 98.75 87 ASN B CA 1
ATOM 3002 C C . ASN B 1 87 ? -7.086 -6.043 4.344 1 98.75 87 ASN B C 1
ATOM 3004 O O . ASN B 1 87 ? -8.219 -6.469 4.586 1 98.75 87 ASN B O 1
ATOM 3008 N N . SER B 1 88 ? -6.625 -5.855 3.127 1 98.62 88 SER B N 1
ATOM 3009 C CA . SER B 1 88 ? -7.48 -6.195 1.992 1 98.62 88 SER B CA 1
ATOM 3010 C C . SER B 1 88 ? -7.711 -7.699 1.904 1 98.62 88 SER B C 1
ATOM 3012 O O . SER B 1 88 ? -8.805 -8.148 1.551 1 98.62 88 SER B O 1
ATOM 3014 N N . PHE B 1 89 ? -6.727 -8.461 2.34 1 98.94 89 PHE B N 1
ATOM 3015 C CA . PHE B 1 89 ? -6.773 -9.914 2.193 1 98.94 89 PHE B CA 1
ATOM 3016 C C . PHE B 1 89 ? -7.676 -10.531 3.254 1 98.94 89 PHE B C 1
ATOM 3018 O O . PHE B 1 89 ? -8.461 -11.438 2.957 1 98.94 89 PHE B O 1
ATOM 3025 N N . GLN B 1 90 ? -7.562 -10.062 4.504 1 98.75 90 GLN B N 1
ATOM 3026 C CA . GLN B 1 90 ? -8.336 -10.68 5.578 1 98.75 90 GLN B CA 1
ATOM 3027 C C . GLN B 1 90 ? -9.836 -10.586 5.297 1 98.75 90 GLN B C 1
ATOM 3029 O O . GLN B 1 90 ? -10.594 -11.492 5.633 1 98.75 90 GLN B O 1
ATOM 3034 N N . GLU B 1 91 ? -10.305 -9.5 4.672 1 98.12 91 GLU B N 1
ATOM 3035 C CA . GLU B 1 91 ? -11.711 -9.344 4.312 1 98.12 91 GLU B CA 1
ATOM 3036 C C . GLU B 1 91 ? -12.148 -10.406 3.311 1 98.12 91 GLU B C 1
ATOM 3038 O O . GLU B 1 91 ? -13.242 -10.969 3.424 1 98.12 91 GLU B O 1
ATOM 3043 N N . VAL B 1 92 ? -11.297 -10.672 2.373 1 98.75 92 VAL B N 1
ATOM 3044 C CA . VAL B 1 92 ? -11.578 -11.648 1.325 1 98.75 92 VAL B CA 1
ATOM 3045 C C . VAL B 1 92 ? -11.586 -13.055 1.916 1 98.75 92 VAL B C 1
ATOM 3047 O O . VAL B 1 92 ? -12.43 -13.883 1.555 1 98.75 92 VAL B O 1
ATOM 3050 N N . VAL B 1 93 ? -10.633 -13.344 2.797 1 98.88 93 VAL B N 1
ATOM 3051 C CA . VAL B 1 93 ? -10.539 -14.648 3.439 1 98.88 93 VAL B CA 1
ATOM 3052 C C . VAL B 1 93 ? -11.828 -14.945 4.199 1 98.88 93 VAL B C 1
ATOM 3054 O O . VAL B 1 93 ? -12.375 -16.047 4.094 1 98.88 93 VAL B O 1
ATOM 3057 N N . LEU B 1 94 ? -12.289 -13.969 4.957 1 98.5 94 LEU B N 1
ATOM 3058 C CA . LEU B 1 94 ? -13.5 -14.141 5.758 1 98.5 94 LEU B CA 1
ATOM 3059 C C . LEU B 1 94 ? -14.727 -14.273 4.863 1 98.5 94 LEU B C 1
ATOM 3061 O O . LEU B 1 94 ? -15.602 -15.109 5.113 1 98.5 94 LEU B O 1
ATOM 3065 N N . LYS B 1 95 ? -14.797 -13.492 3.816 1 98.25 95 LYS B N 1
ATOM 3066 C CA . LYS B 1 95 ? -15.961 -13.469 2.93 1 98.25 95 LYS B CA 1
ATOM 3067 C C . LYS B 1 95 ? -16.094 -14.773 2.156 1 98.25 95 LYS B C 1
ATOM 3069 O O . LYS B 1 95 ? -17.203 -15.258 1.915 1 98.25 95 LYS B O 1
ATOM 3074 N N . TYR B 1 96 ? -14.961 -15.398 1.778 1 98.62 96 TYR B N 1
ATOM 3075 C CA . TYR B 1 96 ? -15.008 -16.531 0.852 1 98.62 96 TYR B CA 1
ATOM 3076 C C . TYR B 1 96 ? -14.484 -17.797 1.514 1 98.62 96 TYR B C 1
ATOM 3078 O O . TYR B 1 96 ? -14.227 -18.797 0.836 1 98.62 96 TYR B O 1
ATOM 3086 N N . ASP B 1 97 ? -14.18 -17.766 2.82 1 98.19 97 ASP B N 1
ATOM 3087 C CA . ASP B 1 97 ? -13.781 -18.922 3.602 1 98.19 97 ASP B CA 1
ATOM 3088 C C . ASP B 1 97 ? -12.508 -19.562 3.037 1 98.19 97 ASP B C 1
ATOM 3090 O O . ASP B 1 97 ? -12.484 -20.75 2.729 1 98.19 97 ASP B O 1
ATOM 3094 N N . LEU B 1 98 ? -11.453 -18.781 3.027 1 98.81 98 LEU B N 1
ATOM 3095 C CA . LEU B 1 98 ? -10.25 -19.203 2.32 1 98.81 98 LEU B CA 1
ATOM 3096 C C . LEU B 1 98 ? -9.211 -19.75 3.291 1 98.81 98 LEU B C 1
ATOM 3098 O O . LEU B 1 98 ? -8.102 -20.109 2.885 1 98.81 98 LEU B O 1
ATOM 3102 N N . GLN B 1 99 ? -9.461 -19.875 4.605 1 98.56 99 GLN B N 1
ATOM 3103 C CA . GLN B 1 99 ? -8.477 -20.094 5.66 1 98.56 99 GLN B CA 1
ATOM 3104 C C . GLN B 1 99 ? -7.664 -21.359 5.398 1 98.56 99 GLN B C 1
ATOM 3106 O O . GLN B 1 99 ? -6.438 -21.359 5.547 1 98.56 99 GLN B O 1
ATOM 3111 N N . GLU B 1 100 ? -8.328 -22.422 5.027 1 98.38 100 GLU B N 1
ATOM 3112 C CA . GLU B 1 100 ? -7.629 -23.703 4.84 1 98.38 100 GLU B CA 1
ATOM 3113 C C . GLU B 1 100 ? -6.598 -23.594 3.723 1 98.38 100 GLU B C 1
ATOM 3115 O O . GLU B 1 100 ? -5.516 -24.188 3.814 1 98.38 100 GLU B O 1
ATOM 3120 N N . TYR B 1 101 ? -6.914 -22.922 2.668 1 98.75 101 TYR B N 1
ATOM 3121 C CA . TYR B 1 101 ? -6.004 -22.766 1.538 1 98.75 101 TYR B CA 1
ATOM 3122 C C . TYR B 1 101 ? -4.828 -21.859 1.905 1 98.75 101 TYR B C 1
ATOM 3124 O O . TYR B 1 101 ? -3.697 -22.109 1.482 1 98.75 101 TYR B O 1
ATOM 3132 N N . VAL B 1 102 ? -5.109 -20.828 2.723 1 98.88 102 VAL B N 1
ATOM 3133 C CA . VAL B 1 102 ? -4.051 -19.938 3.178 1 98.88 102 VAL B CA 1
ATOM 3134 C C . VAL B 1 102 ? -3.072 -20.703 4.062 1 98.88 102 VAL B C 1
ATOM 3136 O O . VAL B 1 102 ? -1.857 -20.516 3.971 1 98.88 102 VAL B O 1
ATOM 3139 N N . ASP B 1 103 ? -3.572 -21.562 4.918 1 98.56 103 ASP B N 1
ATOM 3140 C CA . ASP B 1 103 ? -2.719 -22.375 5.781 1 98.56 103 ASP B CA 1
ATOM 3141 C C . ASP B 1 103 ? -1.773 -23.25 4.957 1 98.56 103 ASP B C 1
ATOM 3143 O O . ASP B 1 103 ? -0.582 -23.328 5.262 1 98.56 103 ASP B O 1
ATOM 3147 N N . ALA B 1 104 ? -2.281 -23.906 3.955 1 98.56 104 ALA B N 1
ATOM 3148 C CA . ALA B 1 104 ? -1.462 -24.734 3.072 1 98.56 104 ALA B CA 1
ATOM 3149 C C . ALA B 1 104 ? -0.417 -23.891 2.346 1 98.56 104 ALA B C 1
ATOM 3151 O O . ALA B 1 104 ? 0.736 -24.312 2.209 1 98.56 104 ALA B O 1
ATOM 3152 N N . PHE B 1 105 ? -0.833 -22.734 1.91 1 98.75 105 PHE B N 1
ATOM 3153 C CA . PHE B 1 105 ? 0.075 -21.828 1.226 1 98.75 105 PHE B CA 1
ATOM 3154 C C . PHE B 1 105 ? 1.229 -21.422 2.137 1 98.75 105 PHE B C 1
ATOM 3156 O O . PHE B 1 105 ? 2.396 -21.516 1.747 1 98.75 105 PHE B O 1
ATOM 3163 N N . LEU B 1 106 ? 0.881 -21 3.32 1 98.56 106 LEU B N 1
ATOM 3164 C CA . LEU B 1 106 ? 1.895 -20.531 4.262 1 98.56 106 LEU B CA 1
ATOM 3165 C C . LEU B 1 106 ? 2.832 -21.672 4.652 1 98.56 106 LEU B C 1
ATOM 3167 O O . LEU B 1 106 ? 4.02 -21.453 4.891 1 98.56 106 LEU B O 1
ATOM 3171 N N . THR B 1 107 ? 2.352 -22.875 4.719 1 97.25 107 THR B N 1
ATOM 3172 C CA . THR B 1 107 ? 3.193 -24.031 4.977 1 97.25 107 THR B CA 1
ATOM 3173 C C . THR B 1 107 ? 4.254 -24.188 3.887 1 97.25 107 THR B C 1
ATOM 3175 O O . THR B 1 107 ? 5.43 -24.406 4.184 1 97.25 107 THR B O 1
ATOM 3178 N N . SER B 1 108 ? 3.871 -24.062 2.646 1 96.31 108 SER B N 1
ATOM 3179 C CA . SER B 1 108 ? 4.816 -24.156 1.536 1 96.31 108 SER B CA 1
ATOM 3180 C C . SER B 1 108 ? 5.832 -23.016 1.579 1 96.31 108 SER B C 1
ATOM 3182 O O . SER B 1 108 ? 7 -23.219 1.239 1 96.31 108 SER B O 1
ATOM 3184 N N . MET B 1 109 ? 5.332 -21.797 1.966 1 97.12 109 MET B N 1
ATOM 3185 C CA . MET B 1 109 ? 6.266 -20.688 2.125 1 97.12 109 MET B CA 1
ATOM 3186 C C . MET B 1 109 ? 7.324 -21.016 3.174 1 97.12 109 MET B C 1
ATOM 3188 O O . MET B 1 109 ? 8.5 -20.703 2.992 1 97.12 109 MET B O 1
ATOM 3192 N N . ARG B 1 110 ? 6.938 -21.641 4.199 1 95.69 110 ARG B N 1
ATOM 3193 C CA . ARG B 1 110 ? 7.871 -22 5.258 1 95.69 110 ARG B CA 1
ATOM 3194 C C . ARG B 1 110 ? 8.875 -23.047 4.762 1 95.69 110 ARG B C 1
ATOM 3196 O O . ARG B 1 110 ? 10.047 -23.016 5.156 1 95.69 110 ARG B O 1
ATOM 3203 N N . PHE B 1 111 ? 8.445 -23.969 3.906 1 92.56 111 PHE B N 1
ATOM 3204 C CA . PHE B 1 111 ? 9.352 -24.938 3.303 1 92.56 111 PHE B CA 1
ATOM 3205 C C . PHE B 1 111 ? 10.438 -24.234 2.506 1 92.56 111 PHE B C 1
ATOM 3207 O O . PHE B 1 111 ? 11.602 -24.656 2.518 1 92.56 111 PHE B O 1
ATOM 3214 N N . ASP B 1 112 ? 10.094 -23.141 1.902 1 91.81 112 ASP B N 1
ATOM 3215 C CA . ASP B 1 112 ? 11.016 -22.422 1.029 1 91.81 112 ASP B CA 1
ATOM 3216 C C . ASP B 1 112 ? 12.133 -21.766 1.835 1 91.81 112 ASP B C 1
ATOM 3218 O O . ASP B 1 112 ? 13.148 -21.359 1.275 1 91.81 112 ASP B O 1
ATOM 3222 N N . LEU B 1 113 ? 11.969 -21.656 3.115 1 92.38 113 LEU B N 1
ATOM 3223 C CA . LEU B 1 113 ? 13.008 -21.078 3.959 1 92.38 113 LEU B CA 1
ATOM 3224 C C . LEU B 1 113 ? 14.172 -22.047 4.133 1 92.38 113 LEU B C 1
ATOM 3226 O O . LEU B 1 113 ? 15.312 -21.609 4.332 1 92.38 113 LEU B O 1
ATOM 3230 N N . ASN B 1 114 ? 13.891 -23.359 4.016 1 87.19 114 ASN B N 1
ATOM 3231 C CA . ASN B 1 114 ? 14.945 -24.297 4.414 1 87.19 114 ASN B CA 1
ATOM 3232 C C . ASN B 1 114 ? 15.062 -25.453 3.434 1 87.19 114 ASN B C 1
ATOM 3234 O O . ASN B 1 114 ? 16.109 -26.094 3.344 1 87.19 114 ASN B O 1
ATOM 3238 N N . LYS B 1 115 ? 14.023 -25.781 2.729 1 81.44 115 LYS B N 1
ATOM 3239 C CA . LYS B 1 115 ? 14.039 -26.953 1.865 1 81.44 115 LYS B CA 1
ATOM 3240 C C . LYS B 1 115 ? 14.578 -26.609 0.48 1 81.44 115 LYS B C 1
ATOM 3242 O O . LYS B 1 115 ? 14.117 -25.656 -0.154 1 81.44 115 LYS B O 1
ATOM 3247 N N . THR B 1 116 ? 15.438 -27.484 0.07 1 78.94 116 THR B N 1
ATOM 3248 C CA . THR B 1 116 ? 16.125 -27.141 -1.173 1 78.94 116 THR B CA 1
ATOM 3249 C C . THR B 1 116 ? 15.883 -28.203 -2.234 1 78.94 116 THR B C 1
ATOM 3251 O O . THR B 1 116 ? 16.109 -27.969 -3.422 1 78.94 116 THR B O 1
ATOM 3254 N N . GLU B 1 117 ? 15.5 -29.359 -1.746 1 78.88 117 GLU B N 1
ATOM 3255 C CA . GLU B 1 117 ? 15.289 -30.438 -2.713 1 78.88 117 GLU B CA 1
ATOM 3256 C C . GLU B 1 117 ? 14 -31.203 -2.412 1 78.88 117 GLU B C 1
ATOM 3258 O O . GLU B 1 117 ? 13.664 -31.422 -1.249 1 78.88 117 GLU B O 1
ATOM 3263 N N . TYR B 1 118 ? 13.398 -31.531 -3.473 1 83.94 118 TYR B N 1
ATOM 3264 C CA . TYR B 1 118 ? 12.219 -32.375 -3.426 1 83.94 118 TYR B CA 1
ATOM 3265 C C . TYR B 1 118 ? 12.484 -33.719 -4.109 1 83.94 118 TYR B C 1
ATOM 3267 O O . TYR B 1 118 ? 12.414 -33.812 -5.336 1 83.94 118 TYR B O 1
ATOM 3275 N N . SER B 1 119 ? 12.641 -34.719 -3.357 1 82.12 119 SER B N 1
ATOM 3276 C CA . SER B 1 119 ? 13.18 -35.969 -3.875 1 82.12 119 SER B CA 1
ATOM 3277 C C . SER B 1 119 ? 12.07 -36.938 -4.199 1 82.12 119 SER B C 1
ATOM 3279 O O . SER B 1 119 ? 12.281 -37.906 -4.941 1 82.12 119 SER B O 1
ATOM 3281 N N . THR B 1 120 ? 10.945 -36.688 -3.627 1 88.5 120 THR B N 1
ATOM 3282 C CA . THR B 1 120 ? 9.852 -37.625 -3.904 1 88.5 120 THR B CA 1
ATOM 3283 C C . THR B 1 120 ? 8.703 -36.906 -4.613 1 88.5 120 THR B C 1
ATOM 3285 O O . THR B 1 120 ? 8.523 -35.688 -4.449 1 88.5 120 THR B O 1
ATOM 3288 N N . ARG B 1 121 ? 7.949 -37.688 -5.277 1 90.88 121 ARG B N 1
ATOM 3289 C CA . ARG B 1 121 ? 6.777 -37.156 -5.977 1 90.88 121 ARG B CA 1
ATOM 3290 C C . ARG B 1 121 ? 5.758 -36.594 -4.988 1 90.88 121 ARG B C 1
ATOM 3292 O O . ARG B 1 121 ? 5.09 -35.594 -5.27 1 90.88 121 ARG B O 1
ATOM 3299 N N . GLU B 1 122 ? 5.691 -37.219 -3.896 1 92.44 122 GLU B N 1
ATOM 3300 C CA . GLU B 1 122 ? 4.75 -36.781 -2.867 1 92.44 122 GLU B CA 1
ATOM 3301 C C . GLU B 1 122 ? 5.109 -35.406 -2.346 1 92.44 122 GLU B C 1
ATOM 3303 O O . GLU B 1 122 ? 4.238 -34.531 -2.219 1 92.44 122 GLU B O 1
ATOM 3308 N N . GLU B 1 123 ? 6.383 -35.25 -2.008 1 91.75 123 GLU B N 1
ATOM 3309 C CA . GLU B 1 123 ? 6.848 -33.938 -1.538 1 91.75 123 GLU B CA 1
ATOM 3310 C C . GLU B 1 123 ? 6.664 -32.875 -2.609 1 91.75 123 GLU B C 1
ATOM 3312 O O . GLU B 1 123 ? 6.289 -31.734 -2.303 1 91.75 123 GLU B O 1
ATOM 3317 N N . TYR B 1 124 ? 6.969 -33.281 -3.797 1 93.38 124 TYR B N 1
ATOM 3318 C CA . TYR B 1 124 ? 6.824 -32.375 -4.949 1 93.38 124 TYR B CA 1
ATOM 3319 C C . TYR B 1 124 ? 5.371 -31.953 -5.121 1 93.38 124 TYR B C 1
ATOM 3321 O O . TYR B 1 124 ? 5.086 -30.75 -5.23 1 93.38 124 TYR B O 1
ATOM 3329 N N . ASN B 1 125 ? 4.523 -32.875 -5.074 1 95.06 125 ASN B N 1
ATOM 3330 C CA . ASN B 1 125 ? 3.102 -32.594 -5.234 1 95.06 125 ASN B CA 1
ATOM 3331 C C . ASN B 1 125 ? 2.566 -31.75 -4.086 1 95.06 125 ASN B C 1
ATOM 3333 O O . ASN B 1 125 ? 1.726 -30.875 -4.297 1 95.06 125 ASN B O 1
ATOM 3337 N N . GLU B 1 126 ? 3.012 -32.062 -2.904 1 94.81 126 GLU B N 1
ATOM 3338 C CA . GLU B 1 126 ? 2.598 -31.266 -1.74 1 94.81 126 GLU B CA 1
ATOM 3339 C C . GLU B 1 126 ? 3.037 -29.812 -1.866 1 94.81 126 GLU B C 1
ATOM 3341 O O . GLU B 1 126 ? 2.281 -28.906 -1.528 1 94.81 126 GLU B O 1
ATOM 3346 N N . TYR B 1 127 ? 4.23 -29.656 -2.287 1 95.31 127 TYR B N 1
ATOM 3347 C CA . TYR B 1 127 ? 4.738 -28.297 -2.467 1 95.31 127 TYR B CA 1
ATOM 3348 C C . TYR B 1 127 ? 3.941 -27.547 -3.529 1 95.31 127 TYR B C 1
ATOM 3350 O O . TYR B 1 127 ? 3.578 -26.391 -3.34 1 95.31 127 TYR B O 1
ATOM 3358 N N . ILE B 1 128 ? 3.662 -28.172 -4.617 1 96.5 128 ILE B N 1
ATOM 3359 C CA . ILE B 1 128 ? 2.914 -27.547 -5.703 1 96.5 128 ILE B CA 1
ATOM 3360 C C . ILE B 1 128 ? 1.501 -27.203 -5.23 1 96.5 128 ILE B C 1
ATOM 3362 O O . ILE B 1 128 ? 0.977 -26.141 -5.535 1 96.5 128 ILE B O 1
ATOM 3366 N N . TYR B 1 129 ? 0.944 -28.109 -4.504 1 97.88 129 TYR B N 1
ATOM 3367 C CA . TYR B 1 129 ? -0.378 -27.844 -3.949 1 97.88 129 TYR B CA 1
ATOM 3368 C C . TYR B 1 129 ? -0.375 -26.547 -3.131 1 97.88 129 TYR B C 1
ATOM 3370 O O . TYR B 1 129 ? -1.202 -25.672 -3.355 1 97.88 129 TYR B O 1
ATOM 3378 N N . GLY B 1 130 ? 0.551 -26.438 -2.227 1 97.69 130 GLY B N 1
ATOM 3379 C CA . GLY B 1 130 ? 0.601 -25.312 -1.313 1 97.69 130 GLY B CA 1
ATOM 3380 C C . GLY B 1 130 ? 1.069 -24.031 -1.977 1 97.69 130 GLY B C 1
ATOM 3381 O O . GLY B 1 130 ? 0.632 -22.938 -1.606 1 97.69 130 GLY B O 1
ATOM 3382 N N . SER B 1 131 ? 1.925 -24.141 -2.98 1 96.5 131 SER B N 1
ATOM 3383 C CA . SER B 1 131 ? 2.553 -22.938 -3.533 1 96.5 131 SER B CA 1
ATOM 3384 C C . SER B 1 131 ? 1.746 -22.391 -4.703 1 96.5 131 SER B C 1
ATOM 3386 O O . SER B 1 131 ? 1.87 -21.203 -5.043 1 96.5 131 SER B O 1
ATOM 3388 N N . ALA B 1 132 ? 0.859 -23.234 -5.273 1 97.56 132 ALA B N 1
ATOM 3389 C CA . ALA B 1 132 ? 0.222 -22.75 -6.496 1 97.56 132 ALA B CA 1
ATOM 3390 C C . ALA B 1 132 ? -1.238 -23.188 -6.562 1 97.56 132 ALA B C 1
ATOM 3392 O O . ALA B 1 132 ? -2.129 -22.359 -6.793 1 97.56 132 ALA B O 1
ATOM 3393 N N . ASP B 1 133 ? -1.524 -24.438 -6.324 1 98.62 133 ASP B N 1
ATOM 3394 C CA . ASP B 1 133 ? -2.885 -24.953 -6.469 1 98.62 133 ASP B CA 1
ATOM 3395 C C . ASP B 1 133 ? -3.852 -24.203 -5.555 1 98.62 133 ASP B C 1
ATOM 3397 O O . ASP B 1 133 ? -4.965 -23.859 -5.961 1 98.62 133 ASP B O 1
ATOM 3401 N N . VAL B 1 134 ? -3.438 -23.984 -4.363 1 98.75 134 VAL B N 1
ATOM 3402 C CA . VAL B 1 134 ? -4.328 -23.359 -3.393 1 98.75 134 VAL B CA 1
ATOM 3403 C C . VAL B 1 134 ? -4.633 -21.922 -3.818 1 98.75 134 VAL B C 1
ATOM 3405 O O . VAL B 1 134 ? -5.707 -21.391 -3.518 1 98.75 134 VAL B O 1
ATOM 3408 N N . VAL B 1 135 ? -3.754 -21.234 -4.504 1 98.56 135 VAL B N 1
ATOM 3409 C CA . VAL B 1 135 ? -4.031 -19.891 -5.012 1 98.56 135 VAL B CA 1
ATOM 3410 C C . VAL B 1 135 ? -5.156 -19.953 -6.043 1 98.56 135 VAL B C 1
ATOM 3412 O O . VAL B 1 135 ? -6.066 -19.109 -6.027 1 98.56 135 VAL B O 1
ATOM 3415 N N . GLY B 1 136 ? -5.082 -20.938 -6.914 1 98.62 136 GLY B N 1
ATOM 3416 C CA . GLY B 1 136 ? -6.176 -21.172 -7.844 1 98.62 136 GLY B CA 1
ATOM 3417 C C . GLY B 1 136 ? -7.496 -21.469 -7.152 1 98.62 136 GLY B C 1
ATOM 3418 O O . GLY B 1 136 ? -8.547 -20.984 -7.59 1 98.62 136 GLY B O 1
ATOM 3419 N N . LEU B 1 137 ? -7.418 -22.234 -6.105 1 98.88 137 LEU B N 1
ATOM 3420 C CA . LEU B 1 137 ? -8.625 -22.578 -5.367 1 98.88 137 LEU B CA 1
ATOM 3421 C C . LEU B 1 137 ? -9.219 -21.359 -4.676 1 98.88 137 LEU B C 1
ATOM 3423 O O . LEU B 1 137 ? -10.438 -21.188 -4.637 1 98.88 137 LEU B O 1
ATOM 3427 N N . MET B 1 138 ? -8.383 -20.516 -4.094 1 98.94 138 MET B N 1
ATOM 3428 C CA . MET B 1 138 ? -8.867 -19.266 -3.516 1 98.94 138 MET B CA 1
ATOM 3429 C C . MET B 1 138 ? -9.57 -18.406 -4.57 1 98.94 138 MET B C 1
ATOM 3431 O O . MET B 1 138 ? -10.664 -17.906 -4.332 1 98.94 138 MET B O 1
ATOM 3435 N N . CYS B 1 139 ? -8.992 -18.297 -5.766 1 98.88 139 CYS B N 1
ATOM 3436 C CA . CYS B 1 139 ? -9.602 -17.531 -6.848 1 98.88 139 CYS B CA 1
ATOM 3437 C C . CYS B 1 139 ? -10.938 -18.141 -7.262 1 98.88 139 CYS B C 1
ATOM 3439 O O . CYS B 1 139 ? -11.906 -17.422 -7.516 1 98.88 139 CYS B O 1
ATOM 3441 N N . LEU B 1 140 ? -10.945 -19.438 -7.293 1 98.94 140 LEU B N 1
ATOM 3442 C CA . LEU B 1 140 ? -12.156 -20.125 -7.707 1 98.94 140 LEU B CA 1
ATOM 3443 C C . LEU B 1 140 ? -13.305 -19.828 -6.746 1 98.94 140 LEU B C 1
ATOM 3445 O O . LEU B 1 140 ? -14.445 -19.656 -7.172 1 98.94 140 LEU B O 1
ATOM 3449 N N . ARG B 1 141 ? -13.008 -19.844 -5.438 1 98.94 141 ARG B N 1
ATOM 3450 C CA . ARG B 1 141 ? -14.031 -19.484 -4.465 1 98.94 141 ARG B CA 1
ATOM 3451 C C . ARG B 1 141 ? -14.648 -18.125 -4.801 1 98.94 141 ARG B C 1
ATOM 3453 O O . ARG B 1 141 ? -15.859 -17.953 -4.703 1 98.94 141 ARG B O 1
ATOM 3460 N N . VAL B 1 142 ? -13.859 -17.172 -5.207 1 98.88 142 VAL B N 1
ATOM 3461 C CA . VAL B 1 142 ? -14.32 -15.828 -5.582 1 98.88 142 VAL B CA 1
ATOM 3462 C C . VAL B 1 142 ? -15.133 -15.906 -6.875 1 98.88 142 VAL B C 1
ATOM 3464 O O . VAL B 1 142 ? -16.203 -15.32 -6.973 1 98.88 142 VAL B O 1
ATOM 3467 N N . PHE B 1 143 ? -14.625 -16.688 -7.871 1 98.88 143 PHE B N 1
ATOM 3468 C CA . PHE B 1 143 ? -15.242 -16.781 -9.188 1 98.88 143 PHE B CA 1
ATOM 3469 C C . PHE B 1 143 ? -16.672 -17.312 -9.086 1 98.88 143 PHE B C 1
ATOM 3471 O O . PHE B 1 143 ? -17.562 -16.859 -9.812 1 98.88 143 PHE B O 1
ATOM 3478 N N . VAL B 1 144 ? -16.844 -18.234 -8.156 1 98.75 144 VAL B N 1
ATOM 3479 C CA . VAL B 1 144 ? -18.141 -18.906 -8.102 1 98.75 144 VAL B CA 1
ATOM 3480 C C . VAL B 1 144 ? -18.969 -18.344 -6.938 1 98.75 144 VAL B C 1
ATOM 3482 O O . VAL B 1 144 ? -19.969 -18.938 -6.531 1 98.75 144 VAL B O 1
ATOM 3485 N N . ASN B 1 145 ? -18.5 -17.266 -6.336 1 98.19 145 ASN B N 1
ATOM 3486 C CA . ASN B 1 145 ? -19.188 -16.578 -5.242 1 98.19 145 ASN B CA 1
ATOM 3487 C C . ASN B 1 145 ? -19.5 -17.531 -4.094 1 98.19 145 ASN B C 1
ATOM 3489 O O . ASN B 1 145 ? -20.625 -17.562 -3.598 1 98.19 145 ASN B O 1
ATOM 3493 N N . ASN B 1 146 ? -18.531 -18.406 -3.816 1 97.12 146 ASN B N 1
ATOM 3494 C CA . ASN B 1 146 ? -18.516 -19.344 -2.695 1 97.12 146 ASN B CA 1
ATOM 3495 C C . ASN B 1 146 ? -19.641 -20.375 -2.824 1 97.12 146 ASN B C 1
ATOM 3497 O O . ASN B 1 146 ? -20.062 -20.969 -1.827 1 97.12 146 ASN B O 1
ATOM 3501 N N . ASP B 1 147 ? -20.094 -20.562 -4.043 1 98.19 147 ASP B N 1
ATOM 3502 C CA . ASP B 1 147 ? -21.016 -21.672 -4.301 1 98.19 147 ASP B CA 1
ATOM 3503 C C . ASP B 1 147 ? -20.312 -23.016 -4.168 1 98.19 147 ASP B C 1
ATOM 3505 O O . ASP B 1 147 ? -19.469 -23.375 -5 1 98.19 147 ASP B O 1
ATOM 3509 N N . ASN B 1 148 ? -20.703 -23.812 -3.223 1 98.25 148 ASN B N 1
ATOM 3510 C CA . ASN B 1 148 ? -20.031 -25.078 -2.91 1 98.25 148 ASN B CA 1
ATOM 3511 C C . ASN B 1 148 ? -20.141 -26.062 -4.059 1 98.25 148 ASN B C 1
ATOM 3513 O O . ASN B 1 148 ? -19.188 -26.797 -4.355 1 98.25 148 ASN B O 1
ATOM 3517 N N . GLU B 1 149 ? -21.25 -26.125 -4.648 1 98.56 149 GLU B N 1
ATOM 3518 C CA . GLU B 1 149 ? -21.453 -27.078 -5.738 1 98.56 149 GLU B CA 1
ATOM 3519 C C . GLU B 1 149 ? -20.562 -26.75 -6.934 1 98.56 149 GLU B C 1
ATOM 3521 O O . GLU B 1 149 ? -19.891 -27.625 -7.469 1 98.56 149 GLU B O 1
ATOM 3526 N N . ARG B 1 150 ? -20.562 -25.547 -7.316 1 98.5 150 ARG B N 1
ATOM 3527 C CA . ARG B 1 150 ? -19.719 -25.125 -8.438 1 98.5 150 ARG B CA 1
ATOM 3528 C C . ARG B 1 150 ? -18.25 -25.266 -8.102 1 98.5 150 ARG B C 1
ATOM 3530 O O . ARG B 1 150 ? -17.438 -25.656 -8.953 1 98.5 150 ARG B O 1
ATOM 3537 N N . PHE B 1 151 ? -17.922 -24.891 -6.891 1 98.75 151 PHE B N 1
ATOM 3538 C CA . PHE B 1 151 ? -16.531 -25.031 -6.445 1 98.75 151 PHE B CA 1
ATOM 3539 C C . PHE B 1 151 ? -16.078 -26.484 -6.551 1 98.75 151 PHE B C 1
ATOM 3541 O O . PHE B 1 151 ? -15.023 -26.766 -7.133 1 98.75 151 PHE B O 1
ATOM 3548 N N . ASN B 1 152 ? -16.828 -27.375 -6.039 1 98.69 152 ASN B N 1
ATOM 3549 C CA . ASN B 1 152 ? -16.469 -28.797 -6.035 1 98.69 152 ASN B CA 1
ATOM 3550 C C . ASN B 1 152 ? -16.391 -29.359 -7.449 1 98.69 152 ASN B C 1
ATOM 3552 O O . ASN B 1 152 ? -15.578 -30.234 -7.73 1 98.69 152 ASN B O 1
ATOM 3556 N N . HIS B 1 153 ? -17.219 -28.828 -8.25 1 98.5 153 HIS B N 1
ATOM 3557 C CA . HIS B 1 153 ? -17.25 -29.266 -9.641 1 98.5 153 HIS B CA 1
ATOM 3558 C C . HIS B 1 153 ? -15.992 -28.844 -10.383 1 98.5 153 HIS B C 1
ATOM 3560 O O . HIS B 1 153 ? -15.508 -29.578 -11.25 1 98.5 153 HIS B O 1
ATOM 3566 N N . LEU B 1 154 ? -15.406 -27.703 -10.031 1 98.75 154 LEU B N 1
ATOM 3567 C CA . LEU B 1 154 ? -14.367 -27.094 -10.859 1 98.75 154 LEU B CA 1
ATOM 3568 C C . LEU B 1 154 ? -13.008 -27.172 -10.156 1 98.75 154 LEU B C 1
ATOM 3570 O O . LEU B 1 154 ? -11.977 -26.859 -10.758 1 98.75 154 LEU B O 1
ATOM 3574 N N . LYS B 1 155 ? -12.898 -27.578 -8.883 1 98.69 155 LYS B N 1
ATOM 3575 C CA . LYS B 1 155 ? -11.695 -27.469 -8.07 1 98.69 155 LYS B CA 1
ATOM 3576 C C . LYS B 1 155 ? -10.547 -28.281 -8.656 1 98.69 155 LYS B C 1
ATOM 3578 O O . LYS B 1 155 ? -9.391 -27.859 -8.625 1 98.69 155 LYS B O 1
ATOM 3583 N N . GLU B 1 156 ? -10.859 -29.453 -9.219 1 98.56 156 GLU B N 1
ATOM 3584 C CA . GLU B 1 156 ? -9.789 -30.266 -9.789 1 98.56 156 GLU B CA 1
ATOM 3585 C C . GLU B 1 156 ? -9.141 -29.562 -10.984 1 98.56 156 GLU B C 1
ATOM 3587 O O . GLU B 1 156 ? -7.91 -29.547 -11.094 1 98.56 156 GLU B O 1
ATOM 3592 N N . SER B 1 157 ? -9.93 -29.047 -11.875 1 98.69 157 SER B N 1
ATOM 3593 C CA . SER B 1 157 ? -9.406 -28.297 -13.023 1 98.69 157 SER B CA 1
ATOM 3594 C C . SER B 1 157 ? -8.602 -27.094 -12.578 1 98.69 157 SER B C 1
ATOM 3596 O O . SER B 1 157 ? -7.574 -26.766 -13.18 1 98.69 157 SER B O 1
ATOM 3598 N N . ALA B 1 158 ? -9.109 -26.438 -11.562 1 98.75 158 ALA B N 1
ATOM 3599 C CA . ALA B 1 158 ? -8.375 -25.281 -11.031 1 98.75 158 ALA B CA 1
ATOM 3600 C C . ALA B 1 158 ? -7.008 -25.703 -10.508 1 98.75 158 ALA B C 1
ATOM 3602 O O . ALA B 1 158 ? -6.016 -25 -10.719 1 98.75 158 ALA B O 1
ATOM 3603 N N . GLN B 1 159 ? -6.918 -26.781 -9.828 1 98.75 159 GLN B N 1
ATOM 3604 C CA . GLN B 1 159 ? -5.652 -27.281 -9.305 1 98.75 159 GLN B CA 1
ATOM 3605 C C . GLN B 1 159 ? -4.695 -27.656 -10.438 1 98.75 159 GLN B C 1
ATOM 3607 O O . GLN B 1 159 ? -3.494 -27.391 -10.352 1 98.75 159 GLN B O 1
ATOM 3612 N N . TYR B 1 160 ? -5.246 -28.281 -11.492 1 98.62 160 TYR B N 1
ATOM 3613 C CA . TYR B 1 160 ? -4.426 -28.578 -12.664 1 98.62 160 TYR B CA 1
ATOM 3614 C C . TYR B 1 160 ? -3.824 -27.312 -13.258 1 98.62 160 TYR B C 1
ATOM 3616 O O . TYR B 1 160 ? -2.664 -27.297 -13.672 1 98.62 160 TYR B O 1
ATOM 3624 N N . LEU B 1 161 ? -4.617 -26.297 -13.305 1 98.62 161 LEU B N 1
ATOM 3625 C CA . LEU B 1 161 ? -4.121 -25.031 -13.844 1 98.62 161 LEU B CA 1
ATOM 3626 C C . LEU B 1 161 ? -2.998 -24.469 -12.977 1 98.62 161 LEU B C 1
ATOM 3628 O O . LEU B 1 161 ? -1.957 -24.062 -13.492 1 98.62 161 LEU B O 1
ATOM 3632 N N . GLY B 1 162 ? -3.258 -24.453 -11.656 1 98.12 162 GLY B N 1
ATOM 3633 C CA . GLY B 1 162 ? -2.217 -24.031 -10.734 1 98.12 162 GLY B CA 1
ATOM 3634 C C . GLY B 1 162 ? -0.927 -24.812 -10.891 1 98.12 162 GLY B C 1
ATOM 3635 O O . GLY B 1 162 ? 0.157 -24.234 -10.953 1 98.12 162 GLY B O 1
ATOM 3636 N N . SER B 1 163 ? -1.04 -26.078 -10.984 1 98 163 SER B N 1
ATOM 3637 C CA . SER B 1 163 ? 0.105 -26.953 -11.156 1 98 163 SER B CA 1
ATOM 3638 C C . SER B 1 163 ? 0.848 -26.656 -12.453 1 98 163 SER B C 1
ATOM 3640 O O . SER B 1 163 ? 2.078 -26.594 -12.469 1 98 163 SER B O 1
ATOM 3642 N N . ALA B 1 164 ? 0.094 -26.5 -13.508 1 98.19 164 ALA B N 1
ATOM 3643 C CA . ALA B 1 164 ? 0.698 -26.203 -14.805 1 98.19 164 ALA B CA 1
ATOM 3644 C C . ALA B 1 164 ? 1.497 -24.906 -14.75 1 98.19 164 ALA B C 1
ATOM 3646 O O . ALA B 1 164 ? 2.645 -24.859 -15.195 1 98.19 164 ALA B O 1
ATOM 3647 N N . PHE B 1 165 ? 0.854 -23.859 -14.219 1 97.25 165 PHE B N 1
ATOM 3648 C CA . PHE B 1 165 ? 1.518 -22.562 -14.102 1 97.25 165 PHE B CA 1
ATOM 3649 C C . PHE B 1 165 ? 2.803 -22.688 -13.289 1 97.25 165 PHE B C 1
ATOM 3651 O O . PHE B 1 165 ? 3.842 -22.156 -13.688 1 97.25 165 PHE B O 1
ATOM 3658 N N . GLN B 1 166 ? 2.754 -23.422 -12.164 1 96.38 166 GLN B N 1
ATOM 3659 C CA . GLN B 1 166 ? 3.906 -23.531 -11.281 1 96.38 166 GLN B CA 1
ATOM 3660 C C . GLN B 1 166 ? 5.047 -24.281 -11.953 1 96.38 166 GLN B C 1
ATOM 3662 O O . GLN B 1 166 ? 6.207 -23.875 -11.859 1 96.38 166 GLN B O 1
ATOM 3667 N N . LYS B 1 167 ? 4.727 -25.344 -12.609 1 96.5 167 LYS B N 1
ATOM 3668 C CA . LYS B 1 167 ? 5.742 -26.156 -13.281 1 96.5 167 LYS B CA 1
ATOM 3669 C C . LYS B 1 167 ? 6.395 -25.375 -14.422 1 96.5 167 LYS B C 1
ATOM 3671 O O . LYS B 1 167 ? 7.602 -25.484 -14.648 1 96.5 167 LYS B O 1
ATOM 3676 N N . VAL B 1 168 ? 5.594 -24.609 -15.109 1 96.56 168 VAL B N 1
ATOM 3677 C CA . VAL B 1 168 ? 6.148 -23.734 -16.125 1 96.56 168 VAL B CA 1
ATOM 3678 C C . VAL B 1 168 ? 7.117 -22.734 -15.492 1 96.56 168 VAL B C 1
ATOM 3680 O O . VAL B 1 168 ? 8.203 -22.5 -16.016 1 96.56 168 VAL B O 1
ATOM 3683 N N . ASN B 1 169 ? 6.738 -22.188 -14.359 1 94 169 ASN B N 1
ATOM 3684 C CA . ASN B 1 169 ? 7.602 -21.25 -13.648 1 94 169 ASN B CA 1
ATOM 3685 C C . ASN B 1 169 ? 8.906 -21.906 -13.211 1 94 169 ASN B C 1
ATOM 3687 O O . ASN B 1 169 ? 9.977 -21.297 -13.289 1 94 169 ASN B O 1
ATOM 3691 N N . PHE B 1 170 ? 8.805 -23.141 -12.773 1 92.94 170 PHE B N 1
ATOM 3692 C CA . PHE B 1 170 ? 10.008 -23.859 -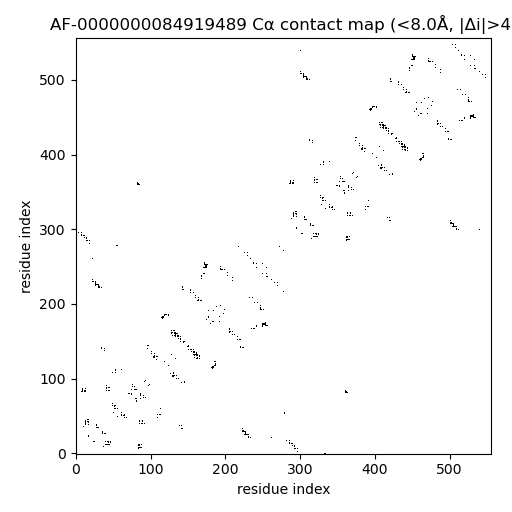12.375 1 92.94 170 PHE B CA 1
ATOM 3693 C C . PHE B 1 170 ? 10.984 -23.969 -13.547 1 92.94 170 PHE B C 1
ATOM 3695 O O . PHE B 1 170 ? 12.18 -23.734 -13.383 1 92.94 170 PHE B O 1
ATOM 3702 N N . LEU B 1 171 ? 10.484 -24.328 -14.617 1 93.69 171 LEU B N 1
ATOM 3703 C CA . LEU B 1 171 ? 11.328 -24.5 -15.789 1 93.69 171 LEU B CA 1
ATOM 3704 C C . LEU B 1 171 ? 11.859 -23.141 -16.266 1 93.69 171 LEU B C 1
ATOM 3706 O O . LEU B 1 171 ? 13.031 -23.031 -16.625 1 93.69 171 LEU B O 1
ATOM 3710 N N . ARG B 1 172 ? 10.961 -22.188 -16.312 1 93.19 172 ARG B N 1
ATOM 3711 C CA . ARG B 1 172 ? 11.312 -20.859 -16.781 1 93.19 172 ARG B CA 1
ATOM 3712 C C . ARG B 1 172 ? 12.383 -20.219 -15.898 1 93.19 172 ARG B C 1
ATOM 3714 O O . ARG B 1 172 ? 13.258 -19.5 -16.391 1 93.19 172 ARG B O 1
ATOM 3721 N N . ASP B 1 173 ? 12.328 -20.5 -14.617 1 90.94 173 ASP B N 1
ATOM 3722 C CA . ASP B 1 173 ? 13.219 -19.859 -13.648 1 90.94 173 ASP B CA 1
ATOM 3723 C C . ASP B 1 173 ? 14.281 -20.844 -13.172 1 90.94 173 ASP B C 1
ATOM 3725 O O . ASP B 1 173 ? 14.859 -20.672 -12.094 1 90.94 173 ASP B O 1
ATOM 3729 N N . PHE B 1 174 ? 14.539 -21.828 -13.961 1 90.56 174 PHE B N 1
ATOM 3730 C CA . PHE B 1 174 ? 15.422 -22.922 -13.602 1 90.56 174 PHE B CA 1
ATOM 3731 C C . PHE B 1 174 ? 16.781 -22.406 -13.141 1 90.56 174 PHE B C 1
ATOM 3733 O O . PHE B 1 174 ? 17.266 -22.797 -12.078 1 90.56 174 PHE B O 1
ATOM 3740 N N . LYS B 1 175 ? 17.375 -21.531 -13.867 1 88.69 175 LYS B N 1
ATOM 3741 C CA . LYS B 1 175 ? 18.688 -20.984 -13.562 1 88.69 175 LYS B CA 1
ATOM 3742 C C . LYS B 1 175 ? 18.703 -20.328 -12.188 1 88.69 175 LYS B C 1
ATOM 3744 O O . LYS B 1 175 ? 19.547 -20.641 -11.352 1 88.69 175 LYS B O 1
ATOM 3749 N N . ASP B 1 176 ? 17.75 -19.438 -11.977 1 87.19 176 ASP B N 1
ATOM 3750 C CA . ASP B 1 176 ? 17.719 -18.656 -10.742 1 87.19 176 ASP B CA 1
ATOM 3751 C C . ASP B 1 176 ? 17.406 -19.547 -9.539 1 87.19 176 ASP B C 1
ATOM 3753 O O . ASP B 1 176 ? 17.953 -19.344 -8.453 1 87.19 176 ASP B O 1
ATOM 3757 N N . ASP B 1 177 ? 16.562 -20.516 -9.742 1 86.75 177 ASP B N 1
ATOM 3758 C CA . ASP B 1 177 ? 16.203 -21.422 -8.656 1 86.75 177 ASP B CA 1
ATOM 3759 C C . ASP B 1 177 ? 17.422 -22.234 -8.203 1 86.75 177 ASP B C 1
ATOM 3761 O O . ASP B 1 177 ? 17.672 -22.359 -7.004 1 86.75 177 ASP B O 1
ATOM 3765 N N . ILE B 1 178 ? 18.141 -22.641 -9.117 1 82.44 178 ILE B N 1
ATOM 3766 C CA . ILE B 1 178 ? 19.281 -23.484 -8.781 1 82.44 178 ILE B CA 1
ATOM 3767 C C . ILE B 1 178 ? 20.453 -22.609 -8.328 1 82.44 178 ILE B C 1
ATOM 3769 O O . ILE B 1 178 ? 21.047 -22.859 -7.277 1 82.44 178 ILE B O 1
ATOM 3773 N N . ASN B 1 179 ? 20.75 -21.609 -9.07 1 83.38 179 ASN B N 1
ATOM 3774 C CA . ASN B 1 179 ? 21.984 -20.859 -8.836 1 83.38 179 ASN B CA 1
ATOM 3775 C C . ASN B 1 179 ? 21.812 -19.828 -7.734 1 83.38 179 ASN B C 1
ATOM 3777 O O . ASN B 1 179 ? 22.734 -19.562 -6.973 1 83.38 179 ASN B O 1
ATOM 3781 N N . GLU B 1 180 ? 20.656 -19.266 -7.676 1 81.56 180 GLU B N 1
ATOM 3782 C CA . GLU B 1 180 ? 20.469 -18.188 -6.727 1 81.56 180 GLU B CA 1
ATOM 3783 C C . GLU B 1 180 ? 19.781 -18.672 -5.453 1 81.56 180 GLU B C 1
ATOM 3785 O O . GLU B 1 180 ? 20.172 -18.281 -4.348 1 81.56 180 GLU B O 1
ATOM 3790 N N . LEU B 1 181 ? 18.812 -19.516 -5.57 1 82.81 181 LEU B N 1
ATOM 3791 C CA . LEU B 1 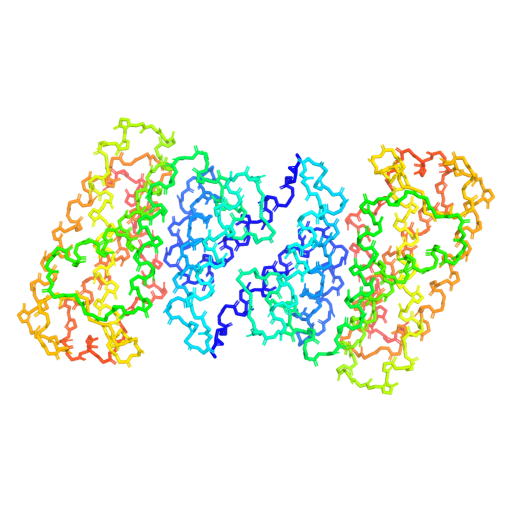181 ? 18.031 -19.922 -4.418 1 82.81 181 LEU B CA 1
ATOM 3792 C C . LEU B 1 181 ? 18.484 -21.281 -3.895 1 82.81 181 LEU B C 1
ATOM 3794 O O . LEU B 1 181 ? 18.172 -21.656 -2.764 1 82.81 181 LEU B O 1
ATOM 3798 N N . GLY B 1 182 ? 19.203 -22.047 -4.805 1 79.25 182 GLY B N 1
ATOM 3799 C CA . GLY B 1 182 ? 19.656 -23.391 -4.445 1 79.25 182 GLY B CA 1
ATOM 3800 C C . GLY B 1 182 ? 18.516 -24.391 -4.355 1 79.25 182 GLY B C 1
ATOM 3801 O O . GLY B 1 182 ? 18.562 -25.312 -3.547 1 79.25 182 GLY B O 1
ATOM 3802 N N . ARG B 1 183 ? 17.438 -24.141 -5.078 1 83.25 183 ARG B N 1
ATOM 3803 C CA . ARG B 1 183 ? 16.266 -25.016 -5.02 1 83.25 183 ARG B CA 1
ATOM 3804 C C . ARG B 1 183 ? 16.125 -25.828 -6.305 1 83.25 183 ARG B C 1
ATOM 3806 O O . ARG B 1 183 ? 16.328 -25.297 -7.402 1 83.25 183 ARG B O 1
ATOM 3813 N N . SER B 1 184 ? 15.906 -27.078 -6.148 1 83.06 184 SER B N 1
ATOM 3814 C CA . SER B 1 184 ? 15.531 -27.984 -7.234 1 83.06 184 SER B CA 1
ATOM 3815 C C . SER B 1 184 ? 14.188 -28.641 -6.965 1 83.06 184 SER B C 1
ATOM 3817 O O . SER B 1 184 ? 14.047 -29.422 -6.023 1 83.06 184 SER B O 1
ATOM 3819 N N . TYR B 1 185 ? 13.289 -28.422 -7.84 1 86.94 185 TYR B N 1
ATOM 3820 C CA . TYR B 1 185 ? 11.93 -28.812 -7.5 1 86.94 185 TYR B CA 1
ATOM 3821 C C . TYR B 1 185 ? 11.562 -30.141 -8.141 1 86.94 185 TYR B C 1
ATOM 3823 O O . TYR B 1 185 ? 10.781 -30.922 -7.582 1 86.94 185 TYR B O 1
ATOM 3831 N N . PHE B 1 186 ? 12.125 -30.422 -9.289 1 88.25 186 PHE B N 1
ATOM 3832 C CA . PHE B 1 186 ? 11.703 -31.609 -10.023 1 88.25 186 PHE B CA 1
ATOM 3833 C C . PHE B 1 186 ? 12.422 -32.844 -9.508 1 88.25 186 PHE B C 1
ATOM 3835 O O . PHE B 1 186 ? 13.648 -32.938 -9.602 1 88.25 186 PHE B O 1
ATOM 3842 N N . PRO B 1 187 ? 11.641 -33.75 -9.086 1 84.69 187 PRO B N 1
ATOM 3843 C CA . PRO B 1 187 ? 12.258 -35 -8.586 1 84.69 187 PRO B CA 1
ATOM 3844 C C . PRO B 1 187 ? 13.023 -35.75 -9.664 1 84.69 187 PRO B C 1
ATOM 3846 O O . PRO B 1 187 ? 13.891 -36.562 -9.352 1 84.69 187 PRO B O 1
ATOM 3849 N N . GLU B 1 188 ? 12.742 -35.438 -10.875 1 78.81 188 GLU B N 1
ATOM 3850 C CA . GLU B 1 188 ? 13.375 -36.094 -12.008 1 78.81 188 GLU B CA 1
ATOM 3851 C C . GLU B 1 188 ? 14.828 -35.656 -12.18 1 78.81 188 GLU B C 1
ATOM 3853 O O . GLU B 1 188 ? 15.594 -36.312 -12.906 1 78.81 188 GLU B O 1
ATOM 3858 N N . LEU B 1 189 ? 15.203 -34.594 -11.391 1 79.75 189 LEU B N 1
ATOM 3859 C CA . LEU B 1 189 ? 16.531 -34.031 -11.602 1 79.75 189 LEU B CA 1
ATOM 3860 C C . LEU B 1 189 ? 17.547 -34.688 -10.672 1 79.75 189 LEU B C 1
ATOM 3862 O O . LEU B 1 189 ? 17.344 -34.75 -9.453 1 79.75 189 LEU B O 1
ATOM 3866 N N . ASN B 1 190 ? 18.438 -35.438 -11.062 1 68.44 190 ASN B N 1
ATOM 3867 C CA . ASN B 1 190 ? 19.469 -36.125 -10.266 1 68.44 190 ASN B CA 1
ATOM 3868 C C . ASN B 1 190 ? 20.641 -35.188 -9.992 1 68.44 190 ASN B C 1
ATOM 3870 O O . ASN B 1 190 ? 21.344 -35.344 -8.992 1 68.44 190 ASN B O 1
ATOM 3874 N N . THR B 1 191 ? 21.016 -34.375 -10.82 1 67.69 191 THR B N 1
ATOM 3875 C CA . THR B 1 191 ? 22.234 -33.594 -10.703 1 67.69 191 THR B CA 1
ATOM 3876 C C . THR B 1 191 ? 21.969 -32.094 -10.961 1 67.69 191 THR B C 1
ATOM 3878 O O . THR B 1 191 ? 22.844 -31.375 -11.406 1 67.69 191 THR B O 1
ATOM 3881 N N . ASN B 1 192 ? 20.922 -31.625 -10.648 1 76.75 192 ASN B N 1
ATOM 3882 C CA . ASN B 1 192 ? 20.562 -30.25 -10.945 1 76.75 192 ASN B CA 1
ATOM 3883 C C . ASN B 1 192 ? 20.812 -29.906 -12.422 1 76.75 192 ASN B C 1
ATOM 3885 O O . ASN B 1 192 ? 21.234 -28.797 -12.742 1 76.75 192 ASN B O 1
ATOM 3889 N N . THR B 1 193 ? 20.828 -30.891 -13.125 1 84.69 193 THR B N 1
ATOM 3890 C CA . THR B 1 193 ? 20.938 -30.734 -14.57 1 84.69 193 THR B CA 1
ATOM 3891 C C . THR B 1 193 ? 19.656 -31.188 -15.266 1 84.69 193 THR B C 1
ATOM 3893 O O . THR B 1 193 ? 19.078 -32.219 -14.898 1 84.69 193 THR B O 1
ATOM 3896 N N . LEU B 1 194 ? 19.328 -30.422 -16.188 1 92.19 194 LEU B N 1
ATOM 3897 C CA . LEU B 1 194 ? 18.141 -30.75 -16.969 1 92.19 194 LEU B CA 1
ATOM 3898 C C . LEU B 1 194 ? 18.516 -31.547 -18.219 1 92.19 194 LEU B C 1
ATOM 3900 O O . LEU B 1 194 ? 19.016 -30.969 -19.203 1 92.19 194 LEU B O 1
ATOM 3904 N N . THR B 1 195 ? 18.25 -32.812 -18.188 1 92 195 THR B N 1
ATOM 3905 C CA . THR B 1 195 ? 18.484 -33.625 -19.359 1 92 195 THR B CA 1
ATOM 3906 C C . THR B 1 195 ? 17.328 -33.5 -20.359 1 92 195 THR B C 1
ATOM 3908 O O . THR B 1 195 ? 16.25 -33.031 -20 1 92 195 THR B O 1
ATOM 3911 N N . HIS B 1 196 ? 17.578 -33.969 -21.547 1 93.62 196 HIS B N 1
ATOM 3912 C CA . HIS B 1 196 ? 16.547 -33.938 -22.562 1 93.62 196 HIS B CA 1
ATOM 3913 C C . HIS B 1 196 ? 15.375 -34.844 -22.188 1 93.62 196 HIS B C 1
ATOM 3915 O O . HIS B 1 196 ? 14.211 -34.5 -22.406 1 93.62 196 HIS B O 1
ATOM 3921 N N . THR B 1 197 ? 15.719 -35.938 -21.609 1 93.69 197 THR B N 1
ATOM 3922 C CA . THR B 1 197 ? 14.695 -36.906 -21.219 1 93.69 197 THR B CA 1
ATOM 3923 C C . THR B 1 197 ? 13.828 -36.344 -20.094 1 93.69 197 THR B C 1
ATOM 3925 O O . THR B 1 197 ? 12.609 -36.469 -20.125 1 93.69 197 THR B O 1
ATOM 3928 N N . ALA B 1 198 ? 14.492 -35.719 -19.125 1 92.56 198 ALA B N 1
ATOM 3929 C CA . ALA B 1 198 ? 13.758 -35.125 -18.016 1 92.56 198 ALA B CA 1
ATOM 3930 C C . ALA B 1 198 ? 12.875 -33.969 -18.516 1 92.56 198 ALA B C 1
ATOM 3932 O O . ALA B 1 198 ? 11.727 -33.844 -18.094 1 92.56 198 ALA B O 1
ATOM 3933 N N . LYS B 1 199 ? 13.414 -33.188 -19.375 1 95.19 199 LYS B N 1
ATOM 3934 C CA . LYS B 1 199 ? 12.664 -32.062 -19.953 1 95.19 199 LYS B CA 1
ATOM 3935 C C . LYS B 1 199 ? 11.398 -32.562 -20.641 1 95.19 199 LYS B C 1
ATOM 3937 O O . LYS B 1 199 ? 10.312 -32.031 -20.406 1 95.19 199 LYS B O 1
ATOM 3942 N N . ASP B 1 200 ? 11.57 -33.562 -21.453 1 95.56 200 ASP B N 1
ATOM 3943 C CA . ASP B 1 200 ? 10.438 -34.094 -22.219 1 95.56 200 ASP B CA 1
ATOM 3944 C C . ASP B 1 200 ? 9.352 -34.625 -21.281 1 95.56 200 ASP B C 1
ATOM 3946 O O . ASP B 1 200 ? 8.164 -34.406 -21.531 1 95.56 200 ASP B O 1
ATOM 3950 N N . ARG B 1 201 ? 9.766 -35.281 -20.281 1 94.88 201 ARG B N 1
ATOM 3951 C CA . ARG B 1 201 ? 8.812 -35.812 -19.312 1 94.88 201 ARG B CA 1
ATOM 3952 C C . ARG B 1 201 ? 8.062 -34.688 -18.609 1 94.88 201 ARG B C 1
ATOM 3954 O O . ARG B 1 201 ? 6.844 -34.75 -18.422 1 94.88 201 ARG B O 1
ATOM 3961 N N . ILE B 1 202 ? 8.797 -33.688 -18.172 1 95.25 202 ILE B N 1
ATOM 3962 C CA . ILE B 1 202 ? 8.219 -32.562 -17.484 1 95.25 202 ILE B CA 1
ATOM 3963 C C . ILE B 1 202 ? 7.227 -31.828 -18.406 1 95.25 202 ILE B C 1
ATOM 3965 O O . ILE B 1 202 ? 6.117 -31.5 -17.984 1 95.25 202 ILE B O 1
ATOM 3969 N N . LEU B 1 203 ? 7.617 -31.672 -19.641 1 97.31 203 LEU B N 1
ATOM 3970 C CA . LEU B 1 203 ? 6.773 -30.969 -20.609 1 97.31 203 LEU B CA 1
ATOM 3971 C C . LEU B 1 203 ? 5.48 -31.734 -20.859 1 97.31 203 LEU B C 1
ATOM 3973 O O . LEU B 1 203 ? 4.406 -31.141 -20.953 1 97.31 203 LEU B O 1
ATOM 3977 N N . LYS B 1 204 ? 5.594 -33 -20.984 1 97.12 204 LYS B N 1
ATOM 3978 C CA . LYS B 1 204 ? 4.41 -33.844 -21.188 1 97.12 204 LYS B CA 1
ATOM 3979 C C . LYS B 1 204 ? 3.457 -33.719 -20 1 97.12 204 LYS B C 1
ATOM 3981 O O . LYS B 1 204 ? 2.238 -33.688 -20.188 1 97.12 204 LYS B O 1
ATOM 3986 N N . ASP B 1 205 ? 4.051 -33.75 -18.875 1 97 205 ASP B N 1
ATOM 3987 C CA . ASP B 1 205 ? 3.258 -33.594 -17.656 1 97 205 ASP B CA 1
ATOM 3988 C C . ASP B 1 205 ? 2.537 -32.25 -17.625 1 97 205 ASP B C 1
ATOM 3990 O O . ASP B 1 205 ? 1.36 -32.156 -17.266 1 97 205 ASP B O 1
ATOM 3994 N N . ILE B 1 206 ? 3.203 -31.172 -17.969 1 98.12 206 ILE B N 1
ATOM 3995 C CA . ILE B 1 206 ? 2.631 -29.828 -18.016 1 98.12 206 ILE B CA 1
ATOM 3996 C C . ILE B 1 206 ? 1.504 -29.781 -19.047 1 98.12 206 ILE B C 1
ATOM 3998 O O . ILE B 1 206 ? 0.45 -29.188 -18.781 1 98.12 206 ILE B O 1
ATOM 4002 N N . GLU B 1 207 ? 1.705 -30.406 -20.156 1 98.31 207 GLU B N 1
ATOM 4003 C CA . GLU B 1 207 ? 0.689 -30.422 -21.203 1 98.31 207 GLU B CA 1
ATOM 4004 C C . GLU B 1 207 ? -0.58 -31.125 -20.734 1 98.31 207 GLU B C 1
ATOM 4006 O O . GLU B 1 207 ? -1.69 -30.688 -21.047 1 98.31 207 GLU B O 1
ATOM 4011 N N . ASN B 1 208 ? -0.331 -32.188 -20.094 1 98.31 208 ASN B N 1
ATOM 4012 C CA . ASN B 1 208 ? -1.48 -32.875 -19.516 1 98.31 208 ASN B CA 1
ATOM 4013 C C . ASN B 1 208 ? -2.238 -32 -18.531 1 98.31 208 ASN B C 1
ATOM 4015 O O . ASN B 1 208 ? -3.471 -31.953 -18.562 1 98.31 208 ASN B O 1
ATOM 4019 N N . ASP B 1 209 ? -1.515 -31.328 -17.641 1 98.56 209 ASP B N 1
ATOM 4020 C CA . ASP B 1 209 ? -2.143 -30.422 -16.703 1 98.56 209 ASP B CA 1
ATOM 4021 C C . ASP B 1 209 ? -2.945 -29.344 -17.422 1 98.56 209 ASP B C 1
ATOM 4023 O O . ASP B 1 209 ? -4.07 -29.031 -17.031 1 98.56 209 ASP B O 1
ATOM 4027 N N . PHE B 1 210 ? -2.371 -28.781 -18.484 1 98.5 210 PHE B N 1
ATOM 4028 C CA . PHE B 1 210 ? -3.055 -27.75 -19.25 1 98.5 210 PHE B CA 1
ATOM 4029 C C . PHE B 1 210 ? -4.34 -28.297 -19.859 1 98.5 210 PHE B C 1
ATOM 4031 O O . PHE B 1 210 ? -5.363 -27.609 -19.875 1 98.5 210 PHE B O 1
ATOM 4038 N N . SER B 1 211 ? -4.246 -29.484 -20.375 1 98.5 211 SER B N 1
ATOM 4039 C CA . SER B 1 211 ? -5.422 -30.109 -20.984 1 98.5 211 SER B CA 1
ATOM 4040 C C . SER B 1 211 ? -6.547 -30.281 -19.969 1 98.5 211 SER B C 1
ATOM 4042 O O . SER B 1 211 ? -7.703 -29.969 -20.266 1 98.5 211 SER B O 1
ATOM 4044 N N . GLU B 1 212 ? -6.219 -30.766 -18.828 1 98.62 212 GLU B N 1
ATOM 4045 C CA . GLU B 1 212 ? -7.207 -30.953 -17.781 1 98.62 212 GLU B CA 1
ATOM 4046 C C . GLU B 1 212 ? -7.738 -29.625 -17.266 1 98.62 212 GLU B C 1
ATOM 4048 O O . GLU B 1 212 ? -8.93 -29.5 -16.969 1 98.62 212 GLU B O 1
ATOM 4053 N N . ALA B 1 213 ? -6.895 -28.656 -17.156 1 98.69 213 ALA B N 1
ATOM 4054 C CA . ALA B 1 213 ? -7.285 -27.312 -16.703 1 98.69 213 ALA B CA 1
ATOM 4055 C C . ALA B 1 213 ? -8.305 -26.688 -17.641 1 98.69 213 ALA B C 1
ATOM 4057 O O . ALA B 1 213 ? -9.266 -26.062 -17.203 1 98.69 213 ALA B O 1
ATOM 4058 N N . TYR B 1 214 ? -8.125 -26.875 -18.938 1 98.25 214 TYR B N 1
ATOM 4059 C CA . TYR B 1 214 ? -8.961 -26.266 -19.953 1 98.25 214 TYR B CA 1
ATOM 4060 C C . TYR B 1 214 ? -10.406 -26.703 -19.828 1 98.25 214 TYR B C 1
ATOM 4062 O O . TYR B 1 214 ? -11.328 -25.922 -20.062 1 98.25 214 TYR B O 1
ATOM 4070 N N . LYS B 1 215 ? -10.602 -27.938 -19.438 1 98.25 215 LYS B N 1
ATOM 4071 C CA . LYS B 1 215 ? -11.953 -28.484 -19.266 1 98.25 215 LYS B CA 1
ATOM 4072 C C . LYS B 1 215 ? -12.758 -27.656 -18.266 1 98.25 215 LYS B C 1
ATOM 4074 O O . LYS B 1 215 ? -13.969 -27.516 -18.406 1 98.25 215 LYS B O 1
ATOM 4079 N N . GLY B 1 216 ? -12.078 -27.141 -17.266 1 98.38 216 GLY B N 1
ATOM 4080 C CA . GLY B 1 216 ? -12.75 -26.312 -16.281 1 98.38 216 GLY B CA 1
ATOM 4081 C C . GLY B 1 216 ? -12.852 -24.859 -16.672 1 98.38 216 GLY B C 1
ATOM 4082 O O . GLY B 1 216 ? -13.812 -24.172 -16.312 1 98.38 216 GLY B O 1
ATOM 4083 N N . ILE B 1 217 ? -11.898 -24.359 -17.453 1 98.19 217 ILE B N 1
ATOM 4084 C CA . ILE B 1 217 ? -11.867 -22.953 -17.828 1 98.19 217 ILE B CA 1
ATOM 4085 C C . ILE B 1 217 ? -13.117 -22.594 -18.625 1 98.19 217 ILE B C 1
ATOM 4087 O O . ILE B 1 217 ? -13.75 -21.562 -18.375 1 98.19 217 ILE B O 1
ATOM 4091 N N . VAL B 1 218 ? -13.602 -23.469 -19.469 1 96.88 218 VAL B N 1
ATOM 4092 C CA . VAL B 1 218 ? -14.719 -23.203 -20.375 1 96.88 218 VAL B CA 1
ATOM 4093 C C . VAL B 1 218 ? -16.031 -23.25 -19.594 1 96.88 218 VAL B C 1
ATOM 4095 O O . VAL B 1 218 ? -17.078 -22.859 -20.109 1 96.88 218 VAL B O 1
ATOM 4098 N N . GLN B 1 219 ? -15.961 -23.688 -18.359 1 98.06 219 GLN B N 1
ATOM 4099 C CA . GLN B 1 219 ? -17.172 -23.812 -17.531 1 98.06 219 GLN B CA 1
ATOM 4100 C C . GLN B 1 219 ? -17.203 -22.734 -16.453 1 98.06 219 GLN B C 1
ATOM 4102 O O . GLN B 1 219 ? -18.156 -22.656 -15.68 1 98.06 219 GLN B O 1
ATOM 4107 N N . LEU B 1 220 ? -16.234 -21.859 -16.391 1 98.38 220 LEU B N 1
ATOM 4108 C CA . LEU B 1 220 ? -16.188 -20.781 -15.391 1 98.38 220 LEU B CA 1
ATOM 4109 C C . LEU B 1 220 ? -17.297 -19.781 -15.633 1 98.38 220 LEU B C 1
ATOM 4111 O O . LEU B 1 220 ? -17.766 -19.625 -16.766 1 98.38 220 LEU B O 1
ATOM 4115 N N . PRO B 1 221 ? -17.734 -19.125 -14.547 1 97.94 221 PRO B N 1
ATOM 4116 C CA . PRO B 1 221 ? -18.656 -18 -14.75 1 97.94 221 PRO B CA 1
ATOM 4117 C C . PRO B 1 221 ? -18.125 -16.953 -15.711 1 97.94 221 PRO B C 1
ATOM 4119 O O . PRO B 1 221 ? -16.906 -16.766 -15.805 1 97.94 221 PRO B O 1
ATOM 4122 N N . LEU B 1 222 ? -18.984 -16.219 -16.344 1 96.06 222 LEU B N 1
ATOM 4123 C CA . LEU B 1 222 ? -18.609 -15.211 -17.328 1 96.06 222 LEU B CA 1
ATOM 4124 C C . LEU B 1 222 ? -17.734 -14.133 -16.703 1 96.06 222 LEU B C 1
ATOM 4126 O O . LEU B 1 222 ? -16.844 -13.578 -17.359 1 96.06 222 LEU B O 1
ATOM 4130 N N . GLU B 1 223 ? -17.938 -13.891 -15.453 1 96.81 223 GLU B N 1
ATOM 4131 C CA . GLU B 1 223 ? -17.25 -12.836 -14.719 1 96.81 223 GLU B CA 1
ATOM 4132 C C . GLU B 1 223 ? -15.75 -13.094 -14.656 1 96.81 223 GLU B C 1
ATOM 4134 O O . GLU B 1 223 ? -14.953 -12.172 -14.469 1 96.81 223 GLU B O 1
ATOM 4139 N N . SER B 1 224 ? -15.344 -14.32 -14.875 1 98.19 224 SER B N 1
ATOM 4140 C CA . SER B 1 224 ? -13.938 -14.648 -14.648 1 98.19 224 SER B CA 1
ATOM 4141 C C . SER B 1 224 ? -13.336 -15.344 -15.867 1 98.19 224 SER B C 1
ATOM 4143 O O . SER B 1 224 ? -12.117 -15.406 -16.016 1 98.19 224 SER B O 1
ATOM 4145 N N . ARG B 1 225 ? -14.086 -15.891 -16.766 1 97.5 225 ARG B N 1
ATOM 4146 C CA . ARG B 1 225 ? -13.672 -16.859 -17.781 1 97.5 225 ARG B CA 1
ATOM 4147 C C . ARG B 1 225 ? -12.633 -16.25 -18.719 1 97.5 225 ARG B C 1
ATOM 4149 O O . ARG B 1 225 ? -11.594 -16.875 -18.969 1 97.5 225 ARG B O 1
ATOM 4156 N N . LEU B 1 226 ? -12.883 -15.062 -19.219 1 96.5 226 LEU B N 1
ATOM 4157 C CA . LEU B 1 226 ? -11.977 -14.453 -20.188 1 96.5 226 LEU B CA 1
ATOM 4158 C C . LEU B 1 226 ? -10.609 -14.203 -19.547 1 96.5 226 LEU B C 1
ATOM 4160 O O . LEU B 1 226 ? -9.578 -14.461 -20.172 1 96.5 226 LEU B O 1
ATOM 4164 N N . GLY B 1 227 ? -10.602 -13.688 -18.328 1 97.25 227 GLY B N 1
ATOM 4165 C CA . GLY B 1 227 ? -9.336 -13.422 -17.656 1 97.25 227 GLY B CA 1
ATOM 4166 C C . GLY B 1 227 ? -8.508 -14.672 -17.438 1 97.25 227 GLY B C 1
ATOM 4167 O O . GLY B 1 227 ? -7.297 -14.672 -17.688 1 97.25 227 GLY B O 1
ATOM 4168 N N . VAL B 1 228 ? -9.141 -15.734 -17 1 97.81 228 VAL B N 1
ATOM 4169 C CA . VAL B 1 228 ? -8.438 -17 -16.781 1 97.81 228 VAL B CA 1
ATOM 4170 C C . VAL B 1 228 ? -7.949 -17.562 -18.109 1 97.81 228 VAL B C 1
ATOM 4172 O O . VAL B 1 228 ? -6.832 -18.078 -18.188 1 97.81 228 VAL B O 1
ATOM 4175 N N . PHE B 1 229 ? -8.75 -17.422 -19.094 1 97 229 PHE B N 1
ATOM 4176 C CA . PHE B 1 229 ? -8.398 -17.922 -20.406 1 97 229 PHE B CA 1
ATOM 4177 C C . PHE B 1 229 ? -7.176 -17.203 -20.953 1 97 229 PHE B C 1
ATOM 4179 O O . PHE B 1 229 ? -6.289 -17.844 -21.547 1 97 229 PHE B O 1
ATOM 4186 N N . VAL B 1 230 ? -7.098 -15.977 -20.812 1 96.38 230 VAL B N 1
ATOM 4187 C CA . VAL B 1 230 ? -5.953 -15.195 -21.281 1 96.38 230 VAL B CA 1
ATOM 4188 C C . VAL B 1 230 ? -4.691 -15.641 -20.531 1 96.38 230 VAL B C 1
ATOM 4190 O O . VAL B 1 230 ? -3.637 -15.82 -21.141 1 96.38 230 VAL B O 1
ATOM 4193 N N . ALA B 1 231 ? -4.781 -15.797 -19.219 1 95.5 231 ALA B N 1
ATOM 4194 C CA . ALA B 1 231 ? -3.639 -16.297 -18.453 1 95.5 231 ALA B CA 1
ATOM 4195 C C . ALA B 1 231 ? -3.205 -17.672 -18.969 1 95.5 231 ALA B C 1
ATOM 4197 O O . ALA B 1 231 ? -2.012 -17.938 -19.125 1 95.5 231 ALA B O 1
ATOM 4198 N N . TYR B 1 232 ? -4.191 -18.5 -19.156 1 96.62 232 TYR B N 1
ATOM 4199 C CA . TYR B 1 232 ? -3.949 -19.828 -19.719 1 96.62 232 TYR B CA 1
ATOM 4200 C C . TYR B 1 232 ? -3.191 -19.734 -21.031 1 96.62 232 TYR B C 1
ATOM 4202 O O . TYR B 1 232 ? -2.217 -20.469 -21.25 1 96.62 232 TYR B O 1
ATOM 4210 N N . LYS B 1 233 ? -3.58 -18.859 -21.906 1 95.81 233 LYS B N 1
ATOM 4211 C CA . LYS B 1 233 ? -2.949 -18.703 -23.219 1 95.81 233 LYS B CA 1
ATOM 4212 C C . LYS B 1 233 ? -1.527 -18.172 -23.078 1 95.81 233 LYS B C 1
ATOM 4214 O O . LYS B 1 233 ? -0.631 -18.562 -23.828 1 95.81 233 LYS B O 1
ATOM 4219 N N . TYR B 1 234 ? -1.339 -17.25 -22.188 1 94.44 234 TYR B N 1
ATOM 4220 C CA . TYR B 1 234 ? -0.003 -16.734 -21.922 1 94.44 234 TYR B CA 1
ATOM 4221 C C . TYR B 1 234 ? 0.948 -17.844 -21.5 1 94.44 234 TYR B C 1
ATOM 4223 O O . TYR B 1 234 ? 2.043 -17.984 -22.06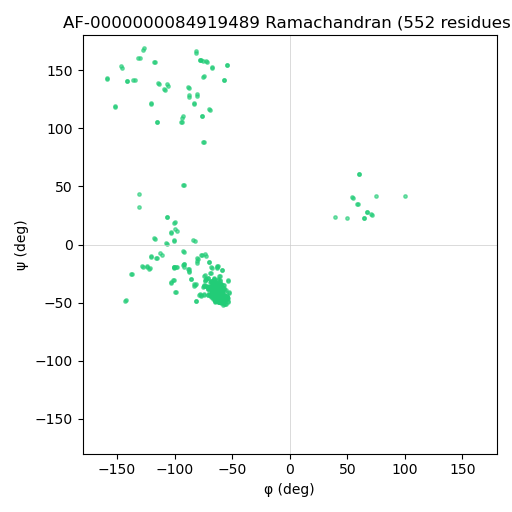2 1 94.44 234 TYR B O 1
ATOM 4231 N N . TYR B 1 235 ? 0.556 -18.641 -20.578 1 95.81 235 TYR B N 1
ATOM 4232 C CA . TYR B 1 235 ? 1.424 -19.688 -20.062 1 95.81 235 TYR B CA 1
ATOM 4233 C C . TYR B 1 235 ? 1.581 -20.812 -21.078 1 95.81 235 TYR B C 1
ATOM 4235 O O . TYR B 1 235 ? 2.617 -21.484 -21.109 1 95.81 235 TYR B O 1
ATOM 4243 N N . SER B 1 236 ? 0.552 -21 -21.875 1 96.25 236 SER B N 1
ATOM 4244 C CA . SER B 1 236 ? 0.678 -21.953 -22.969 1 96.25 236 SER B CA 1
ATOM 4245 C C . SER B 1 236 ? 1.74 -21.516 -23.969 1 96.25 236 SER B C 1
ATOM 4247 O O . SER B 1 236 ? 2.498 -22.344 -24.484 1 96.25 236 SER B O 1
ATOM 4249 N N . LYS B 1 237 ? 1.735 -20.266 -24.25 1 95.44 237 LYS B N 1
ATOM 4250 C CA . LYS B 1 237 ? 2.762 -19.75 -25.141 1 95.44 237 LYS B CA 1
ATOM 4251 C C . LYS B 1 237 ? 4.152 -19.891 -24.531 1 95.44 237 LYS B C 1
ATOM 4253 O O . LYS B 1 237 ? 5.117 -20.203 -25.234 1 95.44 237 LYS B O 1
ATOM 4258 N N . LEU B 1 238 ? 4.25 -19.609 -23.25 1 95.06 238 LEU B N 1
ATOM 4259 C CA . LEU B 1 238 ? 5.508 -19.812 -22.531 1 95.06 238 LEU B CA 1
ATOM 4260 C C . LEU B 1 238 ? 5.953 -21.266 -22.625 1 95.06 238 LEU B C 1
ATOM 4262 O O . LEU B 1 238 ? 7.137 -21.547 -22.828 1 95.06 238 LEU B O 1
ATOM 4266 N N . LEU B 1 239 ? 5.031 -22.172 -22.453 1 96.94 239 LEU B N 1
ATOM 4267 C CA . LEU B 1 239 ? 5.32 -23.594 -22.562 1 96.94 239 LEU B CA 1
ATOM 4268 C C . LEU B 1 239 ? 5.863 -23.938 -23.938 1 96.94 239 LEU B C 1
ATOM 4270 O O . LEU B 1 239 ? 6.816 -24.719 -24.062 1 96.94 239 LEU B O 1
ATOM 4274 N N . ASN B 1 240 ? 5.285 -23.375 -24.938 1 96.69 240 ASN B N 1
ATOM 4275 C CA . ASN B 1 240 ? 5.734 -23.625 -26.312 1 96.69 240 ASN B CA 1
ATOM 4276 C C . ASN B 1 240 ? 7.164 -23.141 -26.531 1 96.69 240 ASN B C 1
ATOM 4278 O O . ASN B 1 240 ? 7.945 -23.781 -27.234 1 96.69 240 ASN B O 1
ATOM 4282 N N . LYS B 1 241 ? 7.469 -22.016 -25.953 1 95.81 241 LYS B N 1
ATOM 4283 C CA . LYS B 1 241 ? 8.836 -21.516 -26.031 1 95.81 241 LYS B CA 1
ATOM 4284 C C . LYS B 1 241 ? 9.805 -22.453 -25.312 1 95.81 241 LYS B C 1
ATOM 4286 O O . LYS B 1 241 ? 10.938 -22.656 -25.766 1 95.81 241 LYS B O 1
ATOM 4291 N N . LEU B 1 242 ? 9.344 -22.922 -24.234 1 96.38 242 LEU B N 1
ATOM 4292 C CA . LEU B 1 242 ? 10.164 -23.844 -23.469 1 96.38 242 LEU B CA 1
ATOM 4293 C C . LEU B 1 242 ? 10.391 -25.141 -24.219 1 96.38 242 LEU B C 1
ATOM 4295 O O . LEU B 1 242 ? 11.477 -25.719 -24.156 1 96.38 242 LEU B O 1
ATOM 4299 N N . LYS B 1 243 ? 9.398 -25.594 -24.922 1 96.62 243 LYS B N 1
ATOM 4300 C CA . LYS B 1 243 ? 9.5 -26.797 -25.734 1 96.62 243 LYS B CA 1
ATOM 4301 C C . LYS B 1 243 ? 10.555 -26.625 -26.828 1 96.62 243 LYS B C 1
ATOM 4303 O O . LYS B 1 243 ? 11.297 -27.562 -27.125 1 96.62 243 LYS B O 1
ATOM 4308 N N . LYS B 1 244 ? 10.68 -25.469 -27.312 1 96.38 244 LYS B N 1
ATOM 4309 C CA . LYS B 1 244 ? 11.578 -25.203 -28.438 1 96.38 244 LYS B CA 1
ATOM 4310 C C . LYS B 1 244 ? 12.992 -24.906 -27.938 1 96.38 244 LYS B C 1
ATOM 4312 O O . LYS B 1 244 ? 13.961 -25.062 -28.688 1 96.38 244 LYS B O 1
ATOM 4317 N N . ALA B 1 245 ? 13.102 -24.5 -26.734 1 95.56 245 ALA B N 1
ATOM 4318 C CA . ALA B 1 245 ? 14.406 -24.156 -26.172 1 95.56 245 ALA B CA 1
ATOM 4319 C C . ALA B 1 245 ? 15.211 -25.406 -25.844 1 95.56 245 ALA B C 1
ATOM 4321 O O . ALA B 1 245 ? 14.648 -26.422 -25.422 1 95.56 245 ALA B O 1
ATOM 4322 N N . ASP B 1 246 ? 16.516 -25.359 -26.031 1 95.38 246 ASP B N 1
ATOM 4323 C CA . ASP B 1 246 ? 17.359 -26.469 -25.609 1 95.38 246 ASP B CA 1
ATOM 4324 C C . ASP B 1 246 ? 17.594 -26.438 -24.109 1 95.38 246 ASP B C 1
ATOM 4326 O O . ASP B 1 246 ? 17.375 -25.406 -23.453 1 95.38 246 ASP B O 1
ATOM 4330 N N . THR B 1 247 ? 17.938 -27.547 -23.578 1 94.25 247 THR B N 1
ATOM 4331 C CA . THR B 1 247 ? 18.141 -27.672 -22.141 1 94.25 247 THR B CA 1
ATOM 4332 C C . THR B 1 247 ? 19.156 -26.656 -21.641 1 94.25 247 THR B C 1
ATOM 4334 O O . THR B 1 247 ? 19.016 -26.094 -20.547 1 94.25 247 THR B O 1
ATOM 4337 N N . SER B 1 248 ? 20.203 -26.422 -22.422 1 93.5 248 SER B N 1
ATOM 4338 C CA . SER B 1 248 ? 21.234 -25.453 -22.047 1 93.5 248 SER B CA 1
ATOM 4339 C C . SER B 1 248 ? 20.641 -24.047 -21.906 1 93.5 248 SER B C 1
ATOM 4341 O O . SER B 1 248 ? 20.984 -23.312 -20.984 1 93.5 248 SER B O 1
ATOM 4343 N N . SER B 1 249 ? 19.781 -23.703 -22.797 1 93.88 249 SER B N 1
ATOM 4344 C CA . SER B 1 249 ? 19.141 -22.406 -22.75 1 93.88 249 SER B CA 1
ATOM 4345 C C . SER B 1 249 ? 18.266 -22.25 -21.516 1 93.88 249 SER B C 1
ATOM 4347 O O . SER B 1 249 ? 18.312 -21.203 -20.844 1 93.88 249 SER B O 1
ATOM 4349 N N . ILE B 1 250 ? 17.547 -23.25 -21.172 1 93.38 250 ILE B N 1
ATOM 4350 C CA . ILE B 1 250 ? 16.672 -23.234 -20.016 1 93.38 250 ILE B CA 1
ATOM 4351 C C . ILE B 1 250 ? 17.5 -23.141 -18.734 1 93.38 250 ILE B C 1
ATOM 4353 O O . ILE B 1 250 ? 17.125 -22.453 -17.797 1 93.38 250 ILE B O 1
ATOM 4357 N N . MET B 1 251 ? 18.672 -23.781 -18.703 1 91.94 251 MET B N 1
ATOM 4358 C CA . MET B 1 251 ? 19.5 -23.844 -17.5 1 91.94 251 MET B CA 1
ATOM 4359 C C . MET B 1 251 ? 20.297 -22.547 -17.328 1 91.94 251 MET B C 1
ATOM 4361 O O . MET B 1 251 ? 20.766 -22.25 -16.219 1 91.94 251 MET B O 1
ATOM 4365 N N . ASN B 1 252 ? 20.328 -21.703 -18.484 1 91.19 252 ASN B N 1
ATOM 4366 C CA . ASN B 1 252 ? 21.25 -20.578 -18.391 1 91.19 252 ASN B CA 1
ATOM 4367 C C . ASN B 1 252 ? 20.531 -19.234 -18.547 1 91.19 252 ASN B C 1
ATOM 4369 O O . ASN B 1 252 ? 21.141 -18.172 -18.359 1 91.19 252 ASN B O 1
ATOM 4373 N N . SER B 1 253 ? 19.297 -19.375 -18.938 1 91.12 253 SER B N 1
ATOM 4374 C CA . SER B 1 253 ? 18.578 -18.109 -19.094 1 91.12 253 SER B CA 1
ATOM 4375 C C . SER B 1 253 ? 17.094 -18.266 -18.734 1 91.12 253 SER B C 1
ATOM 4377 O O . SER B 1 253 ? 16.547 -19.375 -18.812 1 91.12 253 SER B O 1
ATOM 4379 N N . ARG B 1 254 ? 16.547 -17.188 -18.328 1 89.44 254 ARG B N 1
ATOM 4380 C CA . ARG B 1 254 ? 15.109 -17.156 -18.078 1 89.44 254 ARG B CA 1
ATOM 4381 C C . ARG B 1 254 ? 14.344 -16.984 -19.391 1 89.44 254 ARG B C 1
ATOM 4383 O O . ARG B 1 254 ? 14.625 -16.078 -20.172 1 89.44 254 ARG B O 1
ATOM 4390 N N . ILE B 1 255 ? 13.414 -17.812 -19.594 1 87.19 255 ILE B N 1
ATOM 4391 C CA . ILE B 1 255 ? 12.594 -17.75 -20.797 1 87.19 255 ILE B CA 1
ATOM 4392 C C . ILE B 1 255 ? 11.414 -16.797 -20.547 1 87.19 255 ILE B C 1
ATOM 4394 O O . ILE B 1 255 ? 10.664 -16.969 -19.578 1 87.19 255 ILE B O 1
ATOM 4398 N N . ARG B 1 256 ? 11.203 -15.812 -21.453 1 88.25 256 ARG B N 1
ATOM 4399 C CA . ARG B 1 256 ? 10.164 -14.805 -21.297 1 88.25 256 ARG B CA 1
ATOM 4400 C C . ARG B 1 256 ? 9.352 -14.648 -22.578 1 88.25 256 ARG B C 1
ATOM 4402 O O . ARG B 1 256 ? 9.773 -15.094 -23.641 1 88.25 256 ARG B O 1
ATOM 4409 N N . ILE B 1 257 ? 8.234 -14.086 -22.328 1 89.19 257 ILE B N 1
ATOM 4410 C CA . ILE B 1 257 ? 7.418 -13.617 -23.453 1 89.19 257 ILE B CA 1
ATOM 4411 C C . ILE B 1 257 ? 7.473 -12.094 -23.516 1 89.19 257 ILE B C 1
ATOM 4413 O O . ILE B 1 257 ? 7.43 -11.414 -22.5 1 89.19 257 ILE B O 1
ATOM 4417 N N . SER B 1 258 ? 7.594 -11.578 -24.734 1 88.5 258 SER B N 1
ATOM 4418 C CA . SER B 1 258 ? 7.711 -10.141 -24.922 1 88.5 258 SER B CA 1
ATOM 4419 C C . SER B 1 258 ? 6.355 -9.453 -24.781 1 88.5 258 SER B C 1
ATOM 4421 O O . SER B 1 258 ? 5.312 -10.078 -24.953 1 88.5 258 SER B O 1
ATOM 4423 N N . ASN B 1 259 ? 6.344 -8.18 -24.5 1 88.31 259 ASN B N 1
ATOM 4424 C CA . ASN B 1 259 ? 5.113 -7.418 -24.297 1 88.31 259 ASN B CA 1
ATOM 4425 C C . ASN B 1 259 ? 4.273 -7.371 -25.578 1 88.31 259 ASN B C 1
ATOM 4427 O O . ASN B 1 259 ? 3.053 -7.531 -25.531 1 88.31 259 ASN B O 1
ATOM 4431 N N . PRO B 1 260 ? 4.863 -7.211 -26.703 1 87.69 260 PRO B N 1
ATOM 4432 C CA . PRO B 1 260 ? 4.062 -7.258 -27.922 1 87.69 260 PRO B CA 1
ATOM 4433 C C . PRO B 1 260 ? 3.355 -8.594 -28.109 1 87.69 260 PRO B C 1
ATOM 4435 O O . PRO B 1 260 ? 2.205 -8.633 -28.562 1 87.69 260 PRO B O 1
ATOM 4438 N N . LEU B 1 261 ? 4.066 -9.656 -27.828 1 88.94 261 LEU B N 1
ATOM 4439 C CA . LEU B 1 261 ? 3.447 -10.977 -27.938 1 88.94 261 LEU B CA 1
ATOM 4440 C C . LEU B 1 261 ? 2.318 -11.133 -26.922 1 88.94 261 LEU B C 1
ATOM 4442 O O . LEU B 1 261 ? 1.288 -11.734 -27.219 1 88.94 261 LEU B O 1
ATOM 4446 N N . LYS B 1 262 ? 2.465 -10.617 -25.734 1 90.12 262 LYS B N 1
ATOM 4447 C CA . LYS B 1 262 ? 1.387 -10.641 -24.75 1 90.12 262 LYS B CA 1
ATOM 4448 C C . LYS B 1 262 ? 0.147 -9.922 -25.281 1 90.12 262 LYS B C 1
ATOM 4450 O O . LYS B 1 262 ? -0.977 -10.391 -25.078 1 90.12 262 LYS B O 1
ATOM 4455 N N . PHE B 1 263 ? 0.383 -8.844 -25.938 1 89.25 263 PHE B N 1
ATOM 4456 C CA . PHE B 1 263 ? -0.722 -8.086 -26.516 1 89.25 263 PHE B CA 1
ATOM 4457 C C . PHE B 1 263 ? -1.418 -8.898 -27.609 1 89.25 263 PHE B C 1
ATOM 4459 O O . PHE B 1 263 ? -2.646 -8.875 -27.719 1 89.25 263 PHE B O 1
ATOM 4466 N N . LEU B 1 264 ? -0.641 -9.5 -28.375 1 89.38 264 LEU B N 1
ATOM 4467 C CA . LEU B 1 264 ? -1.209 -10.344 -29.438 1 89.38 264 LEU B CA 1
ATOM 4468 C C . LEU B 1 264 ? -2.059 -11.461 -28.828 1 89.38 264 LEU B C 1
ATOM 4470 O O . LEU B 1 264 ? -3.145 -11.758 -29.328 1 89.38 264 LEU B O 1
ATOM 4474 N N . ILE B 1 265 ? -1.557 -12.07 -27.812 1 90.56 265 ILE B N 1
ATOM 4475 C CA . ILE B 1 265 ? -2.279 -13.133 -27.125 1 90.56 265 ILE B CA 1
ATOM 4476 C C . ILE B 1 265 ? -3.604 -12.594 -26.594 1 90.56 265 ILE B C 1
ATOM 4478 O O . ILE B 1 265 ? -4.648 -13.234 -26.734 1 90.56 265 ILE B O 1
ATOM 4482 N N . LEU B 1 266 ? -3.52 -11.398 -25.969 1 88.81 266 LEU B N 1
ATOM 4483 C CA . LEU B 1 266 ? -4.707 -10.758 -25.406 1 88.81 266 LEU B CA 1
ATOM 4484 C C . LEU B 1 266 ? -5.758 -10.531 -26.484 1 88.81 266 LEU B C 1
ATOM 4486 O O . LEU B 1 266 ? -6.934 -10.852 -26.297 1 88.81 266 LEU B O 1
ATOM 4490 N N . THR B 1 267 ? -5.332 -9.992 -27.609 1 89.19 267 THR B N 1
ATOM 4491 C CA . THR B 1 267 ? -6.246 -9.672 -28.703 1 89.19 267 THR B CA 1
ATOM 4492 C C . THR B 1 267 ? -6.887 -10.945 -29.266 1 89.19 267 THR B C 1
ATOM 4494 O O . THR B 1 267 ? -8.102 -10.992 -29.469 1 89.19 267 THR B O 1
ATOM 4497 N N . LYS B 1 268 ? -6.156 -11.938 -29.453 1 90.06 268 LYS B N 1
ATOM 4498 C CA . LYS B 1 268 ? -6.672 -13.195 -29.984 1 90.06 268 LYS B CA 1
ATOM 4499 C C . LYS B 1 268 ? -7.656 -13.836 -29.016 1 90.06 268 LYS B C 1
ATOM 4501 O O . LYS B 1 268 ? -8.703 -14.336 -29.438 1 90.06 268 LYS B O 1
ATOM 4506 N N . ALA B 1 269 ? -7.246 -13.844 -27.812 1 87.81 269 ALA B N 1
ATOM 4507 C CA . ALA B 1 269 ? -8.109 -14.43 -26.781 1 87.81 269 ALA B CA 1
ATOM 4508 C C . ALA B 1 269 ? -9.438 -13.672 -26.688 1 87.81 269 ALA B C 1
ATOM 4510 O O . ALA B 1 269 ? -10.492 -14.281 -26.547 1 87.81 269 ALA B O 1
ATOM 4511 N N . TYR B 1 270 ? -9.391 -12.391 -26.766 1 87 270 TYR B N 1
ATOM 4512 C CA . TYR B 1 270 ? -10.578 -11.555 -26.672 1 87 270 TYR B CA 1
ATOM 4513 C C . TYR B 1 270 ? -11.531 -11.836 -27.844 1 87 270 TYR B C 1
ATOM 4515 O O . TYR B 1 270 ? -12.742 -11.922 -27.641 1 87 270 TYR B O 1
ATOM 4523 N N . ILE B 1 271 ? -10.977 -11.938 -28.984 1 86.56 271 ILE B N 1
ATOM 4524 C CA . ILE B 1 271 ? -11.766 -12.227 -30.188 1 86.56 271 ILE B CA 1
ATOM 4525 C C . ILE B 1 271 ? -12.453 -13.586 -30.047 1 86.56 271 ILE B C 1
ATOM 4527 O O . ILE B 1 271 ? -13.641 -13.719 -30.328 1 86.56 271 ILE B O 1
ATOM 4531 N N . ARG B 1 272 ? -11.789 -14.578 -29.625 1 85.94 272 ARG B N 1
ATOM 4532 C CA . ARG B 1 272 ? -12.359 -15.906 -29.406 1 85.94 272 ARG B CA 1
ATOM 4533 C C . ARG B 1 272 ? -13.492 -15.852 -28.375 1 85.94 272 ARG B C 1
ATOM 4535 O O . ARG B 1 272 ? -14.516 -16.516 -28.547 1 85.94 272 ARG B O 1
ATOM 4542 N N . PHE B 1 273 ? -13.227 -15.125 -27.375 1 84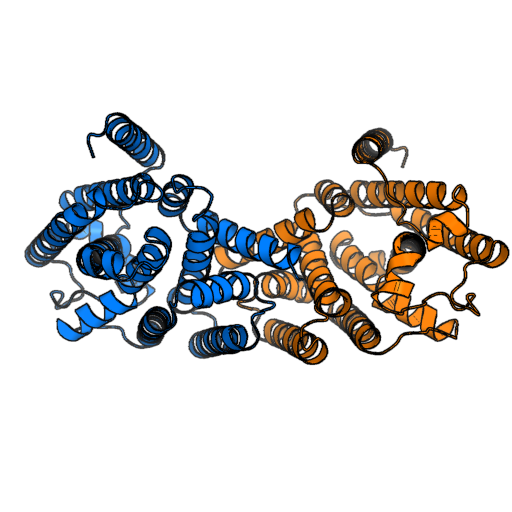.12 273 PHE B N 1
ATOM 4543 C CA . PHE B 1 273 ? -14.219 -14.992 -26.312 1 84.12 273 PHE B CA 1
ATOM 4544 C C . PHE B 1 273 ? -15.477 -14.312 -26.828 1 84.12 273 PHE B C 1
ATOM 4546 O O . PHE B 1 273 ? -16.594 -14.758 -26.531 1 84.12 273 PHE B O 1
ATOM 4553 N N . LYS B 1 274 ? -15.336 -13.219 -27.562 1 82.88 274 LYS B N 1
ATOM 4554 C CA . LYS B 1 274 ? -16.469 -12.453 -28.094 1 82.88 274 LYS B CA 1
ATOM 4555 C C . LYS B 1 274 ? -17.297 -13.297 -29.047 1 82.88 274 LYS B C 1
ATOM 4557 O O . LYS B 1 274 ? -18.531 -13.148 -29.109 1 82.88 274 LYS B O 1
ATOM 4562 N N . PHE B 1 275 ? -16.672 -14.195 -29.672 1 83.94 275 PHE B N 1
ATOM 4563 C CA . PHE B 1 275 ? -17.391 -15 -30.656 1 83.94 275 PHE B CA 1
ATOM 4564 C C . PHE B 1 275 ? -17.797 -16.344 -30.062 1 83.94 275 PHE B C 1
ATOM 4566 O O . PHE B 1 275 ? -18.203 -17.25 -30.781 1 83.94 275 PHE B O 1
ATOM 4573 N N . ASN B 1 276 ? -17.703 -16.469 -28.781 1 74.5 276 ASN B N 1
ATOM 4574 C CA . ASN B 1 276 ? -18.109 -17.641 -28.016 1 74.5 276 ASN B CA 1
ATOM 4575 C C . ASN B 1 276 ? -17.375 -18.891 -28.469 1 74.5 276 ASN B C 1
ATOM 4577 O O . ASN B 1 276 ? -17.984 -19.953 -28.625 1 74.5 276 ASN B O 1
ATOM 4581 N N . ILE B 1 277 ? -16.125 -18.688 -28.859 1 73.31 277 ILE B N 1
ATOM 4582 C CA . ILE B 1 277 ? -15.32 -19.797 -29.344 1 73.31 277 ILE B CA 1
ATOM 4583 C C . ILE B 1 277 ? -14.398 -20.297 -28.234 1 73.31 277 ILE B C 1
ATOM 4585 O O . ILE B 1 277 ? -13.516 -21.125 -28.484 1 73.31 277 ILE B O 1
ATOM 4589 N N . ILE B 1 278 ? -14.758 -19.953 -27.047 1 73.19 278 ILE B N 1
ATOM 4590 C CA . ILE B 1 278 ? -13.984 -20.5 -25.938 1 73.19 278 ILE B CA 1
ATOM 4591 C C . ILE B 1 278 ? -14.641 -21.781 -25.422 1 73.19 278 ILE B C 1
ATOM 4593 O O . ILE B 1 278 ? -15.867 -21.844 -25.266 1 73.19 278 ILE B O 1
#

InterPro domains:
  IPR002060 Squalene/phytoene synthase [PF00494] (19-258)
  IPR002060 Squalene/phytoene synthase [SFLDG01018] (10-273)
  IPR008949 Isoprenoid synthase domain superfamily [G3DSA:1.10.600.10] (6-275)
  IPR008949 Isoprenoid synthase domain superfamily [SSF48576] (16-276)
  IPR019845 Squalene/phytoene synthase, conserved site [PS01045] (161-187)
  IPR044843 Trans-isoprenyl diphosphate synthases, bacterial-type [SFLDG01212] (10-273)

Nearest PDB structures (foldseek):
  8isa-assembly1_A-2  TM=8.775E-01  e=5.827E-11  Halobacillus halophilus
  8is6-assembly1_A  TM=8.772E-01  e=9.497E-11  Halobacillus halophilus
  4ea1-assembly1_A  TM=8.515E-01  e=4.361E-08  Staphylococcus aureus
  3ae0-assembly2_B  TM=8.600E-01  e=1.266E-07  Staphylococcus aureus
  4hd1-assembly1_A  TM=8.191E-01  e=7.768E-08  Alicyclobacillus acidocaldarius subsp. acidocaldarius DSM 446

Foldseek 3Di:
DCVVLLVVLLVVLLVVCVVPDVLLNQLLVQFAPVLSSQLSLLNSLLVVLCCLLQPVPVDDSVVVLVVSVVQLVVCLVVQADPNSSSNSHSVLCVQLVLVVLQVLQSVLSVCSNPPAEDQDPVSLLSNLSNNFLSSLLSSQSSQVSNDPVLSVVQSLLSSLLRSLLVLLVCLLCLQCSCPPSVHDRDNVDPDSADDPVNLVVSLVSSVVSLVSNVVRLLVTPPSNNLSVVLSSQQSVVSSVVSVVDDSVCSNHHRGDDDPVVSVVSSVVSVVCVVVSVD/DCVVLLVVLLVVLLVVPVVPDVLLNQLLVQFAPVLSSQLSLLNSLLVVLCCLLQPVPVDDSVVVLVVSVVQLVVCLVVQADPNSSSNSHSVLCVQLVLVVLQVLQSVLSVCSNPPAEDQDPVSLLSNLSNNFLSSLLSSQSSQVSNDPVLSVVQSLLSSLLRSLLVLLVCLLCLQCSCPPSVHDRDNLDPDSADDPVNLVVSLVSSVVSLVSNVVRLLVTDPSNNLSVVLSSQQSVVSSVVSVVDDRVCSNHHRGDDDPVVSVVSSVVSVVCVVVSVD

Sequence (556 aa):
MKALFDSSSVNCSKLITTTYSTSFSIGIKLFAPSIRPAIYAIYGFVRYADEIVDTFHDYNQEELLNEFEEEYRKSLIRKISLNPIINSFQEVVLKYDLQEYVDAFLTSMRFDLNKTEYSTREEYNEYIYGSADVVGLMCLRVFVNNDNERFNHLKESAQYLGSAFQKVNFLRDFKDDINELGRSYFPELNTNTLTHTAKDRILKDIENDFSEAYKGIVQLPLESRLGVFVAYKYYSKLLNKLKKADTSSIMNSRIRISNPLKFLILTKAYIRFKFNIIMKALFDSSSVNCSKLITTTYSTSFSIGIKLFAPSIRPAIYAIYGFVRYADEIVDTFHDYNQEELLNEFEEEYRKSLIRKISLNPIINSFQEVVLKYDLQEYVDAFLTSMRFDLNKTEYSTREEYNEYIYGSADVVGLMCLRVFVNNDNERFNHLKESAQYLGSAFQKVNFLRDFKDDINELGRSYFPELNTNTLTHTAKDRILKDIENDFSEAYKGIVQLPLESRLGVFVAYKYYSKLLNKLKKADTSSIMNSRIRISNPLKFLILTKAYIRFKFNII